Protein AF-A0A4D4MR20-F1 (afdb_monomer)

pLDDT: mean 75.52, std 22.78, range [29.62, 97.88]

Mean predicted aligned error: 16.69 Å

Structure (mmCIF, N/CA/C/O backbone):
data_AF-A0A4D4MR20-F1
#
_entry.id   AF-A0A4D4MR20-F1
#
loop_
_atom_site.group_PDB
_atom_site.id
_atom_site.type_symbol
_atom_site.label_atom_id
_atom_site.label_alt_id
_atom_site.label_comp_id
_atom_site.label_asym_id
_atom_site.label_entity_id
_atom_site.label_seq_id
_atom_site.pdbx_PDB_ins_code
_atom_site.Cartn_x
_atom_site.Cartn_y
_atom_site.Cartn_z
_atom_site.occupancy
_atom_site.B_iso_or_equiv
_atom_site.auth_seq_id
_atom_site.auth_comp_id
_atom_site.auth_asym_id
_atom_site.auth_atom_id
_atom_site.pdbx_PDB_model_num
ATOM 1 N N . MET A 1 1 ? 24.928 4.132 -53.048 1.00 50.84 1 MET A N 1
ATOM 2 C CA . MET A 1 1 ? 24.838 5.084 -51.917 1.00 50.84 1 MET A CA 1
ATOM 3 C C . MET A 1 1 ? 23.783 4.720 -50.856 1.00 50.84 1 MET A C 1
ATOM 5 O O . MET A 1 1 ? 23.996 5.066 -49.709 1.00 50.84 1 MET A O 1
ATOM 9 N N . VAL A 1 2 ? 22.673 4.019 -51.158 1.00 59.28 2 VAL A N 1
ATOM 10 C CA . VAL A 1 2 ? 21.556 3.829 -50.186 1.00 59.28 2 VAL A CA 1
ATOM 11 C C . VAL A 1 2 ? 21.724 2.625 -49.231 1.00 59.28 2 VAL A C 1
ATOM 13 O O . VAL A 1 2 ? 21.151 2.597 -48.144 1.00 59.28 2 VAL A O 1
ATOM 16 N N . THR A 1 3 ? 22.525 1.622 -49.597 1.00 67.62 3 THR A N 1
ATOM 17 C CA . THR A 1 3 ? 22.668 0.361 -48.841 1.00 67.62 3 THR A CA 1
ATOM 18 C C . THR A 1 3 ? 23.244 0.522 -47.422 1.00 67.62 3 THR A C 1
ATOM 20 O O . THR A 1 3 ? 22.692 -0.083 -46.503 1.00 67.62 3 THR A O 1
ATOM 23 N N . PRO A 1 4 ? 24.290 1.342 -47.183 1.00 68.38 4 PRO A N 1
ATOM 24 C CA . PRO A 1 4 ? 24.900 1.464 -45.853 1.00 68.38 4 PRO A CA 1
ATOM 25 C C . PRO A 1 4 ? 24.005 2.171 -44.829 1.00 68.38 4 PRO A C 1
ATOM 27 O O . PRO A 1 4 ? 23.910 1.735 -43.685 1.00 68.38 4 PRO A O 1
ATOM 30 N N . VAL A 1 5 ? 23.271 3.201 -45.257 1.00 74.75 5 VAL A N 1
ATOM 31 C CA . VAL A 1 5 ? 22.313 3.927 -44.405 1.00 74.75 5 VAL A CA 1
ATOM 32 C C . VAL A 1 5 ? 21.142 3.024 -44.009 1.00 74.75 5 VAL A C 1
ATOM 34 O O . VAL A 1 5 ? 20.718 3.010 -42.856 1.00 74.75 5 VAL A O 1
ATOM 37 N N . ARG A 1 6 ? 20.656 2.198 -44.943 1.00 77.06 6 ARG A N 1
ATOM 38 C CA . ARG A 1 6 ? 19.579 1.237 -44.677 1.00 77.06 6 ARG A CA 1
ATOM 39 C C . ARG A 1 6 ? 20.017 0.116 -43.723 1.00 77.06 6 ARG A C 1
ATOM 41 O O . ARG A 1 6 ? 19.215 -0.336 -42.912 1.00 77.06 6 ARG A O 1
ATOM 48 N N . MET A 1 7 ? 21.288 -0.296 -43.774 1.00 74.31 7 MET A N 1
ATOM 49 C CA . MET A 1 7 ? 21.865 -1.225 -42.792 1.00 74.31 7 MET A CA 1
ATOM 50 C C . MET A 1 7 ? 21.998 -0.592 -41.403 1.00 74.31 7 MET A C 1
ATOM 52 O O . MET A 1 7 ? 21.654 -1.244 -40.421 1.00 74.31 7 MET A O 1
ATOM 56 N N . ALA A 1 8 ? 22.432 0.670 -41.317 1.00 75.69 8 ALA A N 1
ATOM 57 C CA . ALA A 1 8 ? 22.498 1.406 -40.053 1.00 75.69 8 ALA A CA 1
ATOM 58 C C . ALA A 1 8 ? 21.116 1.517 -39.388 1.00 75.69 8 ALA A C 1
ATOM 60 O O . ALA A 1 8 ? 20.977 1.212 -38.206 1.00 75.69 8 ALA A O 1
ATOM 61 N N . ALA A 1 9 ? 20.081 1.860 -40.165 1.00 80.94 9 ALA A N 1
ATOM 62 C CA . ALA A 1 9 ? 18.701 1.923 -39.684 1.00 80.94 9 ALA A CA 1
ATOM 63 C C . ALA A 1 9 ? 18.205 0.563 -39.158 1.00 80.94 9 ALA A C 1
ATOM 65 O O . ALA A 1 9 ? 17.692 0.482 -38.046 1.00 80.94 9 ALA A O 1
ATOM 66 N N . GLY A 1 10 ? 18.439 -0.524 -39.902 1.00 83.19 10 GLY A N 1
ATOM 67 C CA . GLY A 1 10 ? 18.027 -1.863 -39.468 1.00 83.19 10 GLY A CA 1
ATOM 68 C C . GLY A 1 10 ? 18.771 -2.367 -38.225 1.00 83.19 10 GLY A C 1
ATOM 69 O O . GLY A 1 10 ? 18.192 -3.077 -37.405 1.00 83.19 10 GLY A O 1
ATOM 70 N N . ILE A 1 11 ? 20.049 -2.013 -38.058 1.00 83.50 11 ILE A N 1
ATOM 71 C CA . ILE A 1 11 ? 20.813 -2.339 -36.843 1.00 83.50 11 ILE A CA 1
ATOM 72 C C . ILE A 1 11 ? 20.310 -1.505 -35.657 1.00 83.50 11 ILE A C 1
ATOM 74 O O . ILE A 1 11 ? 20.166 -2.042 -34.561 1.00 83.50 11 ILE A O 1
ATOM 78 N N . ALA A 1 12 ? 19.985 -0.226 -35.866 1.00 82.06 12 ALA A N 1
ATOM 79 C CA . ALA A 1 12 ? 19.401 0.630 -34.836 1.00 82.06 12 ALA A CA 1
ATOM 80 C C . ALA A 1 12 ? 18.028 0.120 -34.361 1.00 82.06 12 ALA A C 1
ATOM 82 O O . ALA A 1 12 ? 17.780 0.082 -33.157 1.00 82.06 12 ALA A O 1
ATOM 83 N N . GLU A 1 13 ? 17.169 -0.350 -35.273 1.00 84.31 13 GLU A N 1
ATOM 84 C CA . GLU A 1 13 ? 15.890 -0.990 -34.926 1.00 84.31 13 GLU A CA 1
ATOM 85 C C . GLU A 1 13 ? 16.096 -2.245 -34.065 1.00 84.31 13 GLU A C 1
ATOM 87 O O . GLU A 1 13 ? 15.435 -2.411 -33.039 1.00 84.31 13 GLU A O 1
ATOM 92 N N . ARG A 1 14 ? 17.064 -3.104 -34.417 1.00 84.44 14 ARG A N 1
ATOM 93 C CA . ARG A 1 14 ? 17.387 -4.300 -33.618 1.00 84.44 14 ARG A CA 1
ATOM 94 C C . ARG A 1 14 ? 17.979 -3.955 -32.253 1.00 84.44 14 ARG A C 1
ATOM 96 O O . ARG A 1 14 ? 17.626 -4.597 -31.264 1.00 84.44 14 ARG A O 1
ATOM 103 N N . LEU A 1 15 ? 18.827 -2.930 -32.179 1.00 82.00 15 LEU A N 1
ATOM 104 C CA . LEU A 1 15 ? 19.351 -2.415 -30.914 1.00 82.00 15 LEU A CA 1
ATOM 105 C C . LEU A 1 15 ? 18.207 -1.904 -30.023 1.00 82.00 15 LEU A C 1
ATOM 107 O O . LEU A 1 15 ? 18.156 -2.246 -28.843 1.00 82.00 15 LEU A O 1
ATOM 111 N N . SER A 1 16 ? 17.249 -1.169 -30.601 1.00 82.50 16 SER A N 1
ATOM 112 C CA . SER A 1 16 ? 16.049 -0.687 -29.903 1.00 82.50 16 SER A CA 1
ATOM 113 C C . SER A 1 16 ? 15.118 -1.821 -29.462 1.00 82.50 16 SER A C 1
ATOM 115 O O . SER A 1 16 ? 14.425 -1.680 -28.459 1.00 82.50 16 SER A O 1
ATOM 117 N N . ALA A 1 17 ? 15.115 -2.952 -30.171 1.00 85.25 17 ALA A N 1
ATOM 118 C CA . ALA A 1 17 ? 14.389 -4.161 -29.782 1.00 85.25 17 ALA A CA 1
ATOM 119 C C . ALA A 1 17 ? 15.101 -4.979 -28.677 1.00 85.25 17 ALA A C 1
ATOM 121 O O . ALA A 1 17 ? 14.575 -5.996 -28.219 1.00 85.25 17 ALA A O 1
ATOM 122 N N . GLY A 1 18 ? 16.285 -4.544 -28.224 1.00 80.19 18 GLY A N 1
ATOM 123 C CA . GLY A 1 18 ? 17.039 -5.167 -27.134 1.00 80.19 18 GLY A CA 1
ATOM 124 C C . GLY A 1 18 ? 18.191 -6.073 -27.574 1.00 80.19 18 GLY A C 1
ATOM 125 O O . GLY A 1 18 ? 18.820 -6.705 -26.725 1.00 80.19 18 GLY A O 1
ATOM 126 N N . HIS A 1 19 ? 18.524 -6.132 -28.867 1.00 85.75 19 HIS A N 1
ATOM 127 C CA . HIS A 1 19 ? 19.701 -6.860 -29.355 1.00 85.75 19 HIS A CA 1
ATOM 128 C C . HIS A 1 19 ? 20.974 -6.016 -29.193 1.00 85.75 19 HIS A C 1
ATOM 130 O O . HIS A 1 19 ? 21.584 -5.567 -30.160 1.00 85.75 19 HIS A O 1
ATOM 136 N N . LEU A 1 20 ? 21.388 -5.805 -27.939 1.00 79.06 20 LEU A N 1
ATOM 137 C CA . LEU A 1 20 ? 22.487 -4.905 -27.551 1.00 79.06 20 LEU A CA 1
ATOM 138 C C . LEU A 1 20 ? 23.879 -5.317 -28.057 1.00 79.06 20 LEU A C 1
ATOM 140 O O . LEU A 1 20 ? 24.821 -4.535 -27.956 1.00 79.06 20 LEU A O 1
ATOM 144 N N . GLN A 1 21 ? 24.019 -6.529 -28.598 1.00 83.75 21 GLN A N 1
ATOM 145 C CA . GLN A 1 21 ? 25.281 -7.056 -29.129 1.00 83.75 21 GLN A CA 1
ATOM 146 C C . GLN A 1 21 ? 25.481 -6.759 -30.619 1.00 83.75 21 GLN A C 1
ATOM 148 O O . GLN A 1 21 ? 26.571 -6.974 -31.143 1.00 83.75 21 GLN A O 1
ATOM 153 N N . GLU A 1 22 ? 24.457 -6.250 -31.308 1.00 84.38 22 GLU A N 1
ATOM 154 C CA . GLU A 1 22 ? 24.558 -5.913 -32.726 1.00 84.38 22 GLU A CA 1
ATOM 155 C C . GLU A 1 22 ? 25.561 -4.773 -32.947 1.00 84.38 22 GLU A C 1
ATOM 157 O O . GLU A 1 22 ? 25.624 -3.807 -32.177 1.00 84.38 22 GLU A O 1
ATOM 162 N N . ARG A 1 23 ? 26.360 -4.885 -34.008 1.00 84.69 23 ARG A N 1
ATOM 163 C CA . ARG A 1 23 ? 27.375 -3.896 -34.389 1.00 84.69 23 ARG A CA 1
ATOM 164 C C . ARG A 1 23 ? 27.346 -3.660 -35.889 1.00 84.69 23 ARG A C 1
ATOM 166 O O . ARG A 1 23 ? 27.081 -4.571 -36.671 1.00 84.69 23 ARG A O 1
ATOM 173 N N . MET A 1 24 ? 27.664 -2.436 -36.292 1.00 85.62 24 MET A N 1
ATOM 174 C CA . MET A 1 24 ? 27.912 -2.112 -37.690 1.00 85.62 24 MET A CA 1
ATOM 175 C C . MET A 1 24 ? 29.287 -2.627 -38.104 1.00 85.62 24 MET A C 1
ATOM 177 O O . MET A 1 24 ? 30.281 -2.405 -37.411 1.00 85.62 24 MET A O 1
ATOM 181 N N . LYS A 1 25 ? 29.351 -3.293 -39.258 1.00 82.19 25 LYS A N 1
ATOM 182 C CA . LYS A 1 25 ? 30.620 -3.649 -39.891 1.00 82.19 25 LYS A CA 1
ATOM 183 C C . LYS A 1 25 ? 31.220 -2.385 -40.508 1.00 82.19 25 LYS A C 1
ATOM 185 O O . LYS A 1 25 ? 30.597 -1.780 -41.376 1.00 82.19 25 LYS A O 1
ATOM 190 N N . VAL A 1 26 ? 32.400 -1.995 -40.042 1.00 82.50 26 VAL A N 1
ATOM 191 C CA . VAL A 1 26 ? 33.130 -0.815 -40.522 1.00 82.50 26 VAL A CA 1
ATOM 192 C C . VAL A 1 26 ? 34.163 -1.271 -41.553 1.00 82.50 26 VAL A C 1
ATOM 194 O O . VAL A 1 26 ? 34.924 -2.202 -41.290 1.00 82.50 26 VAL A O 1
ATOM 197 N N . THR A 1 27 ? 34.165 -0.660 -42.737 1.00 79.19 27 THR A N 1
ATOM 198 C CA . THR A 1 27 ? 35.133 -0.930 -43.813 1.00 79.19 27 THR A CA 1
ATOM 199 C C . THR A 1 27 ? 35.491 0.375 -44.517 1.00 79.19 27 THR A C 1
ATOM 201 O O . THR A 1 27 ? 34.577 1.065 -44.961 1.00 79.19 27 THR A O 1
ATOM 204 N N . GLY A 1 28 ? 36.785 0.668 -44.679 1.00 81.62 28 GLY A N 1
ATOM 205 C CA . GLY A 1 28 ? 37.275 1.910 -45.297 1.00 81.62 28 GLY A CA 1
ATOM 206 C C . GLY A 1 28 ? 37.471 3.057 -44.296 1.00 81.62 28 GLY A C 1
ATOM 207 O O . GLY A 1 28 ? 37.306 2.858 -43.098 1.00 81.62 28 GLY A O 1
ATOM 208 N N . GLU A 1 29 ? 37.828 4.243 -44.799 1.00 79.94 29 GLU A N 1
ATOM 209 C CA . GLU A 1 29 ? 38.076 5.472 -44.011 1.00 79.94 29 GLU A CA 1
ATOM 210 C C . GLU A 1 29 ? 37.122 6.626 -44.390 1.00 79.94 29 GLU A C 1
ATOM 212 O O . GLU A 1 29 ? 37.375 7.794 -44.099 1.00 79.94 29 GLU A O 1
ATOM 217 N N . ASP A 1 30 ? 36.023 6.317 -45.079 1.00 83.19 30 ASP A N 1
ATOM 218 C CA . ASP A 1 30 ? 35.055 7.313 -45.538 1.00 83.19 30 ASP A CA 1
ATOM 219 C C . ASP A 1 30 ? 34.078 7.759 -44.426 1.00 83.19 30 ASP A C 1
ATOM 221 O O . ASP A 1 30 ? 34.084 7.270 -43.291 1.00 83.19 30 ASP A O 1
ATOM 225 N N . ASP A 1 31 ? 33.195 8.711 -44.742 1.00 81.06 31 ASP A N 1
ATOM 226 C CA . ASP A 1 31 ? 32.197 9.208 -43.785 1.00 81.06 31 ASP A CA 1
ATOM 227 C C . ASP A 1 31 ? 31.223 8.114 -43.299 1.00 81.06 31 ASP A C 1
ATOM 229 O O . ASP A 1 31 ? 30.641 8.233 -42.217 1.00 81.06 31 ASP A O 1
ATOM 233 N N . ILE A 1 32 ? 31.069 7.019 -44.053 1.00 81.06 32 ILE A N 1
ATOM 234 C CA . ILE A 1 32 ? 30.244 5.866 -43.670 1.00 81.06 32 ILE A CA 1
ATOM 235 C C . ILE A 1 32 ? 30.967 5.034 -42.607 1.00 81.06 32 ILE A C 1
ATOM 237 O O . ILE A 1 32 ? 30.335 4.606 -41.636 1.00 81.06 32 ILE A O 1
ATOM 241 N N . ALA A 1 33 ? 32.282 4.851 -42.744 1.00 83.44 33 ALA A N 1
ATOM 242 C CA . ALA A 1 33 ? 33.107 4.224 -41.721 1.00 83.44 33 ALA A CA 1
ATOM 243 C C . ALA A 1 33 ? 33.061 5.014 -40.402 1.00 83.44 33 ALA A C 1
ATOM 245 O O . ALA A 1 33 ? 32.766 4.435 -39.352 1.00 83.44 33 ALA A O 1
ATOM 246 N N . ARG A 1 34 ? 33.202 6.348 -40.463 1.00 84.56 34 ARG A N 1
ATOM 247 C CA . ARG A 1 34 ? 33.078 7.236 -39.288 1.00 84.56 34 ARG A CA 1
ATOM 248 C C . ARG A 1 34 ? 31.714 7.126 -38.600 1.00 84.56 34 ARG A C 1
ATOM 250 O O . ARG A 1 34 ? 31.641 7.104 -37.370 1.00 84.56 34 ARG A O 1
ATOM 257 N N . LEU A 1 35 ? 30.627 7.033 -39.371 1.00 84.12 35 LEU A N 1
ATOM 258 C CA . LEU A 1 35 ? 29.281 6.824 -38.826 1.00 84.12 35 LEU A CA 1
ATOM 259 C C . LEU A 1 35 ? 29.152 5.460 -38.131 1.00 84.12 35 LEU A C 1
ATOM 261 O O . LEU A 1 35 ? 28.585 5.379 -37.041 1.00 84.12 35 LEU A O 1
ATOM 265 N N . GLY A 1 36 ? 29.690 4.397 -38.737 1.00 86.12 36 GLY A N 1
ATOM 266 C CA . GLY A 1 36 ? 29.686 3.054 -38.156 1.00 86.12 36 GLY A CA 1
ATOM 267 C C . GLY A 1 36 ? 30.469 2.971 -36.843 1.00 86.12 36 GLY A C 1
ATOM 268 O O . GLY A 1 36 ? 30.000 2.359 -35.881 1.00 86.12 36 GLY A O 1
ATOM 269 N N . GLU A 1 37 ? 31.619 3.640 -36.758 1.00 88.44 37 GLU A N 1
ATOM 270 C CA . GLU A 1 37 ? 32.401 3.760 -35.522 1.00 88.44 37 GLU A CA 1
ATOM 271 C C . GLU A 1 37 ? 31.648 4.531 -34.433 1.00 88.44 37 GLU A C 1
ATOM 273 O O . GLU A 1 37 ? 31.564 4.070 -33.290 1.00 88.44 37 GLU A O 1
ATOM 278 N N . ALA A 1 38 ? 31.046 5.674 -34.780 1.00 86.62 38 ALA A N 1
ATOM 279 C CA . ALA A 1 38 ? 30.240 6.462 -33.851 1.00 86.62 38 ALA A CA 1
ATOM 280 C C . ALA A 1 38 ? 29.036 5.663 -33.320 1.00 86.62 38 ALA A C 1
ATOM 282 O O . ALA A 1 38 ? 28.770 5.676 -32.114 1.00 86.62 38 ALA A O 1
ATOM 283 N N . PHE A 1 39 ? 28.354 4.912 -34.192 1.00 86.06 39 PHE A N 1
ATOM 284 C CA . PHE A 1 39 ? 27.256 4.023 -33.812 1.00 86.06 39 PHE A CA 1
ATOM 285 C C . PHE A 1 39 ? 27.726 2.908 -32.870 1.00 86.06 39 PHE A C 1
ATOM 287 O O . PHE A 1 39 ? 27.133 2.702 -31.813 1.00 86.06 39 PHE A O 1
ATOM 294 N N . ASN A 1 40 ? 28.821 2.218 -33.201 1.00 88.75 40 ASN A N 1
ATOM 295 C CA . ASN A 1 40 ? 29.365 1.151 -32.360 1.00 88.75 40 ASN A CA 1
ATOM 296 C C . ASN A 1 40 ? 29.785 1.673 -30.977 1.00 88.75 40 ASN A C 1
ATOM 298 O O . ASN A 1 40 ? 29.515 1.018 -29.968 1.00 88.75 40 ASN A O 1
ATOM 302 N N . LYS A 1 41 ? 30.371 2.877 -30.907 1.00 90.38 41 LYS A N 1
ATOM 303 C CA . LYS A 1 41 ? 30.710 3.548 -29.643 1.00 90.38 41 LYS A CA 1
ATOM 304 C C . LYS A 1 41 ? 29.462 3.902 -28.828 1.00 90.38 41 LYS A C 1
ATOM 306 O O . LYS A 1 41 ? 29.454 3.723 -27.611 1.00 90.38 41 LYS A O 1
ATOM 311 N N . MET A 1 42 ? 28.395 4.374 -29.476 1.00 89.38 42 MET A N 1
ATOM 312 C CA . MET A 1 42 ? 27.102 4.610 -28.823 1.00 89.38 42 MET A CA 1
ATOM 313 C C . MET A 1 42 ? 26.500 3.306 -28.284 1.00 89.38 42 MET A C 1
ATOM 315 O O . MET A 1 42 ? 26.108 3.266 -27.118 1.00 89.38 42 MET A O 1
ATOM 319 N N . ALA A 1 43 ? 26.473 2.240 -29.089 1.00 88.44 43 ALA A N 1
ATOM 320 C CA . ALA A 1 43 ? 25.959 0.932 -28.689 1.00 88.44 43 ALA A CA 1
ATOM 321 C C . ALA A 1 43 ? 26.740 0.354 -27.496 1.00 88.44 43 ALA A C 1
ATOM 323 O O . ALA A 1 43 ? 26.136 -0.132 -26.543 1.00 88.44 43 ALA A O 1
ATOM 324 N N . GLN A 1 44 ? 28.071 0.484 -27.496 1.00 90.69 44 GLN A N 1
ATOM 325 C CA . GLN A 1 44 ? 28.918 0.060 -26.380 1.00 90.69 44 GLN A CA 1
ATOM 326 C C . GLN A 1 44 ? 28.646 0.869 -25.103 1.00 90.69 44 GLN A C 1
ATOM 328 O O . GLN A 1 44 ? 28.490 0.285 -24.033 1.00 90.69 44 GLN A O 1
ATOM 333 N N . ASN A 1 45 ? 28.536 2.198 -25.200 1.00 90.00 45 ASN A N 1
ATOM 334 C CA . ASN A 1 45 ? 28.191 3.044 -24.053 1.00 90.00 45 ASN A CA 1
ATOM 335 C C . ASN A 1 45 ? 26.799 2.722 -23.495 1.00 90.00 45 ASN A C 1
ATOM 337 O O . ASN A 1 45 ? 26.609 2.722 -22.280 1.00 90.00 45 ASN A O 1
ATOM 341 N N . LEU A 1 46 ? 25.827 2.447 -24.367 1.00 89.00 46 LEU A N 1
ATOM 342 C CA . LEU A 1 46 ? 24.484 2.053 -23.958 1.00 89.00 46 LEU A CA 1
ATOM 343 C C . LEU A 1 46 ? 24.501 0.697 -23.247 1.00 89.00 46 LEU A C 1
ATOM 345 O O . LEU A 1 46 ? 23.924 0.574 -22.172 1.00 89.00 46 LEU A O 1
ATOM 349 N N . GLN A 1 47 ? 25.211 -0.289 -23.797 1.00 88.19 47 GLN A N 1
ATOM 350 C CA . GLN A 1 47 ? 25.376 -1.600 -23.175 1.00 88.19 47 GLN A CA 1
ATOM 351 C C . GLN A 1 47 ? 26.038 -1.499 -21.796 1.00 88.19 47 GLN A C 1
ATOM 353 O O . GLN A 1 47 ? 25.541 -2.095 -20.846 1.00 88.19 47 GLN A O 1
ATOM 358 N N . LEU A 1 48 ? 27.106 -0.704 -21.661 1.00 91.12 48 LEU A N 1
ATOM 359 C CA . LEU A 1 48 ? 27.756 -0.456 -20.371 1.00 91.12 48 LEU A CA 1
ATOM 360 C C . LEU A 1 48 ? 26.793 0.179 -19.363 1.00 91.12 48 LEU A C 1
ATOM 362 O O . LEU A 1 48 ? 26.730 -0.269 -18.223 1.00 91.12 48 LEU A O 1
ATOM 366 N N . LYS A 1 49 ? 26.010 1.183 -19.777 1.00 90.75 49 LYS A N 1
ATOM 367 C CA . LYS A 1 49 ? 25.006 1.816 -18.908 1.00 90.75 49 LYS A CA 1
ATOM 368 C C . LYS A 1 49 ? 23.909 0.843 -18.486 1.00 90.75 49 LYS A C 1
ATOM 370 O O . LYS A 1 49 ? 23.530 0.838 -17.321 1.00 90.75 49 LYS A O 1
ATOM 375 N N . ILE A 1 50 ? 23.410 0.018 -19.406 1.00 88.69 50 ILE A N 1
ATOM 376 C CA . ILE A 1 50 ? 22.398 -1.001 -19.097 1.00 88.69 50 ILE A CA 1
ATOM 377 C C . ILE A 1 50 ? 22.963 -2.003 -18.092 1.00 88.69 50 ILE A C 1
ATOM 379 O O . ILE A 1 50 ? 22.326 -2.261 -17.078 1.00 88.69 50 ILE A O 1
ATOM 383 N N . GLN A 1 51 ? 24.189 -2.480 -18.304 1.00 88.88 51 GLN A N 1
ATOM 384 C CA . GLN A 1 51 ? 24.828 -3.410 -17.381 1.00 88.88 51 GLN A CA 1
ATOM 385 C C . GLN A 1 51 ? 25.076 -2.786 -15.998 1.00 88.88 51 GLN A C 1
ATOM 387 O O . GLN A 1 51 ? 24.799 -3.421 -14.987 1.00 88.88 51 GLN A O 1
ATOM 392 N N . GLN A 1 52 ? 25.494 -1.517 -15.934 1.00 89.56 52 GLN A N 1
ATOM 393 C CA . GLN A 1 52 ? 25.608 -0.773 -14.673 1.00 89.56 52 GLN A CA 1
ATOM 394 C C . GLN A 1 52 ? 24.262 -0.653 -13.944 1.00 89.56 52 GLN A C 1
ATOM 396 O O . GLN A 1 52 ? 24.210 -0.820 -12.727 1.00 89.56 52 GLN A O 1
ATOM 401 N N . LEU A 1 53 ? 23.172 -0.381 -14.668 1.00 88.31 53 LEU A N 1
ATOM 402 C CA . LEU A 1 53 ? 21.825 -0.309 -14.094 1.00 88.31 53 LEU A CA 1
ATOM 403 C C . LEU A 1 53 ? 21.342 -1.679 -13.597 1.00 88.31 53 LEU A C 1
ATOM 405 O O . LEU A 1 53 ? 20.745 -1.763 -12.525 1.00 88.31 53 LEU A O 1
ATOM 409 N N . GLU A 1 54 ? 21.622 -2.753 -14.335 1.00 86.75 54 GLU A N 1
ATOM 410 C CA . GLU A 1 54 ? 21.315 -4.124 -13.920 1.00 86.75 54 GLU A CA 1
ATOM 411 C C . GLU A 1 54 ? 22.119 -4.542 -12.684 1.00 86.75 54 GLU A C 1
ATOM 413 O O . GLU A 1 54 ? 21.567 -5.148 -11.764 1.00 86.75 54 GLU A O 1
ATOM 418 N N . ASP A 1 55 ? 23.407 -4.199 -12.624 1.00 87.38 55 ASP A N 1
ATOM 419 C CA . ASP A 1 55 ? 24.275 -4.460 -11.474 1.00 87.38 55 ASP A CA 1
ATOM 420 C C . ASP A 1 55 ? 23.808 -3.697 -10.236 1.00 87.38 55 ASP A C 1
ATOM 422 O O . ASP A 1 55 ? 23.679 -4.287 -9.158 1.00 87.38 55 ASP A O 1
ATOM 426 N N . LEU A 1 56 ? 23.479 -2.413 -10.400 1.00 86.94 56 LEU A N 1
ATOM 427 C CA . LEU A 1 56 ? 22.935 -1.575 -9.337 1.00 86.94 56 LEU A CA 1
ATOM 428 C C . LEU A 1 56 ? 21.587 -2.118 -8.852 1.00 86.94 56 LEU A C 1
ATOM 430 O O . LEU A 1 56 ? 21.404 -2.283 -7.648 1.00 86.94 56 LEU A O 1
ATOM 434 N N . SER A 1 57 ? 20.679 -2.489 -9.763 1.00 82.75 57 SER A N 1
ATOM 435 C CA . SER A 1 57 ? 19.403 -3.120 -9.402 1.00 82.75 57 SER A CA 1
ATOM 436 C C . SER A 1 57 ? 19.634 -4.424 -8.634 1.00 82.75 57 SER A C 1
ATOM 438 O O . SER A 1 57 ? 19.072 -4.614 -7.558 1.00 82.75 57 SER A O 1
ATOM 440 N N . ARG A 1 58 ? 20.514 -5.315 -9.110 1.00 84.44 58 ARG A N 1
ATOM 441 C CA . ARG A 1 58 ? 20.843 -6.571 -8.411 1.00 84.44 58 ARG A CA 1
ATOM 442 C C . ARG A 1 58 ? 21.448 -6.340 -7.028 1.00 84.44 58 ARG A C 1
ATOM 444 O O . ARG A 1 58 ? 21.198 -7.132 -6.120 1.00 84.44 58 ARG A O 1
ATOM 451 N N . MET A 1 59 ? 22.268 -5.304 -6.866 1.00 84.50 59 MET A 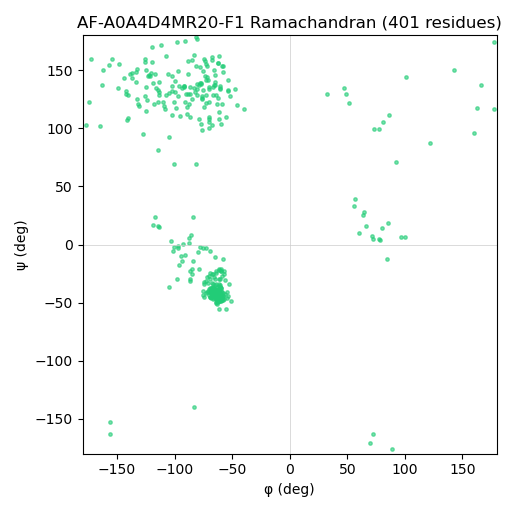N 1
ATOM 452 C CA . MET A 1 59 ? 22.845 -4.928 -5.576 1.00 84.50 59 MET A CA 1
ATOM 453 C C . MET A 1 59 ? 21.771 -4.389 -4.627 1.00 84.50 59 MET A C 1
ATOM 455 O O . MET A 1 59 ? 21.701 -4.843 -3.489 1.00 84.50 59 MET A O 1
ATOM 459 N N . GLN A 1 60 ? 20.887 -3.509 -5.106 1.00 82.81 60 GLN A N 1
ATOM 460 C CA . GLN A 1 60 ? 19.758 -2.992 -4.329 1.00 82.81 60 GLN A CA 1
ATOM 461 C C . GLN A 1 60 ? 18.833 -4.116 -3.849 1.00 82.81 60 GLN A C 1
ATOM 463 O O . GLN A 1 60 ? 18.501 -4.161 -2.668 1.00 82.81 60 GLN A O 1
ATOM 468 N N . ARG A 1 61 ? 18.459 -5.066 -4.721 1.00 83.12 61 ARG A N 1
ATOM 469 C CA . ARG A 1 61 ? 17.587 -6.192 -4.330 1.00 83.12 61 ARG A CA 1
ATOM 470 C C . ARG A 1 61 ? 18.212 -7.061 -3.240 1.00 83.12 61 ARG A C 1
ATOM 472 O O . ARG A 1 61 ? 17.519 -7.421 -2.292 1.00 83.12 61 ARG A O 1
ATOM 479 N N . ARG A 1 62 ? 19.510 -7.372 -3.361 1.00 84.69 62 ARG A N 1
ATOM 480 C CA . ARG A 1 62 ? 20.254 -8.129 -2.340 1.00 84.69 62 ARG A CA 1
ATOM 481 C C . ARG A 1 62 ? 20.309 -7.371 -1.021 1.00 84.69 62 ARG A C 1
ATOM 483 O O . ARG A 1 62 ? 19.862 -7.906 -0.019 1.00 84.69 62 ARG A O 1
ATOM 490 N N . PHE A 1 63 ? 20.712 -6.101 -1.049 1.00 82.06 63 PHE A N 1
ATOM 491 C CA . PHE A 1 63 ? 20.771 -5.260 0.146 1.00 82.06 63 PHE A CA 1
ATOM 492 C C . PHE A 1 63 ? 19.434 -5.215 0.900 1.00 82.06 63 PHE A C 1
ATOM 494 O O . PHE A 1 63 ? 19.401 -5.412 2.109 1.00 82.06 63 PHE A O 1
ATOM 501 N N . VAL A 1 64 ? 18.316 -5.017 0.194 1.00 84.31 64 VAL A N 1
ATOM 502 C CA . VAL A 1 64 ? 16.985 -4.988 0.824 1.00 84.31 64 VAL A CA 1
ATOM 503 C C . VAL A 1 64 ? 16.613 -6.341 1.436 1.00 84.31 64 VAL A C 1
ATOM 505 O O . VAL A 1 64 ? 16.011 -6.381 2.511 1.00 84.31 64 VAL A O 1
ATOM 508 N N . SER A 1 65 ? 16.963 -7.447 0.775 1.00 81.94 65 SER A N 1
ATOM 509 C CA . SER A 1 65 ? 16.752 -8.796 1.309 1.00 81.94 65 SER A CA 1
ATOM 510 C C . SER A 1 65 ? 17.574 -9.027 2.576 1.00 81.94 65 SER A C 1
ATOM 512 O O . SER A 1 65 ? 17.015 -9.413 3.600 1.00 81.94 65 SER A O 1
ATOM 514 N N . ASP A 1 66 ? 18.868 -8.721 2.529 1.00 85.44 66 ASP A N 1
ATOM 515 C CA . ASP A 1 66 ? 19.800 -8.930 3.637 1.00 85.44 66 ASP A CA 1
ATOM 516 C C . ASP A 1 66 ? 19.377 -8.096 4.852 1.00 85.44 66 ASP A C 1
ATOM 518 O O . ASP A 1 66 ? 19.162 -8.636 5.934 1.00 85.44 66 ASP A O 1
ATOM 522 N N . VAL A 1 67 ? 19.100 -6.801 4.658 1.00 85.00 67 VAL A N 1
ATOM 523 C CA . VAL A 1 67 ? 18.603 -5.916 5.725 1.00 85.00 67 VAL A CA 1
ATOM 524 C C . VAL A 1 67 ? 17.267 -6.409 6.296 1.00 85.00 67 VAL A C 1
ATOM 526 O O . VAL A 1 67 ? 17.050 -6.321 7.504 1.00 85.00 67 VAL A O 1
ATOM 529 N N . SER A 1 68 ? 16.377 -6.973 5.467 1.00 83.88 68 SER A N 1
ATOM 530 C CA . SER A 1 68 ? 15.120 -7.557 5.960 1.00 83.88 68 SER A CA 1
ATOM 531 C C . SER A 1 68 ? 15.366 -8.714 6.931 1.00 83.88 68 SER A C 1
ATOM 533 O O . SER A 1 68 ? 14.658 -8.834 7.932 1.00 83.88 68 SER A O 1
ATOM 535 N N . HIS A 1 69 ? 16.336 -9.579 6.630 1.00 86.25 69 HIS A N 1
ATOM 536 C CA . HIS A 1 69 ? 16.669 -10.731 7.464 1.00 86.25 69 HIS A CA 1
ATOM 537 C C . HIS A 1 69 ? 17.425 -10.323 8.732 1.00 86.25 69 HIS A C 1
ATOM 539 O O . HIS A 1 69 ? 17.044 -10.750 9.824 1.00 86.25 69 HIS A O 1
ATOM 545 N N . GLU A 1 70 ? 18.416 -9.440 8.605 1.00 88.44 70 GLU A N 1
ATOM 546 C CA . GLU A 1 70 ? 19.234 -8.960 9.725 1.00 88.44 70 GLU A CA 1
ATOM 547 C C . GLU A 1 70 ? 18.424 -8.163 10.755 1.00 88.44 70 GLU A C 1
ATOM 549 O O . GLU A 1 70 ? 18.731 -8.205 11.941 1.00 88.44 70 GLU A O 1
ATOM 554 N N . LEU A 1 71 ? 17.355 -7.469 10.341 1.00 87.88 71 LEU A N 1
ATOM 555 C CA . LEU A 1 71 ? 16.491 -6.734 11.271 1.00 87.88 71 LEU A CA 1
ATOM 556 C C . LEU A 1 71 ? 15.381 -7.596 11.886 1.00 87.88 71 LEU A C 1
ATOM 558 O O . LEU A 1 71 ? 14.972 -7.344 13.018 1.00 87.88 71 LEU A O 1
ATOM 562 N N . ARG A 1 72 ? 14.894 -8.627 11.183 1.00 84.94 72 ARG A N 1
ATOM 563 C CA . ARG A 1 72 ? 13.800 -9.481 11.678 1.00 84.94 72 ARG A CA 1
ATOM 564 C C . ARG A 1 72 ? 14.215 -10.316 12.889 1.00 84.94 72 ARG A C 1
ATOM 566 O O . ARG A 1 72 ? 13.442 -10.435 13.837 1.00 84.94 72 ARG A O 1
ATOM 573 N N . THR A 1 73 ? 15.415 -10.886 12.868 1.00 86.50 73 THR A N 1
ATOM 574 C CA . THR A 1 73 ? 15.919 -11.757 13.942 1.00 86.50 73 THR A CA 1
ATOM 575 C C . THR A 1 73 ? 16.028 -11.045 15.299 1.00 86.50 73 THR A C 1
ATOM 577 O O . THR A 1 73 ? 15.396 -11.511 16.248 1.00 86.50 73 THR A O 1
ATOM 580 N N . PRO A 1 74 ? 16.745 -9.908 15.439 1.00 90.38 74 PRO A N 1
ATOM 581 C CA . PRO A 1 74 ? 16.836 -9.209 16.721 1.00 90.38 74 PRO A CA 1
ATOM 582 C C . PRO A 1 74 ? 15.480 -8.669 17.179 1.00 90.38 74 PRO A C 1
ATOM 584 O O . PRO A 1 74 ? 15.189 -8.690 18.372 1.00 90.38 74 PRO A O 1
ATOM 587 N N . LEU A 1 75 ? 14.627 -8.240 16.244 1.00 89.62 75 LEU A N 1
ATOM 588 C CA . LEU A 1 75 ? 13.292 -7.744 16.563 1.00 89.62 75 LEU A CA 1
ATOM 589 C C . LEU A 1 75 ? 12.390 -8.842 17.130 1.00 89.62 75 LEU A C 1
ATOM 591 O O . LEU A 1 75 ? 11.710 -8.609 18.122 1.00 89.62 75 LEU A O 1
ATOM 595 N N . THR A 1 76 ? 12.474 -10.057 16.582 1.00 89.44 76 THR A N 1
ATOM 596 C CA . THR A 1 76 ? 11.761 -11.228 17.117 1.00 89.44 76 THR A CA 1
ATOM 597 C C . THR A 1 76 ? 12.182 -11.509 18.562 1.00 89.44 76 THR A C 1
ATOM 599 O O . THR A 1 76 ? 11.333 -11.751 19.414 1.00 89.44 76 THR A O 1
ATOM 602 N N . THR A 1 77 ? 13.478 -11.416 18.879 1.00 92.69 77 THR A N 1
ATOM 603 C CA . THR A 1 77 ? 13.979 -11.599 20.252 1.00 92.69 77 THR A CA 1
ATOM 604 C C . THR A 1 77 ? 13.475 -10.521 21.210 1.00 92.69 77 THR A C 1
ATOM 606 O O . THR A 1 77 ? 13.042 -10.840 22.317 1.00 92.69 77 THR A O 1
ATOM 609 N N . VAL A 1 78 ? 13.499 -9.251 20.791 1.00 92.50 78 VAL A N 1
ATOM 610 C CA . VAL A 1 78 ? 12.970 -8.138 21.597 1.00 92.50 78 VAL A CA 1
ATOM 611 C C . VAL A 1 78 ? 11.466 -8.295 21.818 1.00 92.50 78 VAL A C 1
ATOM 613 O O . VAL A 1 78 ? 10.999 -8.098 22.938 1.00 92.50 78 VAL A O 1
ATOM 616 N N . ARG A 1 79 ? 10.722 -8.706 20.785 1.00 91.62 79 ARG A N 1
ATOM 617 C CA . ARG A 1 79 ? 9.289 -8.993 20.876 1.00 91.62 79 ARG A CA 1
ATOM 618 C C . ARG A 1 79 ? 8.997 -10.112 21.866 1.00 91.62 79 ARG A C 1
ATOM 620 O O . ARG A 1 79 ? 8.195 -9.897 22.759 1.00 91.62 79 ARG A O 1
ATOM 627 N N . MET A 1 80 ? 9.702 -11.243 21.795 1.00 92.88 80 MET A N 1
ATOM 628 C CA . MET A 1 80 ? 9.517 -12.336 22.760 1.00 92.88 80 MET A CA 1
ATOM 629 C C . MET A 1 80 ? 9.711 -11.865 24.209 1.00 92.88 80 MET A C 1
ATOM 631 O O . MET A 1 80 ? 8.924 -12.215 25.083 1.00 92.88 80 MET A O 1
ATOM 635 N N . ALA A 1 81 ? 10.734 -11.047 24.474 1.00 92.88 81 ALA A N 1
ATOM 636 C CA . ALA A 1 81 ? 10.952 -10.493 25.809 1.00 92.88 81 ALA A CA 1
ATOM 637 C C . ALA A 1 81 ? 9.831 -9.526 26.230 1.00 92.88 81 ALA A C 1
ATOM 639 O O . ALA A 1 81 ? 9.384 -9.560 27.375 1.00 92.88 81 ALA A O 1
ATOM 640 N N . ALA A 1 82 ? 9.366 -8.674 25.314 1.00 93.06 82 ALA A N 1
ATOM 641 C CA . ALA A 1 82 ? 8.276 -7.744 25.579 1.00 93.06 82 ALA A CA 1
ATOM 642 C C . ALA A 1 82 ? 6.930 -8.448 25.785 1.00 93.06 82 ALA A C 1
ATOM 644 O O . ALA A 1 82 ? 6.185 -8.033 26.666 1.00 93.06 82 ALA A O 1
ATOM 645 N N . ASP A 1 83 ? 6.650 -9.525 25.048 1.00 92.88 83 ASP A N 1
ATOM 646 C CA . ASP A 1 83 ? 5.445 -10.343 25.200 1.00 92.88 83 ASP A CA 1
ATOM 647 C C . ASP A 1 83 ? 5.413 -10.989 26.593 1.00 92.88 83 ASP A C 1
ATOM 649 O O . ASP A 1 83 ? 4.407 -10.887 27.290 1.00 92.88 83 ASP A O 1
ATOM 653 N N . VAL A 1 84 ? 6.543 -11.530 27.073 1.00 94.44 84 VAL A N 1
ATOM 654 C CA . VAL A 1 84 ? 6.665 -12.057 28.449 1.00 94.44 84 VAL A CA 1
ATOM 655 C C . VAL A 1 84 ? 6.394 -10.970 29.497 1.00 94.44 84 VAL A C 1
ATOM 657 O O . VAL A 1 84 ? 5.674 -11.202 30.469 1.00 94.44 84 VAL A O 1
ATOM 660 N N . ILE A 1 85 ? 6.941 -9.764 29.305 1.00 93.25 85 ILE A N 1
ATOM 661 C CA . ILE A 1 85 ? 6.695 -8.621 30.203 1.00 93.25 85 ILE A CA 1
ATOM 662 C C . ILE A 1 85 ? 5.222 -8.189 30.142 1.00 93.25 85 ILE A C 1
ATOM 664 O O . ILE A 1 85 ? 4.630 -7.852 31.167 1.00 93.25 85 ILE A O 1
ATOM 668 N N . HIS A 1 86 ? 4.618 -8.198 28.954 1.00 93.88 86 HIS A N 1
ATOM 669 C CA . HIS A 1 86 ? 3.226 -7.828 28.749 1.00 93.88 86 HIS A CA 1
ATOM 670 C C . HIS A 1 86 ? 2.267 -8.852 29.367 1.00 93.88 86 HIS A C 1
ATOM 672 O O . HIS A 1 86 ? 1.265 -8.467 29.963 1.00 93.88 86 HIS A O 1
ATOM 678 N N . GLU A 1 87 ? 2.555 -10.148 29.286 1.00 93.06 87 GLU A N 1
ATOM 679 C CA . GLU A 1 87 ? 1.762 -11.193 29.944 1.00 93.06 87 GLU A CA 1
ATOM 680 C C . GLU A 1 87 ? 1.819 -11.071 31.472 1.00 93.06 87 GLU A C 1
ATOM 682 O O . GLU A 1 87 ? 0.777 -11.113 32.127 1.00 93.06 87 GLU A O 1
ATOM 687 N N . ALA A 1 88 ? 3.003 -10.801 32.031 1.00 93.50 88 ALA A N 1
ATOM 688 C CA . ALA A 1 88 ? 3.207 -10.605 33.469 1.00 93.50 88 ALA A CA 1
ATOM 689 C C . ALA A 1 88 ? 2.592 -9.302 34.027 1.00 93.50 88 ALA A C 1
ATOM 691 O O . ALA A 1 88 ? 2.582 -9.091 35.240 1.00 93.50 88 ALA A O 1
ATOM 692 N N . ARG A 1 89 ? 2.038 -8.424 33.173 1.00 94.50 89 ARG A N 1
ATOM 693 C CA . ARG A 1 89 ? 1.537 -7.096 33.576 1.00 94.50 89 ARG A CA 1
ATOM 694 C C . ARG A 1 89 ? 0.435 -7.118 34.633 1.00 94.50 89 ARG A C 1
ATOM 696 O O . ARG A 1 89 ? 0.234 -6.115 35.308 1.00 94.50 89 ARG A O 1
ATOM 703 N N . VAL A 1 90 ? -0.288 -8.230 34.755 1.00 93.06 90 VAL A N 1
ATOM 704 C CA . VAL A 1 90 ? -1.380 -8.399 35.728 1.00 93.06 90 VAL A CA 1
ATOM 705 C C . VAL A 1 90 ? -0.888 -8.401 37.176 1.00 93.06 90 VAL A C 1
ATOM 707 O O . VAL A 1 90 ? -1.646 -8.022 38.065 1.00 93.06 90 VAL A O 1
ATOM 710 N N . ASP A 1 91 ? 0.377 -8.765 37.394 1.00 94.56 91 ASP A N 1
ATOM 711 C CA . ASP A 1 91 ? 1.006 -8.833 38.716 1.00 94.56 91 ASP A CA 1
ATOM 712 C C . ASP A 1 91 ? 1.809 -7.564 39.054 1.00 94.56 91 ASP A C 1
ATOM 714 O O . ASP A 1 91 ? 2.368 -7.434 40.146 1.00 94.56 91 ASP A O 1
ATOM 718 N N . PHE A 1 92 ? 1.895 -6.617 38.117 1.00 94.75 92 PHE A N 1
ATOM 719 C CA . PHE A 1 92 ? 2.640 -5.375 38.287 1.00 94.75 92 PHE A CA 1
ATOM 720 C C . PHE A 1 92 ? 1.812 -4.293 38.986 1.00 94.75 92 PHE A C 1
ATOM 722 O O . PHE A 1 92 ? 0.580 -4.288 38.959 1.00 94.75 92 PHE A O 1
ATOM 729 N N . ASP A 1 93 ? 2.496 -3.310 39.577 1.00 96.19 93 ASP A N 1
ATOM 730 C CA . ASP A 1 93 ? 1.829 -2.080 39.993 1.00 96.19 93 ASP A CA 1
ATOM 731 C C . ASP A 1 93 ? 1.242 -1.341 38.764 1.00 96.19 93 ASP A C 1
ATOM 733 O O . ASP A 1 93 ? 1.741 -1.505 37.643 1.00 96.19 93 ASP A O 1
ATOM 737 N N . PRO A 1 94 ? 0.212 -0.488 38.936 1.00 94.12 94 PRO A N 1
ATOM 738 C CA . PRO A 1 94 ? -0.480 0.146 37.811 1.00 94.12 94 PRO A CA 1
ATOM 739 C C . PRO A 1 94 ? 0.418 0.947 36.854 1.00 94.12 94 PRO A C 1
ATOM 741 O O . PRO A 1 94 ? 0.106 1.055 35.666 1.00 94.12 94 PRO A O 1
ATOM 744 N N . VAL A 1 95 ? 1.519 1.533 37.339 1.00 94.56 95 VAL A N 1
ATOM 745 C CA . VAL A 1 95 ? 2.438 2.325 36.505 1.00 94.56 95 VAL A CA 1
ATOM 746 C C . VAL A 1 95 ? 3.292 1.404 35.638 1.00 94.56 95 VAL A C 1
ATOM 748 O O . VAL A 1 95 ? 3.450 1.652 34.437 1.00 94.56 95 VAL A O 1
ATOM 751 N N . THR A 1 96 ? 3.801 0.320 36.216 1.00 93.50 96 THR A N 1
ATOM 752 C CA . THR A 1 96 ? 4.593 -0.678 35.490 1.00 93.50 96 THR A CA 1
ATOM 753 C C . THR A 1 96 ? 3.731 -1.457 34.495 1.00 93.50 96 THR A C 1
ATOM 755 O O . THR A 1 96 ? 4.137 -1.612 33.343 1.00 93.50 96 THR A O 1
ATOM 758 N N . ALA A 1 97 ? 2.505 -1.843 34.869 1.00 92.31 97 ALA A N 1
ATOM 759 C CA . ALA A 1 97 ? 1.556 -2.499 33.966 1.00 92.31 97 ALA A CA 1
ATOM 760 C C . ALA A 1 97 ? 1.267 -1.643 32.722 1.00 92.31 97 ALA A C 1
ATOM 762 O O . ALA A 1 97 ? 1.388 -2.108 31.588 1.00 92.31 97 ALA A O 1
ATOM 763 N N . ARG A 1 98 ? 0.995 -0.348 32.924 1.00 91.31 98 ARG A N 1
ATOM 764 C CA . ARG A 1 98 ? 0.793 0.602 31.823 1.00 91.31 98 ARG A CA 1
ATOM 765 C C . ARG A 1 98 ? 2.038 0.767 30.954 1.00 91.31 98 ARG A C 1
ATOM 767 O O . ARG A 1 98 ? 1.929 0.935 29.743 1.00 91.31 98 ARG A O 1
ATOM 774 N N . SER A 1 99 ? 3.224 0.738 31.556 1.00 92.31 99 SER A N 1
ATOM 775 C CA . SER A 1 99 ? 4.488 0.826 30.816 1.00 92.31 99 SER A CA 1
ATOM 776 C C . SER A 1 99 ? 4.716 -0.406 29.932 1.00 92.31 99 SER A C 1
ATOM 778 O O . SER A 1 99 ? 5.162 -0.254 28.797 1.00 92.31 99 SER A O 1
ATOM 780 N N . ALA A 1 100 ? 4.349 -1.601 30.409 1.00 92.25 100 ALA A N 1
ATOM 781 C CA . ALA A 1 100 ? 4.387 -2.838 29.627 1.00 92.25 100 ALA A CA 1
ATOM 782 C C . ALA A 1 100 ? 3.402 -2.816 28.442 1.00 92.25 100 ALA A C 1
ATOM 784 O O . ALA A 1 100 ? 3.752 -3.243 27.343 1.00 92.25 100 ALA A O 1
ATOM 785 N N . GLU A 1 101 ? 2.194 -2.274 28.629 1.00 90.19 101 GLU A N 1
ATOM 786 C CA . GLU A 1 101 ? 1.229 -2.055 27.538 1.00 90.19 101 GLU A CA 1
ATOM 787 C C . GLU A 1 101 ? 1.777 -1.089 26.482 1.00 90.19 101 GLU A C 1
ATOM 789 O O . GLU A 1 101 ? 1.794 -1.407 25.296 1.00 90.19 101 GLU A O 1
ATOM 794 N N . LEU A 1 102 ? 2.306 0.060 26.914 1.00 89.25 102 LEU A N 1
ATOM 795 C CA . LEU A 1 102 ? 2.887 1.045 26.002 1.00 89.25 102 LEU A CA 1
ATOM 796 C C . LEU A 1 102 ? 4.080 0.485 25.220 1.00 89.25 102 LEU A C 1
ATOM 798 O O . LEU A 1 102 ? 4.232 0.805 24.042 1.00 89.25 102 LEU A O 1
ATOM 802 N N . LEU A 1 103 ? 4.930 -0.325 25.859 1.00 90.38 103 LEU A N 1
ATOM 803 C CA . LEU A 1 103 ? 6.073 -0.961 25.204 1.00 90.38 103 LEU A CA 1
ATOM 804 C C . LEU A 1 103 ? 5.623 -1.933 24.107 1.00 90.38 103 LEU A C 1
ATOM 806 O O . LEU A 1 103 ? 6.157 -1.867 22.999 1.00 90.38 103 LEU A O 1
ATOM 810 N N . ALA A 1 104 ? 4.638 -2.788 24.398 1.00 87.44 104 ALA A N 1
ATOM 811 C CA . ALA A 1 104 ? 4.072 -3.721 23.426 1.00 87.44 104 ALA A CA 1
ATOM 812 C C . ALA A 1 104 ? 3.473 -2.972 22.221 1.00 87.44 104 ALA A C 1
ATOM 814 O O . ALA A 1 104 ? 3.863 -3.223 21.080 1.00 87.44 104 ALA A O 1
ATOM 815 N N . ASP A 1 105 ? 2.652 -1.947 22.475 1.00 84.56 105 ASP A N 1
ATOM 816 C CA . ASP A 1 105 ? 2.063 -1.108 21.424 1.00 84.56 105 ASP A CA 1
ATOM 817 C C . ASP A 1 105 ? 3.134 -0.404 20.564 1.00 84.56 105 ASP A C 1
ATOM 819 O O . ASP A 1 105 ? 2.974 -0.236 19.349 1.00 84.56 105 ASP A O 1
ATOM 823 N N . GLN A 1 106 ? 4.242 0.047 21.173 1.00 86.56 106 GLN A N 1
ATOM 824 C CA . GLN A 1 106 ? 5.350 0.649 20.423 1.00 86.56 106 GLN A CA 1
ATOM 825 C C . GLN A 1 106 ? 6.097 -0.372 19.562 1.00 86.56 106 GLN A C 1
ATOM 827 O O . GLN A 1 106 ? 6.505 -0.019 18.452 1.00 86.56 106 GLN A O 1
ATOM 832 N N . LEU A 1 107 ? 6.274 -1.607 20.035 1.00 89.50 107 LEU A N 1
ATOM 833 C CA . LEU A 1 107 ? 6.916 -2.666 19.258 1.00 89.50 107 LEU A CA 1
ATOM 834 C C . LEU A 1 107 ? 6.068 -3.078 18.057 1.00 89.50 107 LEU A C 1
ATOM 836 O O . LEU A 1 107 ? 6.599 -3.109 16.948 1.00 89.50 107 LEU A O 1
ATOM 840 N N . ASP A 1 108 ? 4.758 -3.264 18.233 1.00 84.88 108 ASP A N 1
ATOM 841 C CA . ASP A 1 108 ? 3.840 -3.540 17.121 1.00 84.88 108 ASP A CA 1
ATOM 842 C C . ASP A 1 108 ? 3.886 -2.416 16.069 1.00 84.88 108 ASP A C 1
ATOM 844 O O . ASP A 1 108 ? 3.948 -2.654 14.855 1.00 84.88 108 ASP A O 1
ATOM 848 N N . ARG A 1 109 ? 3.930 -1.154 16.519 1.00 82.00 109 ARG A N 1
ATOM 849 C CA . ARG A 1 109 ? 4.078 -0.001 15.622 1.00 82.00 109 ARG A CA 1
ATOM 850 C C . ARG A 1 109 ? 5.420 -0.006 14.890 1.00 82.00 109 ARG A C 1
ATOM 852 O O . ARG A 1 109 ? 5.459 0.321 13.701 1.00 82.00 109 ARG A O 1
ATOM 859 N N . PHE A 1 110 ? 6.512 -0.320 15.582 1.00 85.12 110 PHE A N 1
ATOM 860 C CA . PHE A 1 110 ? 7.851 -0.371 14.996 1.00 85.12 110 PHE A CA 1
ATOM 861 C C . PHE A 1 110 ? 7.977 -1.496 13.964 1.00 85.12 110 PHE A C 1
ATOM 863 O O . PHE A 1 110 ? 8.509 -1.268 12.879 1.00 85.12 110 PHE A O 1
ATOM 870 N N . GLU A 1 111 ? 7.418 -2.670 14.246 1.00 85.38 111 GLU A N 1
ATOM 871 C CA . GLU A 1 111 ? 7.357 -3.785 13.301 1.00 85.38 111 GLU A CA 1
ATOM 872 C C . GLU A 1 111 ? 6.580 -3.426 12.039 1.00 85.38 111 GLU A C 1
ATOM 874 O O . GLU A 1 111 ? 7.065 -3.661 10.930 1.00 85.38 111 GLU A O 1
ATOM 879 N N . SER A 1 112 ? 5.413 -2.791 12.187 1.00 82.50 112 SER A N 1
ATOM 880 C CA . SER A 1 112 ? 4.635 -2.326 11.037 1.00 82.50 112 SER A CA 1
ATOM 881 C C . SER A 1 112 ? 5.404 -1.288 10.214 1.00 82.50 112 SER A C 1
ATOM 883 O O . SER A 1 112 ? 5.395 -1.354 8.988 1.00 82.50 112 SER A O 1
ATOM 885 N N . LEU A 1 113 ? 6.088 -0.344 10.869 1.00 83.31 113 LEU A N 1
ATOM 886 C CA . LEU A 1 113 ? 6.932 0.661 10.214 1.00 83.31 113 LEU A CA 1
ATOM 887 C C . LEU A 1 113 ? 8.074 0.027 9.425 1.00 83.31 113 LEU A C 1
ATOM 889 O O . LEU A 1 113 ? 8.335 0.411 8.284 1.00 83.31 113 LEU A O 1
ATOM 893 N N . LEU A 1 114 ? 8.763 -0.928 10.041 1.00 85.75 114 LEU A N 1
ATOM 894 C CA . LEU A 1 114 ? 9.879 -1.616 9.423 1.00 85.75 114 LEU A CA 1
ATOM 895 C C . LEU A 1 114 ? 9.410 -2.459 8.233 1.00 85.75 114 LEU A C 1
ATOM 897 O O . LEU A 1 114 ? 10.025 -2.406 7.169 1.00 85.75 114 LEU A O 1
ATOM 901 N N . ALA A 1 115 ? 8.308 -3.195 8.384 1.00 84.06 115 ALA A N 1
ATOM 902 C CA . ALA A 1 115 ? 7.715 -3.973 7.302 1.00 84.06 115 ALA A CA 1
ATOM 903 C C . ALA A 1 115 ? 7.322 -3.081 6.113 1.00 84.06 115 ALA A C 1
ATOM 905 O O . ALA A 1 115 ? 7.667 -3.399 4.974 1.00 84.06 115 ALA A O 1
ATOM 906 N N . ASP A 1 116 ? 6.678 -1.940 6.378 1.00 85.94 116 ASP A N 1
ATOM 907 C CA . ASP A 1 116 ? 6.326 -0.943 5.364 1.00 85.94 116 ASP A CA 1
ATOM 908 C C . ASP A 1 116 ? 7.574 -0.399 4.639 1.00 85.94 116 ASP A C 1
ATOM 910 O O . ASP A 1 116 ? 7.594 -0.280 3.410 1.00 85.94 116 ASP A O 1
ATOM 914 N N . LEU A 1 117 ? 8.639 -0.088 5.387 1.00 85.00 117 LEU A N 1
ATOM 915 C CA . LEU A 1 117 ? 9.882 0.459 4.838 1.00 85.00 117 LEU A CA 1
ATOM 916 C C . LEU A 1 117 ? 10.639 -0.558 3.969 1.00 85.00 117 LEU A C 1
ATOM 918 O O . LEU A 1 117 ? 11.159 -0.226 2.900 1.00 85.00 117 LEU A O 1
ATOM 922 N N . LEU A 1 118 ? 10.711 -1.809 4.415 1.00 85.06 118 LEU A N 1
ATOM 923 C CA . LEU A 1 118 ? 11.329 -2.879 3.636 1.00 85.06 118 LEU A CA 1
ATOM 924 C C . LEU A 1 118 ? 10.530 -3.149 2.365 1.00 85.06 118 LEU A C 1
ATOM 926 O O . LEU A 1 118 ? 11.112 -3.376 1.306 1.00 85.06 118 LEU A O 1
ATOM 930 N N . GLU A 1 119 ? 9.206 -3.064 2.439 1.00 85.38 119 GLU A N 1
ATOM 931 C CA . GLU A 1 119 ? 8.3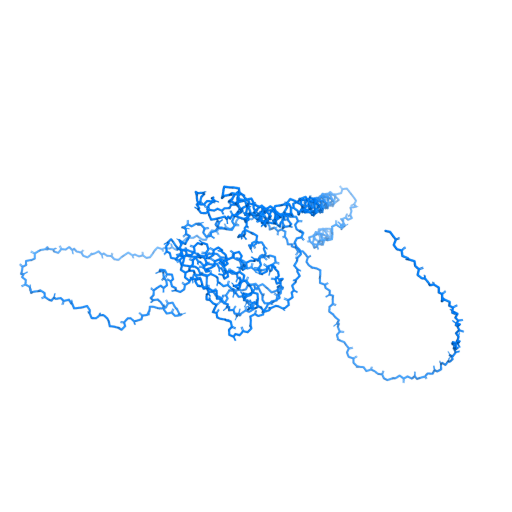67 -3.249 1.268 1.00 85.38 119 GLU A CA 1
ATOM 932 C C . GLU A 1 119 ? 8.557 -2.140 0.230 1.00 85.38 119 GLU A C 1
ATOM 934 O O . GLU A 1 119 ? 8.753 -2.446 -0.947 1.00 85.38 119 GLU A O 1
ATOM 939 N N . ILE A 1 120 ? 8.557 -0.864 0.634 1.00 83.44 120 ILE A N 1
ATOM 940 C CA . ILE A 1 120 ? 8.800 0.226 -0.323 1.00 83.44 120 ILE A CA 1
ATOM 941 C C . ILE A 1 120 ? 10.194 0.110 -0.952 1.00 83.44 120 ILE A C 1
ATOM 943 O O . ILE A 1 120 ? 10.357 0.324 -2.151 1.00 83.44 120 ILE A O 1
ATOM 947 N N . SER A 1 121 ? 11.178 -0.348 -0.176 1.00 82.88 121 SER A N 1
ATOM 948 C CA . SER A 1 121 ? 12.528 -0.609 -0.675 1.00 82.88 121 SER A CA 1
ATOM 949 C C . SER A 1 121 ? 12.556 -1.744 -1.710 1.00 82.88 121 SER A C 1
ATOM 951 O O . SER A 1 121 ? 13.313 -1.677 -2.678 1.00 82.88 121 SER A O 1
ATOM 953 N N . ARG A 1 122 ? 11.706 -2.774 -1.568 1.00 83.38 122 ARG A N 1
ATOM 954 C CA . ARG A 1 122 ? 11.559 -3.843 -2.578 1.00 83.38 122 ARG A CA 1
ATOM 955 C C . ARG A 1 122 ? 10.947 -3.333 -3.875 1.00 83.38 122 ARG A C 1
ATOM 957 O O . ARG A 1 122 ? 11.361 -3.789 -4.942 1.00 83.38 122 ARG A O 1
ATOM 964 N N . PHE A 1 123 ? 9.990 -2.411 -3.793 1.00 83.94 123 PHE A N 1
ATOM 965 C CA . PHE A 1 123 ? 9.440 -1.745 -4.973 1.00 83.94 123 PHE A CA 1
ATOM 966 C C . PHE A 1 123 ? 10.504 -0.911 -5.685 1.00 83.94 123 PHE A C 1
ATOM 968 O O . PHE A 1 123 ? 10.711 -1.104 -6.882 1.00 83.94 123 PHE A O 1
ATOM 975 N N . ASP A 1 124 ? 11.237 -0.074 -4.948 1.00 80.88 124 ASP A N 1
ATOM 976 C CA . ASP A 1 124 ? 12.290 0.780 -5.513 1.00 80.88 124 ASP A CA 1
ATOM 977 C C . ASP A 1 124 ? 13.421 -0.049 -6.161 1.00 80.88 124 ASP A C 1
ATOM 979 O O . ASP A 1 124 ? 13.963 0.337 -7.195 1.00 80.88 124 ASP A O 1
ATOM 983 N N . ALA A 1 125 ? 13.732 -1.229 -5.612 1.00 78.19 125 ALA A N 1
ATOM 984 C CA . ALA A 1 125 ? 14.725 -2.152 -6.170 1.00 78.19 125 ALA A CA 1
ATOM 985 C C . ALA A 1 125 ? 14.214 -3.006 -7.356 1.00 78.19 125 ALA A C 1
ATOM 987 O O . ALA A 1 125 ? 14.990 -3.769 -7.948 1.00 78.19 125 ALA A O 1
ATOM 988 N N . GLY A 1 126 ? 12.917 -2.943 -7.685 1.00 76.38 126 GLY A N 1
ATOM 989 C CA . GLY A 1 126 ? 12.284 -3.826 -8.670 1.00 76.38 126 GLY A CA 1
ATOM 990 C C . GLY A 1 126 ? 12.297 -5.307 -8.262 1.00 76.38 126 GLY A C 1
ATOM 991 O O . GLY A 1 126 ? 12.312 -6.186 -9.121 1.00 76.38 126 GLY A O 1
ATOM 992 N N . ALA A 1 127 ? 12.356 -5.598 -6.957 1.00 74.69 127 ALA A N 1
ATOM 993 C CA . ALA A 1 127 ? 12.288 -6.956 -6.405 1.00 74.69 127 ALA A CA 1
ATOM 994 C C . ALA A 1 127 ? 10.853 -7.467 -6.233 1.00 74.69 127 ALA A C 1
ATOM 996 O O . ALA A 1 127 ? 10.659 -8.656 -5.987 1.00 74.69 127 ALA A O 1
ATOM 997 N N . ALA A 1 128 ? 9.853 -6.588 -6.304 1.00 73.94 128 ALA A N 1
ATOM 998 C CA . ALA A 1 128 ? 8.463 -6.981 -6.144 1.00 73.94 128 ALA A CA 1
ATOM 999 C C . ALA A 1 128 ? 7.997 -7.801 -7.359 1.00 73.94 128 ALA A C 1
ATOM 1001 O O . ALA A 1 128 ? 7.759 -7.254 -8.432 1.00 73.94 128 ALA A O 1
ATOM 1002 N N . ALA A 1 129 ? 7.868 -9.115 -7.178 1.00 74.69 129 ALA A N 1
ATOM 1003 C CA . ALA A 1 129 ? 7.206 -9.996 -8.132 1.00 74.69 129 ALA A CA 1
ATOM 1004 C C . ALA A 1 129 ? 5.700 -10.067 -7.835 1.00 74.69 129 ALA A C 1
ATOM 1006 O O . ALA A 1 129 ? 5.279 -9.971 -6.672 1.00 74.69 129 ALA A O 1
ATOM 1007 N N . LEU A 1 130 ? 4.915 -10.206 -8.904 1.00 81.62 130 LEU A N 1
ATOM 1008 C CA . LEU A 1 130 ? 3.481 -10.450 -8.859 1.00 81.62 130 LEU A CA 1
ATOM 1009 C C . LEU A 1 130 ? 3.227 -11.938 -9.105 1.00 81.62 130 LEU A C 1
ATOM 1011 O O . LEU A 1 130 ? 3.613 -12.461 -10.148 1.00 81.62 130 LEU A O 1
ATOM 1015 N N . GLU A 1 131 ? 2.562 -12.590 -8.161 1.00 85.25 131 GLU A N 1
ATOM 1016 C CA . GLU A 1 131 ? 2.028 -13.942 -8.319 1.00 85.25 131 GLU A CA 1
ATOM 1017 C C . GLU A 1 131 ? 0.517 -13.798 -8.509 1.00 85.25 131 GLU A C 1
ATOM 1019 O O . GLU A 1 131 ? -0.226 -13.629 -7.545 1.00 85.25 131 GLU A O 1
ATOM 1024 N N . ALA A 1 132 ? 0.080 -13.714 -9.768 1.00 87.69 132 ALA A N 1
ATOM 1025 C CA . ALA A 1 132 ? -1.320 -13.482 -10.101 1.00 87.69 132 ALA A CA 1
ATOM 1026 C C . ALA A 1 132 ? -2.067 -14.813 -10.228 1.00 87.69 132 ALA A C 1
ATOM 1028 O O . ALA A 1 132 ? -1.774 -15.602 -11.124 1.00 87.69 132 ALA A O 1
ATOM 1029 N N . ASP A 1 133 ? -3.064 -15.009 -9.369 1.00 91.88 133 ASP A N 1
ATOM 1030 C CA . ASP A 1 133 ? -3.988 -16.140 -9.415 1.00 91.88 133 ASP A CA 1
ATOM 1031 C C . ASP A 1 133 ? -5.421 -15.637 -9.602 1.00 91.88 133 ASP A C 1
ATOM 1033 O O . ASP A 1 133 ? -5.752 -14.499 -9.262 1.00 91.88 133 ASP A O 1
ATOM 1037 N N . ALA A 1 134 ? -6.305 -16.487 -10.127 1.00 93.88 134 ALA A N 1
ATOM 1038 C CA . A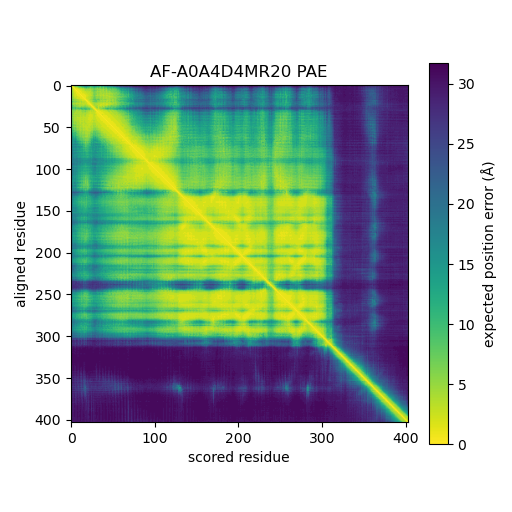LA A 1 134 ? -7.726 -16.169 -10.206 1.00 93.88 134 ALA A CA 1
ATOM 1039 C C . ALA A 1 134 ? -8.344 -16.172 -8.798 1.00 93.88 134 ALA A C 1
ATOM 1041 O O . ALA A 1 134 ? -8.545 -17.230 -8.200 1.00 93.88 134 ALA A O 1
ATOM 1042 N N . ILE A 1 135 ? -8.666 -14.986 -8.279 1.00 94.75 135 ILE A N 1
ATOM 1043 C CA . ILE A 1 135 ? -9.183 -14.803 -6.917 1.00 94.75 135 ILE A CA 1
ATOM 1044 C C . ILE A 1 135 ? -10.537 -14.095 -6.921 1.00 94.75 135 ILE A C 1
ATOM 1046 O O . ILE A 1 135 ? -10.780 -13.198 -7.729 1.00 94.75 135 ILE A O 1
ATOM 1050 N N . ASP A 1 136 ? -11.425 -14.462 -5.992 1.00 95.38 136 ASP A N 1
ATOM 1051 C CA . ASP A 1 136 ? -12.672 -13.729 -5.749 1.00 95.38 136 ASP A CA 1
ATOM 1052 C C . ASP A 1 136 ? -12.438 -12.622 -4.712 1.00 95.38 136 ASP A C 1
ATOM 1054 O O . ASP A 1 136 ? -12.222 -12.877 -3.523 1.00 95.38 136 ASP A O 1
ATOM 1058 N N . LEU A 1 137 ? -12.529 -11.363 -5.148 1.00 95.50 137 LEU A N 1
ATOM 1059 C CA . LEU A 1 137 ? -12.320 -10.196 -4.291 1.00 95.50 137 LEU A CA 1
ATOM 1060 C C . LEU A 1 137 ? -13.297 -10.125 -3.117 1.00 95.50 137 LEU A C 1
ATOM 1062 O O . LEU A 1 137 ? -13.001 -9.463 -2.122 1.00 95.50 137 LEU A O 1
ATOM 1066 N N . ARG A 1 138 ? -14.446 -10.804 -3.189 1.00 95.94 138 ARG A N 1
ATOM 1067 C CA . ARG A 1 138 ? -15.381 -10.875 -2.061 1.00 95.94 138 ARG A CA 1
ATOM 1068 C C . ARG A 1 138 ? -14.762 -11.555 -0.851 1.00 95.94 138 ARG A C 1
ATOM 1070 O O . ARG A 1 138 ? -14.987 -11.106 0.268 1.00 95.94 138 ARG A O 1
ATOM 1077 N N . GLU A 1 139 ? -14.000 -12.625 -1.058 1.00 94.94 139 GLU A N 1
ATOM 1078 C CA . GLU A 1 139 ? -13.357 -13.354 0.037 1.00 94.94 139 GLU A CA 1
ATOM 1079 C C . GLU A 1 139 ? -12.288 -12.494 0.700 1.00 94.94 139 GLU A C 1
ATOM 1081 O O . GLU A 1 139 ? -12.259 -12.380 1.924 1.00 94.94 139 GLU A O 1
ATOM 1086 N N . VAL A 1 140 ? -11.485 -11.805 -0.113 1.00 95.81 140 VAL A N 1
ATOM 1087 C CA . VAL A 1 140 ? -10.473 -10.864 0.374 1.00 95.81 140 VAL A CA 1
ATOM 1088 C C . VAL A 1 140 ? -11.126 -9.732 1.169 1.00 95.81 140 VAL A C 1
ATOM 1090 O O . VAL A 1 140 ? -10.704 -9.448 2.287 1.00 95.81 140 VAL A O 1
ATOM 1093 N N . VAL A 1 141 ? -12.196 -9.122 0.644 1.00 96.50 141 VAL A N 1
ATOM 1094 C CA . VAL A 1 141 ? -12.939 -8.076 1.364 1.00 96.50 141 VAL A CA 1
ATOM 1095 C C . VAL A 1 141 ? -13.486 -8.601 2.689 1.00 96.50 141 VAL A C 1
ATOM 1097 O O . VAL A 1 141 ? -13.322 -7.923 3.697 1.00 96.50 141 VAL A O 1
ATOM 1100 N N . ARG A 1 142 ? -14.087 -9.798 2.731 1.00 95.25 142 ARG A N 1
ATOM 1101 C CA . ARG A 1 142 ? -14.598 -10.376 3.987 1.00 95.25 142 ARG A CA 1
ATOM 1102 C C . ARG A 1 142 ? -13.491 -10.563 5.021 1.00 95.25 142 ARG A C 1
ATOM 1104 O O . ARG A 1 142 ? -13.673 -10.126 6.150 1.00 95.25 142 ARG A O 1
ATOM 1111 N N . ARG A 1 143 ? -12.336 -11.126 4.638 1.00 95.50 143 ARG A N 1
ATOM 1112 C CA . ARG A 1 143 ? -11.183 -11.276 5.549 1.00 95.50 143 ARG A CA 1
ATOM 1113 C C . ARG A 1 143 ? -10.721 -9.932 6.106 1.00 95.50 143 ARG A C 1
ATOM 1115 O O . ARG A 1 143 ? -10.496 -9.808 7.306 1.00 95.50 143 ARG A O 1
ATOM 1122 N N . VAL A 1 144 ? -10.635 -8.914 5.248 1.00 96.19 144 VAL A N 1
ATOM 1123 C CA . VAL A 1 144 ? -10.238 -7.560 5.655 1.00 96.19 144 VAL A CA 1
ATOM 1124 C C . VAL A 1 144 ? -11.257 -6.928 6.599 1.00 96.19 144 VAL A C 1
ATOM 1126 O O . VAL A 1 144 ? -10.857 -6.324 7.591 1.00 96.19 144 VAL A O 1
ATOM 1129 N N . VAL A 1 145 ? -12.556 -7.057 6.311 1.00 95.56 145 VAL A N 1
ATOM 1130 C CA . VAL A 1 145 ? -13.613 -6.522 7.180 1.00 95.56 145 VAL A CA 1
ATOM 1131 C C . VAL A 1 145 ? -13.582 -7.210 8.541 1.00 95.56 145 VAL A C 1
ATOM 1133 O O . VAL A 1 145 ? -13.502 -6.504 9.540 1.00 95.56 145 VAL A O 1
ATOM 1136 N N . SER A 1 146 ? -13.522 -8.544 8.596 1.00 94.81 146 SER A N 1
ATOM 1137 C CA . SER A 1 146 ? -13.421 -9.281 9.864 1.00 94.81 146 SER A CA 1
ATOM 1138 C C . SER A 1 146 ? -12.164 -8.916 10.660 1.00 94.81 146 SER A C 1
ATOM 1140 O O . SER A 1 146 ? -12.214 -8.778 11.876 1.00 94.81 146 SER A O 1
ATOM 1142 N N . GLY A 1 147 ? -11.031 -8.682 9.990 1.00 92.25 147 GLY A N 1
ATOM 1143 C CA . GLY A 1 147 ? -9.820 -8.193 10.656 1.00 92.25 147 GLY A CA 1
ATOM 1144 C C . GLY A 1 147 ? -9.934 -6.757 11.190 1.00 92.25 147 GLY A C 1
ATOM 1145 O O . GLY A 1 147 ? -9.226 -6.395 12.128 1.00 92.25 147 GLY A O 1
ATOM 1146 N N . ALA A 1 148 ? -10.807 -5.932 10.607 1.00 92.69 148 ALA A N 1
ATOM 1147 C CA . ALA A 1 148 ? -11.028 -4.543 11.007 1.00 92.69 148 ALA A CA 1
ATOM 1148 C C . ALA A 1 148 ? -12.176 -4.366 12.020 1.00 92.69 148 ALA A C 1
ATOM 1150 O O . ALA A 1 148 ? -12.256 -3.308 12.646 1.00 92.69 148 ALA A O 1
ATOM 1151 N N . GLU A 1 149 ? -13.031 -5.376 12.212 1.00 92.88 149 GLU A N 1
ATOM 1152 C CA . GLU A 1 149 ? -14.167 -5.356 13.149 1.00 92.88 149 GLU A CA 1
ATOM 1153 C C . GLU A 1 149 ? -13.774 -4.924 14.573 1.00 92.88 149 GLU A C 1
ATOM 1155 O O . GLU A 1 149 ? -14.384 -3.975 15.066 1.00 92.88 149 GLU A O 1
ATOM 1160 N N . PRO A 1 150 ? -12.711 -5.462 15.213 1.00 92.25 150 PRO A N 1
ATOM 1161 C CA . PRO A 1 150 ? -12.342 -5.047 16.570 1.00 92.25 150 PRO A CA 1
ATOM 1162 C C . PRO A 1 150 ? -11.989 -3.557 16.679 1.00 92.25 150 PRO A C 1
ATOM 1164 O O . PRO A 1 150 ? -12.267 -2.906 17.688 1.00 92.25 150 PRO A O 1
ATOM 1167 N N . LEU A 1 151 ? -11.363 -2.994 15.640 1.00 89.06 151 LEU A N 1
ATOM 1168 C CA . LEU A 1 151 ? -11.056 -1.565 15.583 1.00 89.06 151 LEU A CA 1
ATOM 1169 C C . LEU A 1 151 ? -12.327 -0.743 15.345 1.00 89.06 151 LEU A C 1
ATOM 1171 O O . LEU A 1 151 ? -12.506 0.302 15.971 1.00 89.06 151 LEU A O 1
ATOM 1175 N N . ALA A 1 152 ? -13.203 -1.218 14.460 1.00 92.06 152 ALA A N 1
ATOM 1176 C CA . ALA A 1 152 ? -14.466 -0.572 14.139 1.00 92.06 152 ALA A CA 1
ATOM 1177 C C . ALA A 1 152 ? -15.389 -0.502 15.366 1.00 92.06 152 ALA A C 1
ATOM 1179 O O . ALA A 1 152 ? -15.887 0.577 15.682 1.00 92.06 152 ALA A O 1
ATOM 1180 N N . GLU A 1 153 ? -15.513 -1.590 16.130 1.00 92.75 153 GLU A N 1
ATOM 1181 C CA . GLU A 1 153 ? -16.272 -1.647 17.387 1.00 92.75 153 GLU A CA 1
ATOM 1182 C C . GLU A 1 153 ? -15.736 -0.658 18.426 1.00 92.75 153 GLU A C 1
ATOM 1184 O O . GLU A 1 153 ? -16.494 0.148 18.968 1.00 92.75 153 GLU A O 1
ATOM 1189 N N . ARG A 1 154 ? -14.412 -0.629 18.643 1.00 89.94 154 ARG A N 1
ATOM 1190 C CA . ARG A 1 154 ? -13.763 0.339 19.551 1.00 89.94 154 ARG A CA 1
ATOM 1191 C C . ARG A 1 154 ? -14.007 1.795 19.148 1.00 89.94 154 ARG A C 1
ATOM 1193 O O . ARG A 1 154 ? -13.946 2.684 19.996 1.00 89.94 154 ARG A O 1
ATOM 1200 N N . LYS A 1 155 ? -14.238 2.053 17.860 1.00 89.19 155 LYS A N 1
ATOM 1201 C CA . LYS A 1 155 ? -14.511 3.383 17.298 1.00 89.19 155 LYS A CA 1
ATOM 1202 C C . LYS A 1 155 ? -16.004 3.668 17.105 1.00 89.19 155 LYS A C 1
ATOM 1204 O O . LYS A 1 155 ? -16.332 4.765 16.662 1.00 89.19 155 LYS A O 1
ATOM 1209 N N . GLY A 1 156 ? -16.892 2.719 17.414 1.00 92.25 156 GLY A N 1
ATOM 1210 C CA . GLY A 1 156 ? -18.334 2.842 17.185 1.00 92.25 156 GLY A CA 1
ATOM 1211 C C . GLY A 1 156 ? -18.725 2.939 15.706 1.00 92.25 156 GLY A C 1
ATOM 1212 O O . GLY A 1 156 ? -19.716 3.577 15.383 1.00 92.25 156 GLY A O 1
ATOM 1213 N N . THR A 1 157 ? -17.925 2.365 14.807 1.00 94.00 157 THR A N 1
ATOM 1214 C CA . THR A 1 157 ? -18.116 2.405 13.350 1.00 94.00 157 THR A CA 1
ATOM 1215 C C . THR A 1 157 ? -18.695 1.086 12.843 1.00 94.00 157 THR A C 1
ATOM 1217 O O . THR A 1 157 ? -18.192 0.023 13.197 1.00 94.00 157 THR A O 1
ATOM 1220 N N . HIS A 1 158 ? -19.686 1.132 11.949 1.00 94.88 158 HIS A N 1
ATOM 1221 C CA . HIS A 1 158 ? -20.171 -0.058 11.244 1.00 94.88 158 HIS A CA 1
ATOM 1222 C C . HIS A 1 158 ? -19.582 -0.151 9.834 1.00 94.88 158 HIS A C 1
ATOM 1224 O O . HIS A 1 158 ? -19.623 0.810 9.065 1.00 94.88 158 HIS A O 1
ATOM 1230 N N . ILE A 1 159 ? -19.055 -1.321 9.466 1.00 96.62 159 ILE A N 1
ATOM 1231 C CA . ILE A 1 159 ? -18.542 -1.580 8.117 1.00 96.62 159 ILE A CA 1
ATOM 1232 C C . ILE A 1 159 ? -19.6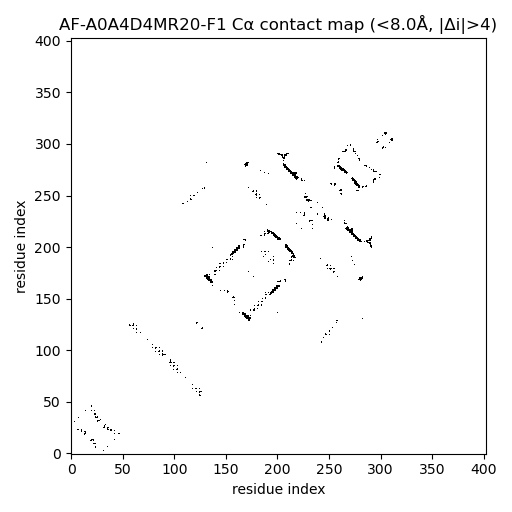14 -2.321 7.316 1.00 96.62 159 ILE A C 1
ATOM 1234 O O . ILE A 1 159 ? -19.989 -3.443 7.645 1.00 96.62 159 ILE A O 1
ATOM 1238 N N . ARG A 1 160 ? -20.102 -1.708 6.234 1.00 96.19 160 ARG A N 1
ATOM 1239 C CA . ARG A 1 160 ? -21.122 -2.287 5.353 1.00 96.19 160 ARG A CA 1
ATOM 1240 C C . ARG A 1 160 ? -20.534 -2.660 4.001 1.00 96.19 160 ARG A C 1
ATOM 1242 O O . ARG A 1 160 ? -20.046 -1.795 3.274 1.00 96.19 160 ARG A O 1
ATOM 1249 N N . VAL A 1 161 ? -20.667 -3.928 3.623 1.00 96.19 161 VAL A N 1
ATOM 1250 C CA . VAL A 1 161 ? -20.274 -4.425 2.298 1.00 96.19 161 VAL A CA 1
ATOM 1251 C C . VAL A 1 161 ? -21.465 -4.359 1.336 1.00 96.19 161 VAL A C 1
ATOM 1253 O O . VAL A 1 161 ? -22.590 -4.693 1.698 1.00 96.19 161 VAL A O 1
ATOM 1256 N N . VAL A 1 162 ? -21.239 -3.883 0.110 1.00 95.06 162 VAL A N 1
ATOM 1257 C CA . VAL A 1 162 ? -22.261 -3.750 -0.940 1.00 95.06 162 VAL A CA 1
ATOM 1258 C C . VAL A 1 162 ? -21.720 -4.297 -2.260 1.00 95.06 162 VAL A C 1
ATOM 1260 O O . VAL A 1 162 ? -20.583 -4.017 -2.628 1.00 95.06 162 VAL A O 1
ATOM 1263 N N . GLY A 1 163 ? -22.551 -5.008 -3.027 1.00 89.12 163 GLY A N 1
ATOM 1264 C CA . GLY A 1 163 ? -22.164 -5.534 -4.345 1.00 89.12 163 GLY A CA 1
ATOM 1265 C C . GLY A 1 163 ? -21.439 -6.883 -4.295 1.00 89.12 163 GLY A C 1
ATOM 1266 O O . GLY A 1 163 ? -20.808 -7.280 -5.266 1.00 89.12 163 GLY A O 1
ATOM 1267 N N . ASP A 1 164 ? -21.560 -7.603 -3.183 1.00 89.62 164 ASP A N 1
ATOM 1268 C CA . ASP A 1 164 ? -21.017 -8.944 -2.934 1.00 89.62 164 ASP A CA 1
ATOM 1269 C C . ASP A 1 164 ? -21.943 -10.094 -3.390 1.00 89.62 164 ASP A C 1
ATOM 1271 O O . ASP A 1 164 ? -21.659 -11.275 -3.171 1.00 89.62 164 ASP A O 1
ATOM 1275 N N . GLN A 1 165 ? -23.047 -9.747 -4.053 1.00 88.00 165 GLN A N 1
ATOM 1276 C CA . GLN A 1 165 ? -24.102 -10.676 -4.467 1.00 88.00 165 GLN A CA 1
ATOM 1277 C C . GLN A 1 165 ? -23.660 -11.624 -5.592 1.00 88.00 165 GLN A C 1
ATOM 1279 O O . GLN A 1 165 ? -24.175 -12.731 -5.707 1.00 88.00 165 GLN A O 1
ATOM 1284 N N . GLN A 1 166 ? -22.699 -11.205 -6.419 1.00 88.56 166 GLN A N 1
ATOM 1285 C CA . GLN A 1 166 ? -22.130 -12.008 -7.504 1.00 88.56 166 GLN A CA 1
ATOM 1286 C C . GLN A 1 166 ? -20.606 -12.097 -7.354 1.00 88.56 166 GLN A C 1
ATOM 1288 O O . GLN A 1 166 ? -20.012 -11.151 -6.836 1.00 88.56 166 GLN A O 1
ATOM 1293 N N . PRO A 1 167 ? -19.962 -13.191 -7.806 1.00 89.56 167 PRO A N 1
ATOM 1294 C CA . PRO A 1 167 ? -18.505 -13.317 -7.802 1.00 89.56 167 PRO A CA 1
ATOM 1295 C C . PRO A 1 167 ? -17.805 -12.148 -8.504 1.00 89.56 167 PRO A C 1
ATOM 1297 O O . PRO A 1 167 ? -18.163 -11.780 -9.626 1.00 89.56 167 PRO A O 1
ATOM 1300 N N . VAL A 1 168 ? -16.786 -11.583 -7.853 1.00 93.12 168 VAL A N 1
ATOM 1301 C CA . VAL A 1 168 ? -15.959 -10.496 -8.396 1.00 93.12 168 VAL A CA 1
ATOM 1302 C C . VAL A 1 168 ? -14.549 -11.045 -8.572 1.00 93.12 168 VAL A C 1
ATOM 1304 O O . VAL A 1 168 ? -13.696 -10.879 -7.707 1.00 93.12 168 VAL A O 1
ATOM 1307 N N . VAL A 1 169 ? -14.338 -11.751 -9.683 1.00 94.12 169 VAL A N 1
ATOM 1308 C CA . VAL A 1 169 ? -13.100 -12.499 -9.946 1.00 94.12 169 VAL A CA 1
ATOM 1309 C C . VAL A 1 169 ? -12.127 -11.686 -10.799 1.00 94.12 169 VAL A C 1
ATOM 1311 O O . VAL A 1 169 ? -12.543 -11.070 -11.787 1.00 94.12 169 VAL A O 1
ATOM 1314 N N . ALA A 1 170 ? -10.848 -11.701 -10.422 1.00 94.50 170 ALA A N 1
ATOM 1315 C CA . ALA A 1 170 ? -9.735 -11.152 -11.194 1.00 94.50 170 ALA A CA 1
ATOM 1316 C C . ALA A 1 170 ? -8.446 -11.952 -10.959 1.00 94.50 170 ALA A C 1
ATOM 1318 O O . ALA A 1 170 ? -8.289 -12.572 -9.909 1.00 94.50 170 ALA A O 1
ATOM 1319 N N . GLU A 1 171 ? -7.531 -11.912 -11.924 1.00 94.50 171 GLU A N 1
ATOM 1320 C CA . GLU A 1 171 ? -6.164 -12.415 -11.785 1.00 94.50 171 GLU A CA 1
ATOM 1321 C C . GLU A 1 171 ? -5.318 -11.419 -10.986 1.00 94.50 171 GLU A C 1
ATOM 1323 O O . GLU A 1 171 ? -4.939 -10.357 -11.485 1.00 94.50 171 GLU A O 1
ATOM 1328 N N . ALA A 1 172 ? -5.059 -11.731 -9.718 1.00 93.88 172 ALA A N 1
ATOM 1329 C CA . ALA A 1 172 ? -4.344 -10.846 -8.810 1.00 93.88 172 ALA A CA 1
ATOM 1330 C C . ALA A 1 172 ? -3.639 -11.612 -7.683 1.00 93.88 172 ALA A C 1
ATOM 1332 O O . ALA A 1 172 ? -4.008 -12.733 -7.341 1.00 93.88 172 ALA A O 1
ATOM 1333 N N . ASP A 1 173 ? -2.643 -10.975 -7.070 1.00 94.19 173 ASP A N 1
ATOM 1334 C CA . ASP A 1 173 ? -1.982 -11.476 -5.864 1.00 94.19 173 ASP A CA 1
ATOM 1335 C C . ASP A 1 173 ? -2.877 -11.170 -4.653 1.00 94.19 173 ASP A C 1
ATOM 1337 O O . ASP A 1 173 ? -3.008 -10.018 -4.217 1.00 94.19 173 ASP A O 1
ATOM 1341 N N . ALA A 1 174 ? -3.501 -12.212 -4.093 1.00 93.44 174 ALA A N 1
ATOM 1342 C CA . ALA A 1 174 ? -4.436 -12.082 -2.976 1.00 93.44 174 ALA A CA 1
ATOM 1343 C C . ALA A 1 174 ? -3.831 -11.344 -1.778 1.00 93.44 174 ALA A C 1
ATOM 1345 O O . ALA A 1 174 ? -4.503 -10.514 -1.170 1.00 93.44 174 ALA A O 1
ATOM 1346 N N . ARG A 1 175 ? -2.563 -11.613 -1.448 1.00 91.56 175 ARG A N 1
ATOM 1347 C CA . ARG A 1 175 ? -1.886 -11.035 -0.281 1.00 91.56 175 ARG A CA 1
ATOM 1348 C C . ARG A 1 175 ? -1.674 -9.536 -0.466 1.00 91.56 175 ARG A C 1
ATOM 1350 O O . ARG A 1 175 ? -1.860 -8.761 0.473 1.00 91.56 175 ARG A O 1
ATOM 1357 N N . ARG A 1 176 ? -1.289 -9.109 -1.669 1.00 92.50 176 ARG A N 1
ATOM 1358 C CA . ARG A 1 176 ? -1.112 -7.684 -1.989 1.00 92.50 176 ARG A CA 1
ATOM 1359 C C . ARG A 1 176 ? -2.441 -6.949 -2.032 1.00 92.50 176 ARG A C 1
ATOM 1361 O O . ARG A 1 176 ? -2.553 -5.884 -1.432 1.00 92.50 176 ARG A O 1
ATOM 1368 N N . VAL A 1 177 ? -3.460 -7.521 -2.674 1.00 95.44 177 VAL A N 1
ATOM 1369 C CA . VAL A 1 177 ? -4.801 -6.920 -2.696 1.00 95.44 177 VAL A CA 1
ATOM 1370 C C . VAL A 1 177 ? -5.372 -6.806 -1.282 1.00 95.44 177 VAL A C 1
ATOM 1372 O O . VAL A 1 177 ? -5.910 -5.759 -0.922 1.00 95.44 177 VAL A O 1
ATOM 1375 N N . GLU A 1 178 ? -5.193 -7.832 -0.451 1.00 95.12 178 GLU A N 1
ATOM 1376 C CA . GLU A 1 178 ? -5.571 -7.806 0.963 1.00 95.12 178 GLU A CA 1
ATOM 1377 C C . GLU A 1 178 ? -4.881 -6.662 1.710 1.00 95.12 178 GLU A C 1
ATOM 1379 O O . GLU A 1 178 ? -5.543 -5.911 2.428 1.00 95.12 178 GLU A O 1
ATOM 1384 N N . ARG A 1 179 ? -3.579 -6.449 1.477 1.00 92.88 179 ARG A N 1
ATOM 1385 C CA . ARG A 1 179 ? -2.842 -5.318 2.055 1.00 92.88 179 ARG A CA 1
ATOM 1386 C C . ARG A 1 179 ? -3.396 -3.967 1.609 1.00 92.88 179 ARG A C 1
ATOM 1388 O O . ARG A 1 179 ? -3.582 -3.092 2.458 1.00 92.88 179 ARG A O 1
ATOM 1395 N N . VAL A 1 180 ? -3.671 -3.790 0.313 1.00 95.81 180 VAL A N 1
ATOM 1396 C CA . VAL A 1 180 ? -4.292 -2.559 -0.202 1.00 95.81 180 VAL A CA 1
ATOM 1397 C C . VAL A 1 180 ? -5.597 -2.302 0.539 1.00 95.81 180 VAL A C 1
ATOM 1399 O O . VAL A 1 180 ? -5.764 -1.250 1.152 1.00 95.81 180 VAL A O 1
ATOM 1402 N N . LEU A 1 181 ? -6.506 -3.275 0.525 1.00 96.94 181 LEU A N 1
ATOM 1403 C CA . LEU A 1 181 ? -7.834 -3.136 1.108 1.00 96.94 181 LEU A CA 1
ATOM 1404 C C . LEU A 1 181 ? -7.781 -2.914 2.619 1.00 96.94 181 LEU A C 1
ATOM 1406 O O . LEU A 1 181 ? -8.499 -2.049 3.114 1.00 96.94 181 LEU A O 1
ATOM 1410 N N . ARG A 1 182 ? -6.897 -3.610 3.341 1.00 94.50 182 ARG A N 1
ATOM 1411 C CA . ARG A 1 182 ? -6.668 -3.384 4.772 1.00 94.50 182 ARG A CA 1
ATOM 1412 C C . ARG A 1 182 ? -6.252 -1.944 5.043 1.00 94.50 182 ARG A C 1
ATOM 1414 O O . ARG A 1 182 ? -6.845 -1.308 5.907 1.00 94.50 182 ARG A O 1
ATOM 1421 N N . ASN A 1 183 ? -5.300 -1.405 4.282 1.00 92.88 183 ASN A N 1
ATOM 1422 C CA . ASN A 1 183 ? -4.871 -0.015 4.447 1.00 92.88 183 ASN A CA 1
ATOM 1423 C C . ASN A 1 183 ? -6.015 0.971 4.168 1.00 92.88 183 ASN A C 1
ATOM 1425 O O . ASN A 1 183 ? -6.163 1.954 4.888 1.00 92.88 183 ASN A O 1
ATOM 1429 N N . LEU A 1 184 ? -6.853 0.707 3.160 1.00 95.62 184 LEU A N 1
ATOM 1430 C CA . LEU A 1 184 ? -8.006 1.560 2.860 1.00 95.62 184 LEU A CA 1
ATOM 1431 C C . LEU A 1 184 ? -9.084 1.496 3.952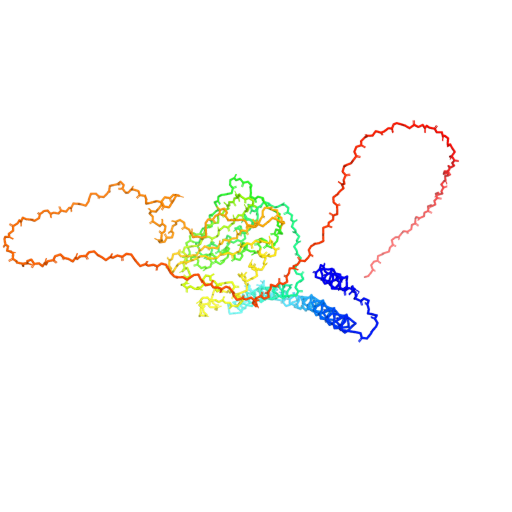 1.00 95.62 184 LEU A C 1
ATOM 1433 O O . LEU A 1 184 ? -9.582 2.538 4.371 1.00 95.62 184 LEU A O 1
ATOM 1437 N N . VAL A 1 185 ? -9.441 0.295 4.419 1.00 95.75 185 VAL A N 1
ATOM 1438 C CA . VAL A 1 185 ? -10.491 0.083 5.430 1.00 95.75 185 VAL A CA 1
ATOM 1439 C C . VAL A 1 185 ? -10.060 0.611 6.794 1.00 95.75 185 VAL A C 1
ATOM 1441 O O . VAL A 1 185 ? -10.830 1.329 7.425 1.00 95.75 185 VAL A O 1
ATOM 1444 N N . VAL A 1 186 ? -8.827 0.334 7.229 1.00 92.06 186 VAL A N 1
ATOM 1445 C CA . VAL A 1 186 ? -8.299 0.862 8.497 1.00 92.06 186 VAL A CA 1
ATOM 1446 C C . VAL A 1 186 ? -8.284 2.390 8.469 1.00 92.06 186 VAL A C 1
ATOM 1448 O O . VAL A 1 186 ? -8.821 3.010 9.383 1.00 92.06 186 VAL A O 1
ATOM 1451 N N . ASN A 1 187 ? -7.796 3.007 7.387 1.00 91.81 187 ASN A N 1
ATOM 1452 C CA . ASN A 1 187 ? -7.831 4.465 7.246 1.00 91.81 187 ASN A CA 1
ATOM 1453 C C . ASN A 1 187 ? -9.264 5.020 7.292 1.00 91.81 187 ASN A C 1
ATOM 1455 O O . ASN A 1 187 ? -9.502 6.058 7.907 1.00 91.81 187 ASN A O 1
ATOM 1459 N N . ALA A 1 188 ? -10.221 4.339 6.657 1.00 93.19 188 ALA A N 1
ATOM 1460 C CA . ALA A 1 188 ? -11.622 4.749 6.662 1.00 93.19 188 ALA A CA 1
ATOM 1461 C C . ALA A 1 188 ? -12.238 4.692 8.070 1.00 93.19 188 ALA A C 1
ATOM 1463 O O . ALA A 1 188 ? -12.967 5.605 8.446 1.00 93.19 188 ALA A O 1
ATOM 1464 N N . VAL A 1 189 ? -11.911 3.672 8.869 1.00 92.31 189 VAL A N 1
ATOM 1465 C CA . VAL A 1 189 ? -12.370 3.552 10.264 1.00 92.31 189 VAL A CA 1
ATOM 1466 C C . VAL A 1 189 ? -11.695 4.592 11.164 1.00 92.31 189 VAL A C 1
ATOM 1468 O O . VAL A 1 189 ? -12.355 5.240 11.976 1.00 92.31 189 VAL A O 1
ATOM 1471 N N . GLU A 1 190 ? -10.388 4.809 11.012 1.00 88.62 190 GLU A N 1
ATOM 1472 C CA . GLU A 1 190 ? -9.641 5.772 11.828 1.00 88.62 190 GLU A CA 1
ATOM 1473 C C . GLU A 1 190 ? -10.058 7.224 11.578 1.00 88.62 190 GLU A C 1
ATOM 1475 O O . GLU A 1 190 ? -10.097 8.033 12.511 1.00 88.62 190 GLU A O 1
ATOM 1480 N N . HIS A 1 191 ? -10.375 7.559 10.327 1.00 87.50 191 HIS A N 1
ATOM 1481 C CA . HIS A 1 191 ? -10.725 8.916 9.916 1.00 87.50 191 HIS A CA 1
ATOM 1482 C C . HIS A 1 191 ? -12.227 9.147 9.736 1.00 87.50 191 HIS A C 1
ATOM 1484 O O . HIS A 1 191 ? -12.622 10.297 9.554 1.00 87.50 191 HIS A O 1
ATOM 1490 N N . GLY A 1 192 ? -13.053 8.102 9.843 1.00 85.31 192 GLY A N 1
ATOM 1491 C CA . GLY A 1 192 ? -14.504 8.128 9.636 1.00 85.31 192 GLY A CA 1
ATOM 1492 C C . GLY A 1 192 ? -15.322 8.803 10.741 1.00 85.31 192 GLY A C 1
ATOM 1493 O O . GLY A 1 192 ? -16.534 8.932 10.597 1.00 85.31 192 GLY A O 1
ATOM 1494 N N . GLU A 1 193 ? -14.686 9.263 11.826 1.00 87.62 193 GLU A N 1
ATOM 1495 C CA . GLU A 1 193 ? -15.338 9.940 12.966 1.00 87.62 193 GLU A CA 1
ATOM 1496 C C . GLU A 1 193 ? -16.475 9.123 13.615 1.00 87.62 193 GLU A C 1
ATOM 1498 O O . GLU A 1 193 ? -17.461 9.692 14.080 1.00 87.62 193 GLU A O 1
ATOM 1503 N N . GLY A 1 194 ? -16.362 7.790 13.630 1.00 86.56 194 GLY A N 1
ATOM 1504 C CA . GLY A 1 194 ? -17.400 6.908 14.179 1.00 86.56 194 GLY A CA 1
ATOM 1505 C C . GLY A 1 194 ? -18.609 6.699 13.258 1.00 86.56 194 GLY A C 1
ATOM 1506 O O . GLY A 1 194 ? -19.582 6.078 13.664 1.00 86.56 194 GLY A O 1
ATOM 1507 N N . LYS A 1 195 ? -18.585 7.227 12.029 1.00 92.38 195 LYS A N 1
ATOM 1508 C CA . LYS A 1 195 ? -19.647 7.025 11.033 1.00 92.38 195 LYS A CA 1
ATOM 1509 C C . LYS A 1 195 ? -19.378 5.767 10.215 1.00 92.38 195 LYS A C 1
ATOM 1511 O O . LYS A 1 195 ? -18.231 5.355 10.070 1.00 92.38 195 LYS A O 1
ATOM 1516 N N . ASP A 1 196 ? -20.432 5.222 9.618 1.00 93.81 196 ASP A N 1
ATOM 1517 C CA . ASP A 1 196 ? -20.364 4.004 8.810 1.00 93.81 196 ASP A CA 1
ATOM 1518 C C . ASP A 1 196 ? -19.311 4.068 7.696 1.00 93.81 196 ASP A C 1
ATOM 1520 O O . ASP A 1 196 ? -19.170 5.066 6.993 1.00 93.81 196 ASP A O 1
ATOM 1524 N N . VAL A 1 197 ? -18.630 2.951 7.462 1.00 96.56 197 VAL A N 1
ATOM 1525 C CA . VAL A 1 197 ? -17.741 2.758 6.315 1.00 96.56 197 VAL A CA 1
ATOM 1526 C C . VAL A 1 197 ? -18.439 1.853 5.311 1.00 96.56 197 VAL A C 1
ATOM 1528 O O . VAL A 1 197 ? -18.938 0.786 5.661 1.00 96.56 197 VAL A O 1
ATOM 1531 N N . VAL A 1 198 ? -18.478 2.252 4.040 1.00 97.00 198 VAL A N 1
ATOM 1532 C CA . VAL A 1 198 ? -19.099 1.459 2.971 1.00 97.00 198 VAL A CA 1
ATOM 1533 C C . VAL A 1 198 ? -18.023 0.900 2.049 1.00 97.00 198 VAL A C 1
ATOM 1535 O O . VAL A 1 198 ? -17.314 1.657 1.388 1.00 97.00 198 VAL A O 1
ATOM 1538 N N . VAL A 1 199 ? -17.938 -0.426 1.963 1.00 97.62 199 VAL A N 1
ATOM 1539 C CA . VAL A 1 199 ? -17.068 -1.142 1.025 1.00 97.62 199 VAL A CA 1
ATOM 1540 C C . VAL A 1 199 ? -17.917 -1.659 -0.126 1.00 97.62 199 VAL A C 1
ATOM 1542 O O . VAL A 1 199 ? -18.754 -2.541 0.043 1.00 97.62 199 VAL A O 1
ATOM 1545 N N . LYS A 1 200 ? -17.727 -1.100 -1.317 1.00 97.12 200 LYS A N 1
ATOM 1546 C CA . LYS A 1 200 ? -18.489 -1.456 -2.511 1.00 97.12 200 LYS A CA 1
ATOM 1547 C C . LYS A 1 200 ? -17.631 -2.246 -3.487 1.00 97.12 200 LYS A C 1
ATOM 1549 O O . LYS A 1 200 ? -16.578 -1.757 -3.881 1.00 97.12 200 LYS A O 1
ATOM 1554 N N . LEU A 1 201 ? -18.127 -3.391 -3.945 1.00 96.62 201 LEU A N 1
ATOM 1555 C CA . LEU A 1 201 ? -17.545 -4.157 -5.043 1.00 96.62 201 LEU A CA 1
ATOM 1556 C C . LEU A 1 201 ? -18.385 -4.013 -6.316 1.00 96.62 201 LEU A C 1
ATOM 1558 O O . LEU A 1 201 ? -19.610 -3.872 -6.264 1.00 96.62 201 LEU A O 1
ATOM 1562 N N . ALA A 1 202 ? -17.725 -4.039 -7.469 1.00 95.12 202 ALA A N 1
ATOM 1563 C CA . ALA A 1 202 ? -18.381 -4.182 -8.763 1.00 95.12 202 ALA A CA 1
ATOM 1564 C C . ALA A 1 202 ? -17.413 -4.740 -9.809 1.00 95.12 202 ALA A C 1
ATOM 1566 O O . ALA A 1 202 ? -16.202 -4.530 -9.735 1.00 95.12 202 ALA A O 1
ATOM 1567 N N . ALA A 1 203 ? -17.964 -5.397 -10.825 1.00 93.50 203 ALA A N 1
ATOM 1568 C CA . ALA A 1 203 ? -17.210 -5.940 -11.945 1.00 93.50 203 ALA A CA 1
ATOM 1569 C C . ALA A 1 203 ? -17.905 -5.559 -13.259 1.00 93.50 203 ALA A C 1
ATOM 1571 O O . ALA A 1 203 ? -19.089 -5.839 -13.425 1.00 93.50 203 ALA A O 1
ATOM 1572 N N . ALA A 1 204 ? -17.190 -4.928 -14.190 1.00 90.50 204 ALA A N 1
ATOM 1573 C CA . ALA A 1 204 ? -17.726 -4.524 -15.492 1.00 90.50 204 ALA A CA 1
ATOM 1574 C C . ALA A 1 204 ? -16.597 -4.232 -16.491 1.00 90.50 204 ALA A C 1
ATOM 1576 O O . ALA A 1 204 ? -15.526 -3.777 -16.100 1.00 90.50 204 ALA A O 1
ATOM 1577 N N . GLY A 1 205 ? -16.849 -4.455 -17.785 1.00 83.56 205 GLY A N 1
ATOM 1578 C CA . GLY A 1 205 ? -15.976 -3.976 -18.866 1.00 83.56 205 GLY A CA 1
ATOM 1579 C C . GLY A 1 205 ? -14.515 -4.437 -18.783 1.00 83.56 205 GLY A C 1
ATOM 1580 O O . GLY A 1 205 ? -13.627 -3.631 -19.032 1.00 83.56 205 GLY A O 1
ATOM 158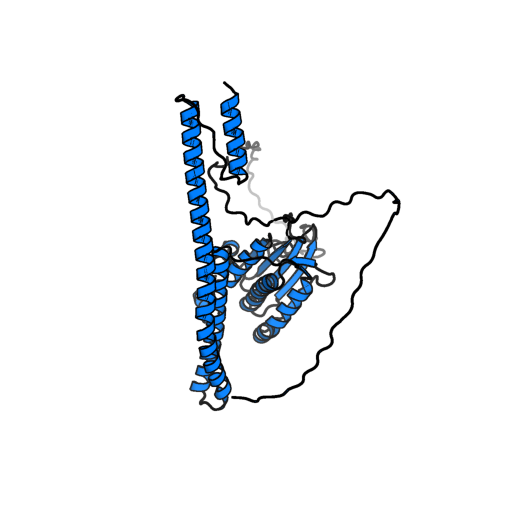1 N N . GLY A 1 206 ? -14.271 -5.693 -18.389 1.00 90.12 206 GLY A N 1
ATOM 1582 C CA . GLY A 1 206 ? -12.913 -6.244 -18.245 1.00 90.12 206 GLY A CA 1
ATOM 1583 C C . GLY A 1 206 ? -12.187 -5.833 -16.959 1.00 90.12 206 GLY A C 1
ATOM 1584 O O . GLY A 1 206 ? -11.042 -6.212 -16.759 1.00 90.12 206 GLY A O 1
ATOM 1585 N N . ALA A 1 207 ? -12.843 -5.100 -16.056 1.00 94.81 207 ALA A N 1
ATOM 1586 C CA . ALA A 1 207 ? -12.255 -4.643 -14.803 1.00 94.81 207 ALA A CA 1
ATOM 1587 C C . ALA A 1 207 ? -13.093 -5.056 -13.586 1.00 94.81 207 ALA A C 1
ATOM 1589 O O . ALA A 1 207 ? -14.310 -5.279 -13.663 1.00 94.81 207 ALA A O 1
ATOM 1590 N N . VAL A 1 208 ? -12.427 -5.115 -12.439 1.00 95.69 208 VAL A N 1
ATOM 1591 C CA . VAL A 1 208 ? -13.039 -5.193 -11.113 1.00 95.69 208 VAL A CA 1
ATOM 1592 C C . VAL A 1 208 ? -12.653 -3.955 -10.319 1.00 95.69 208 VAL A C 1
ATOM 1594 O O . VAL A 1 208 ? -11.568 -3.402 -10.494 1.00 95.69 208 VAL A O 1
ATOM 1597 N N . ALA A 1 209 ? -13.544 -3.488 -9.455 1.00 96.69 209 ALA A N 1
ATOM 1598 C CA . ALA A 1 209 ? -13.243 -2.376 -8.573 1.00 96.69 209 ALA A CA 1
ATOM 1599 C C . ALA A 1 209 ? -13.793 -2.596 -7.173 1.00 96.69 209 ALA A C 1
ATOM 1601 O O . ALA A 1 209 ? -14.877 -3.154 -6.988 1.00 96.69 209 ALA A O 1
ATOM 1602 N N . VAL A 1 210 ? -13.040 -2.078 -6.208 1.00 97.88 210 VAL A N 1
ATOM 1603 C CA . VAL A 1 210 ? -13.434 -1.972 -4.810 1.00 97.88 210 VAL A CA 1
ATOM 1604 C C . VAL A 1 210 ? -13.309 -0.512 -4.400 1.00 97.88 210 VAL A C 1
ATOM 1606 O O . VAL A 1 210 ? -12.252 0.099 -4.566 1.00 97.88 210 VAL A O 1
ATOM 1609 N N . ALA A 1 211 ? -14.393 0.063 -3.892 1.00 97.69 211 ALA A N 1
ATOM 1610 C CA . ALA A 1 211 ? -14.405 1.411 -3.346 1.00 97.69 211 ALA A CA 1
ATOM 1611 C C . ALA A 1 211 ? -14.674 1.369 -1.844 1.00 97.69 211 ALA A C 1
ATOM 1613 O O . ALA A 1 211 ? -15.644 0.755 -1.410 1.00 97.69 211 ALA A O 1
ATOM 1614 N N . VAL A 1 212 ? -13.830 2.040 -1.067 1.00 97.69 212 VAL A N 1
ATOM 1615 C CA . VAL A 1 212 ? -13.977 2.216 0.377 1.00 97.69 212 VAL A CA 1
ATOM 1616 C C . VAL A 1 212 ? -14.351 3.670 0.629 1.00 97.69 212 VAL A C 1
ATOM 1618 O O . VAL A 1 212 ? -13.596 4.579 0.283 1.00 97.69 212 VAL A O 1
ATOM 1621 N N . ARG A 1 213 ? -15.544 3.879 1.182 1.00 96.19 213 ARG A N 1
ATOM 1622 C CA . ARG A 1 213 ? -16.153 5.186 1.435 1.00 96.19 213 ARG A CA 1
ATOM 1623 C C . ARG A 1 213 ? -16.286 5.416 2.935 1.00 96.19 213 ARG A C 1
ATOM 1625 O O . ARG A 1 213 ? -16.971 4.645 3.600 1.00 96.19 213 ARG A O 1
ATOM 1632 N N . ASP A 1 214 ? -15.688 6.494 3.428 1.00 95.19 214 ASP A N 1
ATOM 1633 C CA . ASP A 1 214 ? -15.913 7.038 4.769 1.00 95.19 214 ASP A CA 1
ATOM 1634 C C . ASP A 1 214 ? -16.726 8.343 4.698 1.00 95.19 214 ASP A C 1
ATOM 1636 O O . ASP A 1 214 ? -16.803 8.986 3.647 1.00 95.19 214 ASP A O 1
ATOM 1640 N N . TYR A 1 215 ? -17.312 8.749 5.826 1.00 93.25 215 TYR A N 1
ATOM 1641 C CA . TYR A 1 215 ? -18.057 10.012 5.966 1.00 93.25 215 TYR A CA 1
ATOM 1642 C C . TYR A 1 215 ? -17.408 10.970 6.971 1.00 93.25 215 TYR A C 1
ATOM 1644 O O . TYR A 1 215 ? -18.086 11.820 7.555 1.00 93.25 215 TYR A O 1
ATOM 1652 N N . GLY A 1 216 ? -16.108 10.816 7.210 1.00 89.12 216 GLY A N 1
ATOM 1653 C CA . GLY A 1 216 ? -15.384 11.558 8.230 1.00 89.12 216 GLY A CA 1
ATOM 1654 C C . GLY A 1 216 ? -14.923 12.942 7.780 1.00 89.12 216 GLY A C 1
ATOM 1655 O O . GLY A 1 216 ? -15.623 13.666 7.064 1.00 89.12 216 GLY A O 1
ATOM 1656 N N . VAL A 1 217 ? -13.705 13.302 8.192 1.00 87.81 217 VAL A N 1
ATOM 1657 C CA . VAL A 1 217 ? -13.131 14.648 7.988 1.00 87.81 217 VAL A CA 1
ATOM 1658 C C . VAL A 1 217 ? -12.991 15.004 6.501 1.00 87.81 217 VAL A C 1
ATOM 1660 O O . VAL A 1 217 ? -13.085 16.176 6.129 1.00 87.81 217 VAL A O 1
ATOM 1663 N N . GLY A 1 218 ? -12.797 13.986 5.656 1.00 89.00 218 GLY A N 1
ATOM 1664 C CA . GLY A 1 218 ? -12.552 14.123 4.226 1.00 89.00 218 GLY A CA 1
ATOM 1665 C C . GLY A 1 218 ? -11.164 14.661 3.877 1.00 89.00 218 GLY A C 1
ATOM 1666 O O . GLY A 1 218 ? -10.247 14.657 4.696 1.00 89.00 218 GLY A O 1
ATOM 1667 N N . LEU A 1 219 ? -11.017 15.127 2.637 1.00 89.88 219 LEU A N 1
ATOM 1668 C CA . LEU A 1 219 ? -9.759 15.641 2.087 1.00 89.88 219 LEU A CA 1
ATOM 1669 C C . LEU A 1 219 ? -9.917 17.106 1.679 1.00 89.88 219 LEU A C 1
ATOM 1671 O O . LEU A 1 219 ? -10.931 17.484 1.090 1.00 89.88 219 LEU A O 1
ATOM 1675 N N . LYS A 1 220 ? -8.910 17.940 1.957 1.00 89.81 220 LYS A N 1
ATOM 1676 C CA . LYS A 1 220 ? -8.877 19.325 1.463 1.00 89.81 220 LYS A CA 1
ATOM 1677 C C . LYS A 1 220 ? -8.536 19.364 -0.033 1.00 89.81 220 LYS A C 1
ATOM 1679 O O . LYS A 1 220 ? -7.937 18.423 -0.564 1.00 89.81 220 LYS A O 1
ATOM 1684 N N . PRO A 1 221 ? -8.869 20.462 -0.738 1.00 85.25 221 PRO A N 1
ATOM 1685 C CA . PRO A 1 221 ? -8.484 20.631 -2.136 1.00 85.25 221 PRO A CA 1
ATOM 1686 C C . PRO A 1 221 ? -6.978 20.409 -2.349 1.00 85.25 221 PRO A C 1
ATOM 1688 O O . PRO A 1 221 ? -6.150 20.989 -1.651 1.00 85.25 221 PRO A O 1
ATOM 1691 N N . GLY A 1 222 ? -6.626 19.544 -3.303 1.00 86.62 222 GLY A N 1
ATOM 1692 C CA . GLY A 1 222 ? -5.239 19.169 -3.609 1.00 86.62 222 GLY A CA 1
ATOM 1693 C C . GLY A 1 222 ? -4.652 18.041 -2.748 1.00 86.62 222 GLY A C 1
ATOM 1694 O O . GLY A 1 222 ? -3.628 17.471 -3.124 1.00 86.62 222 GLY A O 1
ATOM 1695 N N . GLU A 1 223 ? -5.293 17.649 -1.641 1.00 90.81 223 GLU A N 1
ATOM 1696 C CA . GLU A 1 223 ? -4.808 16.540 -0.806 1.00 90.81 223 GLU A CA 1
ATOM 1697 C C . GLU A 1 223 ? -5.031 15.176 -1.467 1.00 90.81 223 GLU A C 1
ATOM 1699 O O . GLU A 1 223 ? -4.183 14.302 -1.335 1.00 90.81 223 GLU A O 1
ATOM 1704 N N . ALA A 1 224 ? -6.087 15.008 -2.269 1.00 88.81 224 ALA A N 1
ATOM 1705 C CA . ALA A 1 224 ? -6.395 13.747 -2.960 1.00 88.81 224 ALA A CA 1
ATOM 1706 C C . ALA A 1 224 ? -5.271 13.227 -3.880 1.00 88.81 224 ALA A C 1
ATOM 1708 O O . ALA A 1 224 ? -5.169 12.024 -4.103 1.00 88.81 224 ALA A O 1
ATOM 1709 N N . THR A 1 225 ? -4.397 14.103 -4.381 1.00 86.88 225 THR A N 1
ATOM 1710 C CA . THR A 1 225 ? -3.202 13.691 -5.139 1.00 86.88 225 THR A CA 1
ATOM 1711 C C . THR A 1 225 ? -2.020 13.393 -4.214 1.00 86.88 225 THR A C 1
ATOM 1713 O O . THR A 1 225 ? -1.189 12.537 -4.507 1.00 86.88 225 THR A O 1
ATOM 1716 N N . ARG A 1 226 ? -1.933 14.091 -3.077 1.00 88.94 226 ARG A N 1
ATOM 1717 C CA . ARG A 1 226 ? -0.813 13.996 -2.131 1.00 88.94 226 ARG A CA 1
ATOM 1718 C C . ARG A 1 226 ? -0.951 12.845 -1.139 1.00 88.94 226 ARG A C 1
ATOM 1720 O O . ARG A 1 226 ? 0.070 12.402 -0.631 1.00 88.94 226 ARG A O 1
ATOM 1727 N N . VAL A 1 227 ? -2.157 12.323 -0.912 1.00 89.94 227 VAL A N 1
ATOM 1728 C CA . VAL A 1 227 ? -2.424 11.219 0.034 1.00 89.94 227 VAL A CA 1
ATOM 1729 C C . VAL A 1 227 ? -1.634 9.943 -0.254 1.00 89.94 227 VAL A C 1
ATOM 1731 O O . VAL A 1 227 ? -1.401 9.156 0.655 1.00 89.94 227 VAL A O 1
ATOM 1734 N N . PHE A 1 228 ? -1.179 9.754 -1.493 1.00 92.56 228 PHE A N 1
ATOM 1735 C CA . PHE A 1 228 ? -0.338 8.621 -1.884 1.00 92.56 228 PHE A CA 1
ATOM 1736 C C . PHE A 1 228 ? 1.169 8.908 -1.801 1.00 92.56 228 PHE A C 1
ATOM 1738 O O . PHE A 1 228 ? 1.981 8.046 -2.127 1.00 92.56 228 PHE A O 1
ATOM 1745 N N . SER A 1 229 ? 1.564 10.117 -1.395 1.00 88.75 229 SER A N 1
ATOM 1746 C CA . SER A 1 229 ? 2.972 10.472 -1.213 1.00 88.75 229 SER A CA 1
ATOM 1747 C C . SER A 1 229 ? 3.532 9.802 0.041 1.00 88.75 229 SER A C 1
ATOM 1749 O O . SER A 1 229 ? 2.864 9.723 1.071 1.00 88.75 229 SER A O 1
ATOM 1751 N N . ARG A 1 230 ? 4.787 9.353 -0.035 1.00 87.56 230 ARG A N 1
ATOM 1752 C CA . ARG A 1 230 ? 5.480 8.699 1.083 1.00 87.56 230 ARG A CA 1
ATOM 1753 C C . ARG A 1 230 ? 5.569 9.645 2.281 1.00 87.56 230 ARG A C 1
ATOM 1755 O O . ARG A 1 230 ? 5.897 10.820 2.115 1.00 87.56 230 ARG A O 1
ATOM 1762 N N . PHE A 1 231 ? 5.274 9.123 3.471 1.00 82.50 231 PHE A N 1
ATOM 1763 C CA . PHE A 1 231 ? 5.279 9.849 4.750 1.00 82.50 231 PHE A CA 1
ATOM 1764 C C . PHE A 1 231 ? 4.309 11.039 4.825 1.00 82.50 231 PHE A C 1
ATOM 1766 O O . PHE A 1 231 ? 4.357 11.822 5.776 1.00 82.50 231 PHE A O 1
ATOM 1773 N N . TRP A 1 232 ? 3.418 11.201 3.844 1.00 83.31 232 TRP A N 1
ATOM 1774 C CA . TRP A 1 232 ? 2.489 12.320 3.832 1.00 83.31 232 TRP A CA 1
ATOM 1775 C C . TRP A 1 232 ? 1.325 12.082 4.793 1.00 83.31 232 TRP A C 1
ATOM 1777 O O . TRP A 1 232 ? 0.779 10.982 4.883 1.00 83.31 232 TRP A O 1
ATOM 1787 N N . ARG A 1 233 ? 0.934 13.136 5.517 1.00 80.81 233 ARG A N 1
ATOM 1788 C CA . ARG A 1 233 ? -0.206 13.145 6.442 1.00 80.81 233 ARG A CA 1
ATOM 1789 C C . ARG A 1 233 ? -0.903 14.506 6.384 1.00 80.81 233 ARG A C 1
ATOM 1791 O O . ARG A 1 233 ? -0.231 15.530 6.276 1.00 80.81 233 ARG A O 1
ATOM 1798 N N . ALA A 1 234 ? -2.232 14.515 6.499 1.00 72.94 234 ALA A N 1
ATOM 1799 C CA . ALA A 1 234 ? -3.043 15.737 6.428 1.00 72.94 234 ALA A CA 1
ATOM 1800 C C . ALA A 1 234 ? -2.900 16.651 7.667 1.00 72.94 234 ALA A C 1
ATOM 1802 O O . ALA A 1 234 ? -3.042 17.867 7.556 1.00 72.94 234 ALA A O 1
ATOM 1803 N N . ASP A 1 235 ? -2.597 16.082 8.843 1.00 68.50 235 ASP A N 1
ATOM 1804 C CA . ASP A 1 235 ? -2.383 16.829 10.090 1.00 68.50 235 ASP A CA 1
ATOM 1805 C C . ASP A 1 235 ? -1.231 16.218 10.924 1.00 68.50 235 ASP A C 1
ATOM 1807 O O . ASP A 1 235 ? -1.393 15.141 11.514 1.00 68.50 235 ASP A O 1
ATOM 1811 N N . PRO A 1 236 ? -0.059 16.880 10.995 1.00 59.59 236 PRO A N 1
ATOM 1812 C CA . PRO A 1 236 ? 1.079 16.431 11.798 1.00 59.59 236 PRO A CA 1
ATOM 1813 C C . PRO A 1 236 ? 0.810 16.411 13.311 1.00 59.59 236 PRO A C 1
ATOM 1815 O O . PRO A 1 236 ? 1.459 15.654 14.030 1.00 59.59 236 PRO A O 1
ATOM 1818 N N . ALA A 1 237 ? -0.139 17.202 13.828 1.00 52.41 237 ALA A N 1
ATOM 1819 C CA . ALA A 1 237 ? -0.406 17.274 15.267 1.00 52.41 237 ALA A CA 1
ATOM 1820 C C . ALA A 1 237 ? -1.147 16.028 15.786 1.00 52.41 237 ALA A C 1
ATOM 1822 O O . ALA A 1 237 ? -0.882 15.565 16.897 1.00 52.41 237 ALA A O 1
ATOM 1823 N N . ARG A 1 238 ? -1.997 15.413 14.948 1.00 57.88 238 ARG A N 1
ATOM 1824 C CA . ARG A 1 238 ? -2.653 14.116 15.219 1.00 57.88 238 ARG A CA 1
ATOM 1825 C C . ARG A 1 238 ? -1.709 12.914 15.058 1.00 57.88 238 ARG A C 1
ATOM 1827 O O . ARG A 1 238 ? -2.087 11.781 15.353 1.00 57.88 238 ARG A O 1
ATOM 1834 N N . ALA A 1 239 ? -0.456 13.131 14.642 1.00 52.16 239 ALA A N 1
ATOM 1835 C CA . ALA A 1 239 ? 0.481 12.057 14.310 1.00 52.16 239 ALA A CA 1
ATOM 1836 C C . ALA A 1 239 ? 0.874 11.143 15.485 1.00 52.16 239 ALA A C 1
ATOM 1838 O O . ALA A 1 239 ? 1.295 10.000 15.258 1.00 52.16 239 ALA A O 1
ATOM 1839 N N . ARG A 1 240 ? 0.732 11.640 16.721 1.00 48.06 240 ARG A N 1
ATOM 1840 C CA . ARG A 1 240 ? 1.009 10.891 17.954 1.00 48.06 240 ARG A CA 1
ATOM 1841 C C . ARG A 1 240 ? -0.167 10.038 18.435 1.00 48.06 240 ARG A C 1
ATOM 1843 O O . ARG A 1 240 ? 0.086 9.041 19.094 1.00 48.06 240 ARG A O 1
ATOM 1850 N N . THR A 1 241 ? -1.407 10.392 18.092 1.00 50.06 241 THR A N 1
ATOM 1851 C CA . THR A 1 241 ? -2.628 9.768 18.639 1.00 50.06 241 THR A CA 1
ATOM 1852 C C . THR A 1 241 ? -3.330 8.810 17.676 1.00 50.06 241 THR A C 1
ATOM 1854 O O . THR A 1 241 ? -3.823 7.779 18.114 1.00 50.06 241 THR A O 1
ATOM 1857 N N . THR A 1 242 ? -3.360 9.095 16.371 1.00 54.09 242 THR A N 1
ATOM 1858 C CA . THR A 1 242 ? -3.903 8.189 15.333 1.00 54.09 242 THR A CA 1
ATOM 1859 C C . THR A 1 242 ? -2.752 7.473 14.633 1.00 54.09 242 THR A C 1
ATOM 1861 O O . THR A 1 242 ? -2.369 7.866 13.538 1.00 54.09 242 THR A O 1
ATOM 1864 N N . GLY A 1 243 ? -2.067 6.563 15.330 1.00 55.16 243 GLY A N 1
ATOM 1865 C CA . GLY A 1 243 ? -0.842 5.894 14.873 1.00 55.16 243 GLY A CA 1
ATOM 1866 C C . GLY A 1 243 ? -0.863 5.507 13.389 1.00 55.16 243 GLY A C 1
ATOM 1867 O O . GLY A 1 243 ? -1.670 4.705 12.961 1.00 55.16 243 GLY A O 1
ATOM 1868 N N . GLY A 1 244 ? 0.040 6.089 12.598 1.00 68.44 244 GLY A N 1
ATOM 1869 C CA . GLY A 1 244 ? 0.138 5.809 11.167 1.00 68.44 244 GLY A CA 1
ATOM 1870 C C . GLY A 1 244 ? 1.475 6.282 10.612 1.00 68.44 244 GLY A C 1
ATOM 1871 O O . GLY A 1 244 ? 1.969 7.351 10.976 1.00 68.44 244 GLY A O 1
ATOM 1872 N N . THR A 1 245 ? 2.085 5.462 9.765 1.00 70.44 245 THR A N 1
ATOM 1873 C CA . THR A 1 245 ? 3.441 5.652 9.221 1.00 70.44 245 THR A CA 1
ATOM 1874 C C . THR A 1 245 ? 3.474 6.672 8.079 1.00 70.44 245 THR A C 1
ATOM 1876 O O . THR A 1 245 ? 4.513 7.252 7.778 1.00 70.44 245 THR A O 1
ATOM 1879 N N . GLY A 1 246 ? 2.320 6.908 7.443 1.00 80.50 246 GLY A N 1
ATOM 18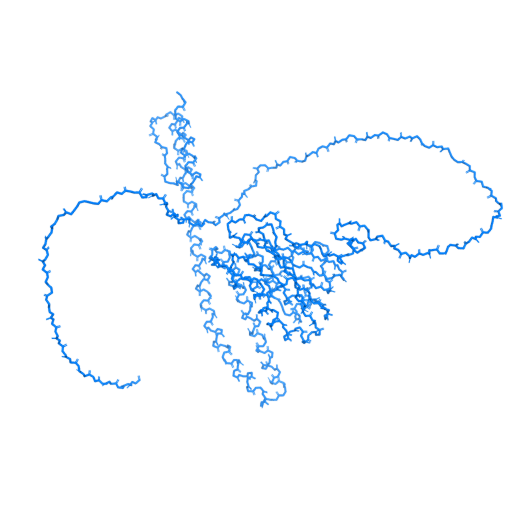80 C CA . GLY A 1 246 ? 2.224 7.638 6.177 1.00 80.50 246 GLY A CA 1
ATOM 1881 C C . GLY A 1 246 ? 2.760 6.838 4.981 1.00 80.50 246 GLY A C 1
ATOM 1882 O O . GLY A 1 246 ? 2.871 7.388 3.890 1.00 80.50 246 GLY A O 1
ATOM 1883 N N . LEU A 1 247 ? 3.102 5.556 5.165 1.00 84.75 247 LEU A N 1
ATOM 1884 C CA . LEU A 1 247 ? 3.582 4.676 4.096 1.00 84.75 247 LEU A CA 1
ATOM 1885 C C . LEU A 1 247 ? 2.472 3.792 3.521 1.00 84.75 247 LEU A C 1
ATOM 1887 O O . LEU A 1 247 ? 2.495 3.515 2.323 1.00 84.75 247 LEU A O 1
ATOM 1891 N N . GLY A 1 248 ? 1.462 3.422 4.314 1.00 87.94 248 GLY A N 1
ATOM 1892 C CA . GLY A 1 248 ? 0.428 2.463 3.906 1.00 87.94 248 GLY A CA 1
ATOM 1893 C C . GLY A 1 248 ? -0.285 2.792 2.584 1.00 87.94 248 GLY A C 1
ATOM 1894 O O . GLY A 1 248 ? -0.432 1.913 1.736 1.00 87.94 248 GLY A O 1
ATOM 1895 N N . LEU A 1 249 ? -0.676 4.053 2.354 1.00 92.25 249 LEU A N 1
ATOM 1896 C CA . LEU A 1 249 ? -1.309 4.465 1.088 1.00 92.25 249 LEU A CA 1
ATOM 1897 C C . LEU A 1 249 ? -0.330 4.491 -0.092 1.00 92.25 249 LEU A C 1
ATOM 1899 O O . LEU A 1 249 ? -0.725 4.184 -1.214 1.00 92.25 249 LEU A O 1
ATOM 1903 N N . SER A 1 250 ? 0.940 4.826 0.148 1.00 91.50 250 SER A N 1
ATOM 1904 C CA . SER A 1 250 ? 1.969 4.788 -0.898 1.00 91.50 250 SER A CA 1
ATOM 1905 C C . SER A 1 250 ? 2.291 3.352 -1.318 1.00 91.50 250 SER A C 1
ATOM 1907 O O . SER A 1 250 ? 2.345 3.064 -2.507 1.00 91.50 250 SER A O 1
ATOM 1909 N N . ILE A 1 251 ? 2.381 2.426 -0.358 1.00 90.38 251 ILE A N 1
ATOM 1910 C CA . ILE A 1 251 ? 2.555 0.991 -0.618 1.00 90.38 251 ILE A CA 1
ATOM 1911 C C . ILE A 1 251 ? 1.341 0.443 -1.366 1.00 90.38 251 ILE A C 1
ATOM 1913 O O . ILE A 1 251 ? 1.497 -0.273 -2.349 1.00 90.38 251 ILE A O 1
ATOM 1917 N N . ALA A 1 252 ? 0.135 0.838 -0.952 1.00 94.06 252 ALA A N 1
ATOM 1918 C CA . ALA A 1 252 ? -1.089 0.429 -1.622 1.00 94.06 252 ALA A CA 1
ATOM 1919 C C . ALA A 1 252 ? -1.146 0.891 -3.090 1.00 94.06 252 ALA A C 1
ATOM 1921 O O . ALA A 1 252 ? -1.653 0.168 -3.949 1.00 94.06 252 ALA A O 1
ATOM 1922 N N . LEU A 1 253 ? -0.619 2.084 -3.386 1.00 94.56 253 LEU A N 1
ATOM 1923 C CA . LEU A 1 253 ? -0.506 2.585 -4.753 1.00 94.56 253 LEU A CA 1
ATOM 1924 C C . LEU A 1 253 ? 0.483 1.754 -5.579 1.00 94.56 253 LEU A C 1
ATOM 1926 O O . LEU A 1 253 ? 0.170 1.428 -6.723 1.00 94.56 253 LEU A O 1
ATOM 1930 N N . GLU A 1 254 ? 1.643 1.396 -5.024 1.00 93.56 254 GLU A N 1
ATOM 1931 C CA . GLU A 1 254 ? 2.614 0.556 -5.739 1.00 93.56 254 GLU A CA 1
ATOM 1932 C C . GLU A 1 254 ? 2.102 -0.877 -5.943 1.00 93.56 254 GLU A C 1
ATOM 1934 O O . GLU A 1 254 ? 2.271 -1.427 -7.029 1.00 93.56 254 GLU A O 1
ATOM 1939 N N . ASP A 1 255 ? 1.385 -1.456 -4.971 1.00 94.50 255 ASP A N 1
ATOM 1940 C CA . ASP A 1 255 ? 0.695 -2.739 -5.157 1.00 94.50 255 ASP A CA 1
ATOM 1941 C C . ASP A 1 255 ? -0.322 -2.663 -6.294 1.00 94.50 255 ASP A C 1
ATOM 1943 O O . ASP A 1 255 ? -0.325 -3.524 -7.170 1.00 94.50 255 ASP A O 1
ATOM 1947 N N . ALA A 1 256 ? -1.167 -1.627 -6.320 1.00 94.50 256 ALA A N 1
ATOM 1948 C CA . ALA A 1 256 ? -2.146 -1.453 -7.388 1.00 94.50 256 ALA A CA 1
ATOM 1949 C C . ALA A 1 256 ? -1.465 -1.333 -8.760 1.00 94.50 256 ALA A C 1
ATOM 1951 O O . ALA A 1 256 ? -1.896 -1.976 -9.714 1.00 94.50 256 ALA A O 1
ATOM 1952 N N . ARG A 1 257 ? -0.371 -0.566 -8.853 1.00 92.81 257 ARG A N 1
ATOM 1953 C CA . ARG A 1 257 ? 0.413 -0.415 -10.089 1.00 92.81 257 ARG A CA 1
ATOM 1954 C C . ARG A 1 257 ? 1.061 -1.715 -10.540 1.00 92.81 257 ARG A C 1
ATOM 1956 O O . ARG A 1 257 ? 1.074 -1.980 -11.738 1.00 92.81 257 ARG A O 1
ATOM 1963 N N . LEU A 1 258 ? 1.563 -2.527 -9.608 1.00 91.94 258 LEU A N 1
ATOM 1964 C CA . LEU A 1 258 ? 2.164 -3.823 -9.924 1.00 91.94 258 LEU A CA 1
ATOM 1965 C C . LEU A 1 258 ? 1.161 -4.765 -10.613 1.00 91.94 258 LEU A C 1
ATOM 1967 O O . LEU A 1 258 ? 1.560 -5.559 -11.454 1.00 91.94 258 LEU A O 1
ATOM 1971 N N . HIS A 1 259 ? -0.133 -4.623 -10.316 1.00 92.81 259 HIS A N 1
ATOM 1972 C CA . HIS A 1 259 ? -1.229 -5.356 -10.964 1.00 92.81 259 HIS A CA 1
ATOM 1973 C C . HIS A 1 259 ? -1.739 -4.704 -12.265 1.00 92.81 259 HIS A C 1
ATOM 1975 O O . HIS A 1 259 ? -2.806 -5.068 -12.753 1.00 92.81 259 HIS A O 1
ATOM 1981 N N . GLY A 1 260 ? -1.077 -3.662 -12.783 1.00 91.62 260 GLY A N 1
ATOM 1982 C CA . GLY A 1 260 ? -1.609 -2.861 -13.897 1.00 91.62 260 GLY A CA 1
ATOM 1983 C C . GLY A 1 260 ? -2.877 -2.069 -13.537 1.00 91.62 260 GLY A C 1
ATOM 1984 O O . GLY A 1 260 ? -3.611 -1.610 -14.414 1.00 91.62 260 GLY A O 1
ATOM 1985 N N . GLY A 1 261 ? -3.152 -1.922 -12.239 1.00 94.31 261 GLY A N 1
ATOM 1986 C CA . GLY A 1 261 ? -4.350 -1.317 -11.683 1.00 94.31 261 GLY A CA 1
ATOM 1987 C C . GLY A 1 261 ? -4.248 0.185 -11.419 1.00 94.31 261 GLY A C 1
ATOM 1988 O O . GLY A 1 261 ? -3.194 0.814 -11.532 1.00 94.31 261 GLY A O 1
ATOM 1989 N N . TRP A 1 262 ? -5.373 0.770 -11.005 1.00 95.56 262 TRP A N 1
ATOM 1990 C CA . TRP A 1 262 ? -5.468 2.156 -10.547 1.00 95.56 262 TRP A CA 1
ATOM 1991 C C . TRP A 1 262 ? -5.878 2.207 -9.079 1.00 95.56 262 TRP A C 1
ATOM 1993 O O . TRP A 1 262 ? -6.847 1.563 -8.679 1.00 95.56 262 TRP A O 1
ATOM 2003 N N . LEU A 1 263 ? -5.201 3.048 -8.298 1.00 97.00 263 LEU A N 1
ATOM 2004 C CA . LEU A 1 263 ? -5.651 3.457 -6.973 1.00 97.00 263 LEU A CA 1
ATOM 2005 C C . LEU A 1 263 ? -5.869 4.967 -6.971 1.00 97.00 263 LEU A C 1
ATOM 2007 O O . LEU A 1 263 ? -4.963 5.737 -7.283 1.00 97.00 263 LEU A O 1
ATOM 2011 N N . GLN A 1 264 ? -7.094 5.387 -6.674 1.00 96.31 264 GLN A N 1
ATOM 2012 C CA . GLN A 1 264 ? -7.504 6.786 -6.766 1.00 96.31 264 GLN A CA 1
ATOM 2013 C C . GLN A 1 264 ? -8.258 7.207 -5.512 1.00 96.31 264 GLN A C 1
ATOM 2015 O O . GLN A 1 264 ? -8.951 6.398 -4.898 1.00 96.31 264 GLN A O 1
ATOM 2020 N N . ALA A 1 265 ? -8.132 8.481 -5.153 1.00 96.06 265 ALA A N 1
ATOM 2021 C CA . ALA A 1 265 ? -8.808 9.071 -4.011 1.00 96.06 265 ALA A CA 1
ATOM 2022 C C . ALA A 1 265 ? -9.686 10.237 -4.457 1.00 96.06 265 ALA A C 1
ATOM 2024 O O . ALA A 1 265 ? -9.340 11.005 -5.356 1.00 96.06 265 ALA A O 1
ATOM 2025 N N . TRP A 1 266 ? -10.813 10.374 -3.782 1.00 94.94 266 TRP A N 1
ATOM 2026 C CA . TRP A 1 266 ? -11.670 11.543 -3.800 1.00 94.94 266 TRP A CA 1
ATOM 2027 C C . TRP A 1 266 ? -12.029 11.886 -2.359 1.00 94.94 266 TRP A C 1
ATOM 2029 O O . TRP A 1 266 ? -12.087 11.006 -1.507 1.00 94.94 266 TRP A O 1
ATOM 2039 N N . GLY A 1 267 ? -12.280 13.151 -2.068 1.00 92.69 267 GLY A N 1
ATOM 2040 C CA . GLY A 1 267 ? -12.795 13.550 -0.769 1.00 92.69 267 GLY A CA 1
ATOM 2041 C C . GLY A 1 267 ? -13.169 15.016 -0.764 1.00 92.69 267 GLY A C 1
ATOM 2042 O O . GLY A 1 267 ? -12.696 15.792 -1.596 1.00 92.69 267 GLY A O 1
ATOM 2043 N N . GLU A 1 268 ? -14.022 15.381 0.183 1.00 90.69 268 GLU A N 1
ATOM 2044 C CA . GLU A 1 268 ? -14.424 16.764 0.399 1.00 90.69 268 GLU A CA 1
ATOM 2045 C C . GLU A 1 268 ? -14.440 17.087 1.899 1.00 90.69 268 GLU A C 1
ATOM 2047 O O . GLU A 1 268 ? -14.840 16.234 2.697 1.00 90.69 268 GLU A O 1
ATOM 2052 N N . PRO A 1 269 ? -14.052 18.304 2.323 1.00 89.06 269 PRO A N 1
ATOM 2053 C CA . PRO A 1 269 ? -14.007 18.640 3.743 1.00 89.06 269 PRO A CA 1
ATOM 2054 C C . PRO A 1 269 ? -15.377 18.492 4.418 1.00 89.06 269 PRO A C 1
ATOM 2056 O O . PRO A 1 269 ? -16.354 19.145 4.025 1.00 89.06 269 PRO A O 1
ATOM 2059 N N . GLY A 1 270 ? -15.438 17.636 5.439 1.00 85.19 270 GLY A N 1
ATOM 2060 C CA . GLY A 1 270 ? -16.647 17.296 6.197 1.00 85.19 270 GLY A CA 1
ATOM 2061 C C . GLY A 1 270 ? -17.658 16.415 5.453 1.00 85.19 270 GLY A C 1
ATOM 2062 O O . GLY A 1 270 ? -18.751 16.193 5.968 1.00 85.19 270 GLY A O 1
ATOM 2063 N N . GLY A 1 271 ? -17.336 15.948 4.242 1.00 85.50 271 GLY A N 1
ATOM 2064 C CA . GLY A 1 271 ? -18.129 14.976 3.481 1.00 85.50 271 GLY A CA 1
ATOM 2065 C C . GLY A 1 271 ? -17.416 13.636 3.295 1.00 85.50 271 GLY A C 1
ATOM 2066 O O . GLY A 1 271 ? -17.833 12.848 2.450 1.00 85.50 271 GLY A O 1
ATOM 2067 N N . GLY A 1 272 ? -16.349 13.375 4.057 1.00 92.25 272 GLY A N 1
ATOM 2068 C CA . GLY A 1 272 ? -15.562 12.142 4.010 1.00 92.25 272 GLY A CA 1
ATOM 2069 C C . GLY A 1 272 ? -14.735 11.951 2.739 1.00 92.25 272 GLY A C 1
ATOM 2070 O O . GLY A 1 272 ? -14.627 12.847 1.894 1.00 92.25 272 GLY A O 1
ATOM 2071 N N . SER A 1 273 ? -14.168 10.757 2.597 1.00 95.12 273 SER A N 1
ATOM 2072 C CA . SER A 1 273 ? -13.335 10.370 1.453 1.00 95.12 273 SER A CA 1
ATOM 2073 C C . SER A 1 273 ? -13.841 9.090 0.789 1.00 95.12 273 SER A C 1
ATOM 2075 O O . SER A 1 273 ? -14.605 8.318 1.364 1.00 95.12 273 SER A O 1
ATOM 2077 N N . GLN A 1 274 ? -13.448 8.871 -0.461 1.00 96.12 274 GLN A N 1
ATOM 2078 C CA . GLN A 1 274 ? -13.628 7.617 -1.175 1.00 96.12 274 GLN A CA 1
ATOM 2079 C C . GLN A 1 274 ? -12.312 7.218 -1.833 1.00 96.12 274 GLN A C 1
ATOM 2081 O O . GLN A 1 274 ? -11.797 7.929 -2.697 1.00 96.12 274 GLN A O 1
ATOM 2086 N N . PHE A 1 275 ? -11.805 6.048 -1.464 1.00 97.44 275 PHE A N 1
ATOM 2087 C CA . PHE A 1 275 ? -10.670 5.418 -2.124 1.00 97.44 275 PHE A CA 1
ATOM 2088 C C . PHE A 1 275 ? -11.174 4.309 -3.034 1.00 97.44 275 PHE A C 1
ATOM 2090 O O . PHE A 1 275 ? -11.999 3.496 -2.627 1.00 97.44 275 PHE A O 1
ATOM 2097 N N . ARG A 1 276 ? -10.690 4.273 -4.274 1.00 97.31 276 ARG A N 1
ATOM 2098 C CA . ARG A 1 276 ? -11.113 3.313 -5.292 1.00 97.31 276 ARG A CA 1
ATOM 2099 C C . ARG A 1 276 ? -9.907 2.570 -5.845 1.00 97.31 276 ARG A C 1
ATOM 2101 O O . ARG A 1 276 ? -9.084 3.173 -6.533 1.00 97.31 276 ARG A O 1
ATOM 2108 N N . LEU A 1 277 ? -9.862 1.266 -5.594 1.00 97.75 277 LEU A N 1
ATOM 2109 C CA . LEU A 1 277 ? -8.977 0.318 -6.260 1.00 97.75 277 LEU A CA 1
ATOM 2110 C C . LEU A 1 277 ? -9.687 -0.232 -7.500 1.00 97.75 277 LEU A C 1
ATOM 2112 O O . LEU A 1 277 ? -10.832 -0.666 -7.414 1.00 97.75 277 LEU A O 1
ATOM 2116 N N . THR A 1 278 ? -9.029 -0.205 -8.654 1.00 97.19 278 THR A N 1
ATOM 2117 C CA . THR A 1 278 ? -9.492 -0.843 -9.895 1.00 97.19 278 THR A CA 1
ATOM 2118 C C . THR A 1 278 ? -8.391 -1.754 -10.408 1.00 97.19 278 THR A C 1
ATOM 2120 O O . THR A 1 278 ? -7.260 -1.301 -10.554 1.00 97.19 278 THR A O 1
ATOM 2123 N N . LEU A 1 279 ? -8.720 -3.012 -10.680 1.00 96.12 279 LEU A N 1
ATOM 2124 C CA . LEU A 1 279 ? -7.799 -4.016 -11.207 1.00 96.12 279 LEU A CA 1
ATOM 2125 C C . LEU A 1 279 ? -8.352 -4.562 -12.529 1.00 96.12 279 LEU A C 1
ATOM 2127 O O . LEU A 1 279 ? -9.580 -4.654 -12.677 1.00 96.12 279 LEU A O 1
ATOM 2131 N N . PRO A 1 280 ? -7.491 -4.902 -13.498 1.00 94.56 280 PRO A N 1
ATOM 2132 C CA . PRO A 1 280 ? -7.936 -5.638 -14.670 1.00 94.56 280 PRO A CA 1
ATOM 2133 C C . PRO A 1 280 ? -8.391 -7.042 -14.246 1.00 94.56 280 PRO A C 1
ATOM 2135 O O . PRO A 1 280 ? -7.931 -7.583 -13.242 1.00 94.56 280 PRO A O 1
ATOM 2138 N N . ARG A 1 281 ? -9.348 -7.629 -14.970 1.00 92.44 281 ARG A N 1
ATOM 2139 C CA . ARG A 1 281 ? -9.798 -9.006 -14.696 1.00 92.44 281 ARG A CA 1
ATOM 2140 C C . ARG A 1 281 ? -8.733 -10.042 -15.046 1.00 92.44 281 ARG A C 1
ATOM 2142 O O . ARG A 1 281 ? -8.697 -11.087 -14.408 1.00 92.44 281 ARG A O 1
ATOM 2149 N N . THR A 1 282 ? -7.898 -9.733 -16.029 1.00 89.06 282 THR A N 1
ATOM 2150 C CA . THR A 1 282 ? -6.795 -10.562 -16.520 1.00 89.06 282 THR A CA 1
ATOM 2151 C C . THR A 1 282 ? -5.523 -9.728 -16.445 1.00 89.06 282 THR A C 1
ATOM 2153 O O . THR A 1 282 ? -5.560 -8.554 -16.816 1.00 89.06 282 THR A O 1
ATOM 2156 N N . ALA A 1 283 ? -4.419 -10.300 -15.963 1.00 80.94 283 ALA A N 1
ATOM 2157 C CA . ALA A 1 283 ? -3.218 -9.541 -15.589 1.00 80.94 283 ALA A CA 1
ATOM 2158 C C . ALA A 1 283 ? -2.591 -8.731 -16.750 1.00 80.94 283 ALA A C 1
ATOM 2160 O O . ALA A 1 283 ? -1.931 -7.722 -16.508 1.00 80.94 283 ALA A O 1
ATOM 2161 N N . ASP A 1 284 ? -2.854 -9.127 -18.001 1.00 79.25 284 ASP A N 1
ATOM 2162 C CA . ASP A 1 284 ? -2.291 -8.514 -19.212 1.00 79.25 284 ASP A CA 1
ATOM 2163 C C . ASP A 1 284 ? -3.242 -7.546 -19.943 1.00 79.25 284 ASP A C 1
ATOM 2165 O O . ASP A 1 284 ? -2.869 -6.943 -20.956 1.00 79.25 284 ASP A O 1
ATOM 2169 N N . GLU A 1 285 ? -4.482 -7.374 -19.473 1.00 85.00 285 GLU A N 1
ATOM 2170 C CA . GLU A 1 285 ? -5.431 -6.476 -20.132 1.00 85.00 285 GLU A CA 1
ATOM 2171 C C . GLU A 1 285 ? -5.318 -5.032 -19.618 1.00 85.00 285 GLU A C 1
ATOM 2173 O O . GLU A 1 285 ? -5.395 -4.783 -18.412 1.00 85.00 285 GLU A O 1
ATOM 2178 N N . PRO A 1 286 ? -5.209 -4.027 -20.510 1.00 85.62 286 PRO A N 1
ATOM 2179 C CA . PRO A 1 286 ? -5.181 -2.639 -20.083 1.00 85.62 286 PRO A CA 1
ATOM 2180 C C . PRO A 1 286 ? -6.551 -2.196 -19.561 1.00 85.62 286 PRO A C 1
ATOM 2182 O O . PRO A 1 286 ? -7.590 -2.402 -20.200 1.00 85.62 286 PRO A O 1
ATOM 2185 N N . LEU A 1 287 ? -6.547 -1.483 -18.434 1.00 89.69 287 LEU A N 1
ATOM 2186 C CA . LEU A 1 287 ? -7.748 -0.868 -17.882 1.00 89.69 287 LEU A CA 1
ATOM 2187 C C . LEU A 1 287 ? -8.322 0.197 -18.826 1.00 89.69 287 LEU A C 1
ATOM 2189 O O . LEU A 1 287 ? -7.682 1.203 -19.128 1.00 89.69 287 LEU A O 1
ATOM 2193 N N . ARG A 1 288 ? -9.577 0.004 -19.245 1.00 87.44 288 ARG A N 1
ATOM 2194 C CA . ARG A 1 288 ? -10.329 0.977 -20.064 1.00 87.44 288 ARG A CA 1
ATOM 2195 C C . ARG A 1 288 ? -11.233 1.891 -19.242 1.00 87.44 288 ARG A C 1
ATOM 2197 O O . ARG A 1 288 ? -11.678 2.928 -19.724 1.00 87.44 288 ARG A O 1
ATOM 2204 N N . GLY A 1 289 ? -11.527 1.505 -18.008 1.00 89.81 289 GLY A N 1
ATOM 2205 C CA . GLY A 1 289 ? -12.434 2.220 -17.127 1.00 89.81 289 GLY A CA 1
ATOM 2206 C C . GLY A 1 289 ? -12.610 1.491 -15.803 1.00 89.81 289 GLY A C 1
ATOM 2207 O O . GLY A 1 289 ? -12.117 0.381 -15.619 1.00 89.81 289 GLY A O 1
ATOM 2208 N N . SER A 1 290 ? -13.327 2.128 -14.878 1.00 92.69 290 SER A N 1
ATOM 2209 C CA . SER A 1 290 ? -13.650 1.542 -13.578 1.00 92.69 290 SER A CA 1
ATOM 2210 C C . SER A 1 290 ? -15.161 1.312 -13.452 1.00 92.69 290 SER A C 1
ATOM 2212 O O . SER A 1 290 ? -15.928 2.238 -13.731 1.00 92.69 290 SER A O 1
ATOM 2214 N N . PRO A 1 291 ? -15.605 0.129 -12.986 1.00 91.81 291 PRO A N 1
ATOM 2215 C CA . PRO A 1 291 ? -17.017 -0.174 -12.728 1.00 91.81 291 PRO A CA 1
ATOM 2216 C C . PRO A 1 291 ? -17.685 0.715 -11.667 1.00 91.81 291 PRO A C 1
ATOM 2218 O O . PRO A 1 291 ? -18.911 0.813 -11.620 1.00 91.81 291 PRO A O 1
ATOM 2221 N N . ILE A 1 292 ? -16.903 1.341 -10.781 1.00 93.25 292 ILE A N 1
ATOM 2222 C CA . ILE A 1 292 ? -17.410 2.199 -9.701 1.00 93.25 292 ILE A CA 1
ATOM 2223 C C . ILE A 1 292 ? -16.965 3.636 -9.979 1.00 93.25 292 ILE A C 1
ATOM 2225 O O . ILE A 1 292 ? -15.782 3.832 -10.229 1.00 93.25 292 ILE A O 1
ATOM 2229 N N . PRO A 1 293 ? -17.836 4.661 -9.922 1.00 93.25 293 PRO A N 1
ATOM 2230 C CA . PRO A 1 293 ? -17.414 6.055 -10.082 1.00 93.25 293 PRO A CA 1
ATOM 2231 C C . PRO A 1 293 ? -16.487 6.501 -8.939 1.00 93.25 293 PRO A C 1
ATOM 2233 O O . PRO A 1 293 ? -16.646 6.061 -7.804 1.00 93.25 293 PRO A O 1
ATOM 2236 N N . LEU A 1 294 ? -15.513 7.369 -9.242 1.00 92.44 294 LEU A N 1
ATOM 2237 C CA . LEU A 1 294 ? -14.548 7.868 -8.252 1.00 92.44 294 LEU A CA 1
ATOM 2238 C C . LEU A 1 294 ? -15.198 8.851 -7.274 1.00 92.44 294 LEU A C 1
ATOM 2240 O O . LEU A 1 294 ? -14.924 8.790 -6.081 1.00 92.44 294 LEU A O 1
ATOM 2244 N N . GLU A 1 295 ? -16.059 9.730 -7.785 1.00 92.81 295 GLU A N 1
ATOM 2245 C CA . GLU A 1 295 ? -16.883 10.614 -6.968 1.00 92.81 295 GLU A CA 1
ATOM 2246 C C . GLU A 1 295 ? -18.160 9.864 -6.534 1.00 92.81 295 GLU A C 1
ATOM 2248 O O . GLU A 1 295 ? -18.879 9.335 -7.393 1.00 92.81 295 GLU A O 1
ATOM 2253 N N . PRO A 1 296 ? -18.455 9.785 -5.225 1.00 89.06 296 PRO A N 1
ATOM 2254 C CA . PRO A 1 296 ? -19.672 9.170 -4.708 1.00 89.06 296 PRO A CA 1
ATOM 2255 C C . PRO A 1 296 ? -20.950 9.880 -5.180 1.00 89.06 296 PRO A C 1
ATOM 2257 O O . PRO A 1 296 ? -20.956 11.074 -5.485 1.00 89.06 296 PRO A O 1
ATOM 2260 N N . LYS A 1 297 ? -22.078 9.157 -5.193 1.00 85.44 297 LYS A N 1
ATOM 2261 C CA . LYS A 1 297 ? -23.392 9.723 -5.570 1.00 85.44 297 LYS A CA 1
ATOM 2262 C C . LYS A 1 297 ? -23.931 10.721 -4.540 1.00 85.44 297 LYS A C 1
ATOM 2264 O O . LYS A 1 297 ? -24.752 11.567 -4.865 1.00 85.44 297 LYS A O 1
ATOM 2269 N N . ASP A 1 298 ? -23.488 10.591 -3.301 1.00 83.94 298 ASP A N 1
ATOM 2270 C CA . ASP A 1 298 ? -23.851 11.411 -2.148 1.00 83.94 298 ASP A CA 1
ATOM 2271 C C . ASP A 1 298 ? -22.975 12.665 -1.986 1.00 83.94 298 ASP A C 1
ATOM 2273 O O . ASP A 1 298 ? -23.205 13.432 -1.047 1.00 83.94 298 ASP A O 1
ATOM 2277 N N . SER A 1 299 ? -22.013 12.901 -2.895 1.00 85.56 299 SER A N 1
ATOM 2278 C CA . SER A 1 299 ? -21.185 14.113 -2.886 1.00 85.56 299 SER A CA 1
ATOM 2279 C C . SER A 1 299 ? -22.041 15.376 -2.979 1.00 85.56 299 SER A C 1
ATOM 2281 O O . SER A 1 299 ? -23.130 15.364 -3.564 1.00 85.56 299 SER A O 1
ATOM 2283 N N . ARG A 1 300 ? -21.547 16.510 -2.462 1.00 81.06 300 ARG A N 1
ATOM 2284 C CA . ARG A 1 300 ? -22.269 17.796 -2.564 1.00 81.06 300 ARG A CA 1
ATOM 2285 C C . ARG A 1 300 ? -22.675 18.153 -3.995 1.00 81.06 300 ARG A C 1
ATOM 2287 O O . ARG A 1 300 ? -23.735 18.739 -4.185 1.00 81.06 300 ARG A O 1
ATOM 2294 N N . ARG A 1 301 ? -21.857 17.787 -4.986 1.00 78.75 301 ARG A N 1
ATOM 2295 C CA . ARG A 1 301 ? -22.123 18.036 -6.410 1.00 78.75 301 ARG A CA 1
ATOM 2296 C C . ARG A 1 301 ? -23.194 17.109 -6.990 1.00 78.75 301 ARG A C 1
ATOM 2298 O O . ARG A 1 301 ? -23.945 17.535 -7.860 1.00 78.75 301 ARG A O 1
ATOM 2305 N N . ASN A 1 302 ? -23.265 15.867 -6.514 1.00 78.69 302 ASN A N 1
ATOM 2306 C CA . ASN A 1 302 ? -24.193 14.853 -7.019 1.00 78.69 302 ASN A CA 1
ATOM 2307 C C . ASN A 1 302 ? -25.503 14.770 -6.222 1.00 78.69 302 ASN A C 1
ATOM 2309 O O . ASN A 1 302 ? -26.457 14.119 -6.656 1.00 78.69 302 ASN A O 1
ATOM 2313 N N . ARG A 1 303 ? -25.586 15.446 -5.070 1.00 73.06 303 ARG A N 1
ATOM 2314 C CA . ARG A 1 303 ? -26.784 15.479 -4.231 1.00 73.06 303 ARG A CA 1
ATOM 2315 C C . ARG A 1 303 ? -27.953 16.104 -5.004 1.00 73.06 303 ARG A C 1
ATOM 2317 O O . ARG A 1 303 ? -27.942 17.287 -5.323 1.00 73.06 303 ARG A O 1
ATOM 2324 N N . GLY A 1 304 ? -28.977 15.293 -5.275 1.00 58.31 304 GLY A N 1
ATOM 2325 C CA . GLY A 1 304 ? -30.146 15.695 -6.063 1.00 58.31 304 GLY A CA 1
ATOM 2326 C C . GLY A 1 304 ? -30.084 15.308 -7.541 1.00 58.31 304 GLY A C 1
ATOM 2327 O O . GLY A 1 304 ? -30.988 15.686 -8.275 1.00 58.31 304 GLY A O 1
ATOM 2328 N N . LEU A 1 305 ? -29.077 14.543 -7.980 1.00 64.62 305 LEU A N 1
ATOM 2329 C CA . LEU A 1 305 ? -29.021 13.939 -9.314 1.00 64.62 305 LEU A CA 1
ATOM 2330 C C . LEU A 1 305 ? -29.391 12.442 -9.260 1.00 64.62 305 LEU A C 1
ATOM 2332 O O . LEU A 1 305 ? -29.083 11.738 -8.298 1.00 64.62 305 LEU A O 1
ATOM 2336 N N . ASN A 1 306 ? -30.066 11.935 -10.291 1.00 60.91 306 ASN A N 1
ATOM 2337 C CA . ASN A 1 306 ? -30.412 10.524 -10.444 1.00 60.91 306 ASN A CA 1
ATOM 2338 C C . ASN A 1 306 ? -29.221 9.724 -11.008 1.00 60.91 306 ASN A C 1
ATOM 2340 O O . ASN A 1 306 ? -28.158 10.269 -11.300 1.00 60.91 306 ASN A O 1
ATOM 2344 N N . GLY A 1 307 ? -29.381 8.405 -11.176 1.00 54.97 307 GLY A N 1
ATOM 2345 C CA . GLY A 1 307 ? -28.312 7.514 -11.658 1.00 54.97 307 GLY A CA 1
ATOM 2346 C C . GLY A 1 307 ? -27.720 7.861 -13.034 1.00 54.97 307 GLY A C 1
ATOM 2347 O O . GLY A 1 307 ? -26.665 7.327 -13.360 1.00 54.97 307 GLY A O 1
ATOM 2348 N N . ALA A 1 308 ? -28.367 8.751 -13.793 1.00 59.75 308 ALA A N 1
ATOM 2349 C CA . ALA A 1 308 ? -27.921 9.267 -15.086 1.00 59.75 308 ALA A CA 1
ATOM 2350 C C . ALA A 1 308 ? -27.332 10.695 -15.012 1.00 59.75 308 ALA A C 1
ATOM 2352 O O . ALA A 1 308 ? -26.992 11.261 -16.046 1.00 59.75 308 ALA A O 1
ATOM 2353 N N . GLY A 1 309 ? -27.214 11.292 -13.819 1.00 57.72 309 GLY A N 1
ATOM 2354 C CA . GLY A 1 309 ? -26.701 12.656 -13.642 1.00 57.72 309 GLY A CA 1
ATOM 2355 C C . GLY A 1 309 ? -27.718 13.768 -13.927 1.00 57.72 309 GLY A C 1
ATOM 2356 O O . GLY A 1 309 ? -27.325 14.922 -14.069 1.00 57.72 309 GLY A O 1
ATOM 2357 N N . LEU A 1 310 ? -29.014 13.449 -14.011 1.00 64.31 310 LEU A N 1
ATOM 2358 C CA . LEU A 1 310 ? -30.097 14.420 -14.213 1.00 64.31 310 LEU A CA 1
ATOM 2359 C C . LEU A 1 310 ? -30.736 14.801 -12.869 1.00 64.31 310 LEU A C 1
ATOM 2361 O O . LEU A 1 310 ? -30.811 13.943 -11.992 1.00 64.31 310 LEU A O 1
ATOM 2365 N N . PRO A 1 311 ? -31.254 16.028 -12.687 1.00 61.91 311 PRO A N 1
ATOM 2366 C CA . PRO A 1 311 ? -31.944 16.414 -11.457 1.00 61.91 311 PRO A CA 1
ATOM 2367 C C . PRO A 1 311 ? -33.082 15.444 -11.106 1.00 61.91 311 PRO A C 1
ATOM 2369 O O . PRO A 1 311 ? -33.903 15.110 -11.962 1.00 61.91 311 PRO A O 1
ATOM 2372 N N . LEU A 1 312 ? -33.163 15.007 -9.845 1.00 59.44 312 LEU A N 1
ATOM 2373 C CA . LEU A 1 312 ? -34.378 14.407 -9.298 1.00 59.44 312 LEU A CA 1
ATOM 2374 C C . LEU A 1 312 ? -35.463 15.484 -9.368 1.00 59.44 312 LEU A C 1
ATOM 2376 O O . LEU A 1 312 ? -35.419 16.461 -8.620 1.00 59.44 312 LEU A O 1
ATOM 2380 N N . GLY A 1 313 ? -36.418 15.322 -10.284 1.00 49.19 313 GLY A N 1
ATOM 2381 C CA . GLY A 1 313 ?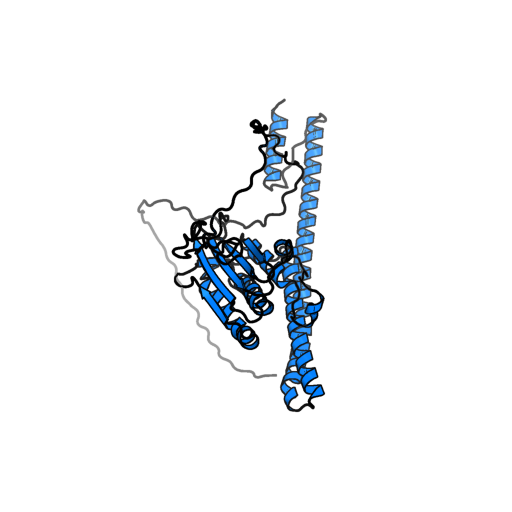 -37.604 16.168 -10.344 1.00 49.19 313 GLY A CA 1
ATOM 2382 C C . GLY A 1 313 ? -38.306 16.145 -8.990 1.00 49.19 313 GLY A C 1
ATOM 2383 O O . GLY A 1 313 ? -38.838 15.117 -8.578 1.00 49.19 313 GLY A O 1
ATOM 2384 N N . GLY A 1 314 ? -38.254 17.264 -8.271 1.00 43.12 314 GLY A N 1
ATOM 2385 C CA . GLY A 1 314 ? -38.913 17.414 -6.984 1.00 43.12 314 GLY A CA 1
ATOM 2386 C C . GLY A 1 314 ? -40.423 17.471 -7.173 1.00 43.12 314 GLY A C 1
ATOM 2387 O O . GLY A 1 314 ? -40.969 18.522 -7.497 1.00 43.12 314 GLY A O 1
ATOM 2388 N N . SER A 1 315 ? -41.115 16.361 -6.937 1.00 45.09 315 SER A N 1
ATOM 2389 C CA . SER A 1 315 ? -42.544 16.395 -6.653 1.00 45.09 315 SER A CA 1
ATOM 2390 C C . SER A 1 315 ? -42.753 17.012 -5.267 1.00 45.09 315 SER A C 1
ATOM 2392 O O . SER A 1 315 ? -42.437 16.390 -4.254 1.00 45.09 315 SER A O 1
ATOM 2394 N N . GLY A 1 316 ? -43.294 18.231 -5.230 1.00 46.12 316 GLY A N 1
ATOM 2395 C CA . GLY A 1 316 ? -43.987 18.767 -4.057 1.00 46.12 316 GLY A CA 1
ATOM 2396 C C . GLY A 1 316 ? -43.146 19.568 -3.061 1.00 46.12 316 GLY A C 1
ATOM 2397 O O . GLY A 1 316 ? -42.988 19.169 -1.913 1.00 46.12 316 GLY A O 1
ATOM 2398 N N . LYS A 1 317 ? -42.728 20.778 -3.442 1.00 37.22 317 LYS A N 1
ATOM 2399 C CA . LYS A 1 317 ? -42.748 21.916 -2.509 1.00 37.22 317 LYS A CA 1
ATOM 2400 C C . LYS A 1 317 ? -43.498 23.059 -3.178 1.00 37.22 317 LYS A C 1
ATOM 2402 O O . LYS A 1 317 ? -42.934 23.798 -3.976 1.00 37.22 317 LYS A O 1
ATOM 2407 N N . LEU A 1 318 ? -44.792 23.153 -2.872 1.00 38.12 318 LEU A N 1
ATOM 2408 C CA . LEU A 1 318 ? -45.579 24.360 -3.096 1.00 38.12 318 LEU A CA 1
ATOM 2409 C C . LEU A 1 318 ? -44.918 25.481 -2.288 1.00 38.12 318 LEU A C 1
ATOM 2411 O O . LEU A 1 318 ? -45.007 25.508 -1.063 1.00 38.12 318 LEU A O 1
ATOM 2415 N N . ALA A 1 319 ? -44.195 26.363 -2.971 1.00 36.44 319 ALA A N 1
ATOM 2416 C CA . ALA A 1 319 ? -43.793 27.637 -2.407 1.00 36.44 319 ALA A CA 1
ATOM 2417 C C . ALA A 1 319 ? -45.025 28.548 -2.432 1.00 36.44 319 ALA A C 1
ATOM 2419 O O . ALA A 1 319 ? -45.384 29.103 -3.468 1.00 36.44 319 ALA A O 1
ATOM 2420 N N . THR A 1 320 ? -45.706 28.652 -1.295 1.00 35.56 320 THR A N 1
ATOM 2421 C CA . THR A 1 320 ? -46.751 29.647 -1.066 1.00 35.56 320 THR A CA 1
ATOM 2422 C C . THR A 1 320 ? -46.081 31.020 -1.027 1.00 35.56 320 THR A C 1
ATOM 2424 O O . THR A 1 320 ? -45.421 31.367 -0.051 1.00 35.56 320 THR A O 1
ATOM 2427 N N . VAL A 1 321 ? -46.200 31.789 -2.107 1.00 36.28 321 VAL A N 1
ATOM 2428 C CA . VAL A 1 321 ? -45.805 33.202 -2.132 1.00 36.28 321 VAL A CA 1
ATOM 2429 C C . VAL A 1 321 ? -47.039 34.024 -1.743 1.00 36.28 321 VAL A C 1
ATOM 2431 O O . VAL A 1 321 ? -48.067 33.885 -2.408 1.00 36.28 321 VAL A O 1
ATOM 2434 N N . PRO A 1 322 ? -47.001 34.856 -0.686 1.00 36.06 322 PRO A N 1
ATOM 2435 C CA . PRO A 1 322 ? -48.117 35.735 -0.377 1.00 36.06 322 PRO A CA 1
ATOM 2436 C C . PRO A 1 322 ? -48.123 36.925 -1.346 1.00 36.06 322 PRO A C 1
ATOM 2438 O O . PRO A 1 322 ? -47.117 37.610 -1.522 1.00 36.06 322 PRO A O 1
ATOM 2441 N N . VAL A 1 323 ? -49.273 37.160 -1.975 1.00 34.75 323 VAL A N 1
ATOM 2442 C CA . VAL A 1 323 ? -49.554 38.332 -2.815 1.00 34.75 323 VAL A CA 1
ATOM 2443 C C . VAL A 1 323 ? -49.710 39.562 -1.914 1.00 34.75 323 VAL A C 1
ATOM 2445 O O . VAL A 1 323 ? -50.578 39.576 -1.044 1.00 34.75 323 VAL A O 1
ATOM 2448 N N . GLN A 1 324 ? -48.893 40.598 -2.127 1.00 33.72 324 GLN A N 1
ATOM 2449 C CA . GLN A 1 324 ? -49.136 41.953 -1.613 1.00 33.72 324 GLN A CA 1
ATOM 2450 C C . GLN A 1 324 ? -49.744 42.833 -2.721 1.00 33.72 324 GLN A C 1
ATOM 2452 O O . GLN A 1 324 ? -49.347 42.691 -3.881 1.00 33.72 324 GLN A O 1
ATOM 2457 N N . PRO A 1 325 ? -50.714 43.712 -2.400 1.00 35.53 325 PRO A N 1
ATOM 2458 C CA . PRO A 1 325 ? -51.439 44.500 -3.389 1.00 35.53 325 PRO A CA 1
ATOM 2459 C C . PRO A 1 325 ? -50.665 45.746 -3.842 1.00 35.53 325 PRO A C 1
ATOM 2461 O O . PRO A 1 325 ? -49.831 46.292 -3.122 1.00 35.53 325 PRO A O 1
ATOM 2464 N N . ALA A 1 326 ? -50.978 46.173 -5.065 1.00 35.28 326 ALA A N 1
ATOM 2465 C CA . ALA A 1 326 ? -50.369 47.284 -5.782 1.00 35.28 326 ALA A CA 1
ATOM 2466 C C . ALA A 1 326 ? -50.628 48.652 -5.123 1.00 35.28 326 ALA A C 1
ATOM 2468 O O . ALA A 1 326 ? -51.755 48.967 -4.748 1.00 35.28 326 ALA A O 1
ATOM 2469 N N . GLY A 1 327 ? -49.580 49.476 -5.070 1.00 31.30 327 GLY A N 1
ATOM 2470 C CA . GLY A 1 327 ? -49.628 50.904 -4.770 1.00 31.30 327 GLY A CA 1
ATOM 2471 C C . GLY A 1 327 ? -48.639 51.641 -5.673 1.00 31.30 327 GLY A C 1
ATOM 2472 O O . GLY A 1 327 ? -47.493 51.222 -5.820 1.00 31.30 327 GLY A O 1
ATOM 2473 N N . GLU A 1 328 ? -49.136 52.682 -6.330 1.00 38.47 328 GLU A N 1
ATOM 2474 C CA . GLU A 1 328 ? -48.499 53.484 -7.374 1.00 38.47 328 GLU A CA 1
ATOM 2475 C C . GLU A 1 328 ? -47.208 54.177 -6.909 1.00 38.47 328 GLU A C 1
ATOM 2477 O O . GLU A 1 328 ? -47.189 54.803 -5.852 1.00 38.47 328 GLU A O 1
ATOM 2482 N N . ASN A 1 329 ? -46.147 54.093 -7.724 1.00 34.22 329 ASN A N 1
ATOM 2483 C CA . ASN A 1 329 ? -45.237 55.200 -8.065 1.00 34.22 329 ASN A CA 1
ATOM 2484 C C . ASN A 1 329 ? -44.101 54.706 -8.986 1.00 34.22 329 ASN A C 1
ATOM 2486 O O . ASN A 1 329 ? -43.278 53.880 -8.597 1.00 34.22 329 ASN A O 1
ATOM 2490 N N . ALA A 1 330 ? -44.051 55.231 -10.214 1.00 39.00 330 ALA A N 1
ATOM 2491 C CA . ALA A 1 330 ? -42.919 55.100 -11.144 1.00 39.00 330 ALA A CA 1
ATOM 2492 C C . ALA A 1 330 ? -41.783 56.068 -10.745 1.00 39.00 330 ALA A C 1
ATOM 2494 O O . ALA A 1 330 ? -42.083 57.105 -10.146 1.00 39.00 330 ALA A O 1
ATOM 2495 N N . PRO A 1 331 ? -40.494 55.787 -11.056 1.00 42.81 331 PRO A N 1
ATOM 2496 C CA . PRO A 1 331 ? -39.893 56.243 -12.334 1.00 42.81 331 PRO A CA 1
ATOM 2497 C C . PRO A 1 331 ? -38.668 55.382 -12.795 1.00 42.81 331 PRO A C 1
ATOM 2499 O O . PRO A 1 331 ? -38.431 54.316 -12.235 1.00 42.81 331 PRO A O 1
ATOM 2502 N N . PRO A 1 332 ? -37.798 55.837 -13.728 1.00 42.75 332 PRO A N 1
ATOM 2503 C CA . PRO A 1 332 ? -37.989 56.017 -15.167 1.00 42.75 332 PRO A CA 1
ATOM 2504 C C . PRO A 1 332 ? -37.150 55.024 -16.022 1.00 42.75 332 PRO A C 1
ATOM 2506 O O . PRO A 1 332 ? -36.299 54.286 -15.534 1.00 42.75 332 PRO A O 1
ATOM 2509 N N . GLN A 1 333 ? -37.409 55.025 -17.332 1.00 39.53 333 GLN A N 1
ATOM 2510 C CA . GLN A 1 333 ? -36.852 54.124 -18.353 1.00 39.53 333 GLN A CA 1
ATOM 2511 C C . GLN A 1 333 ? -35.363 54.376 -18.685 1.00 39.53 333 GLN A C 1
ATOM 2513 O O . GLN A 1 333 ? -34.929 55.521 -18.798 1.00 39.53 333 GLN A O 1
ATOM 2518 N N . MET A 1 334 ? -34.615 53.294 -18.959 1.00 40.09 334 MET A N 1
ATOM 2519 C CA . MET A 1 334 ? -33.307 53.295 -19.640 1.00 40.09 334 MET A CA 1
ATOM 2520 C C . MET A 1 334 ? -33.362 52.445 -20.932 1.00 40.09 334 MET A C 1
ATOM 2522 O O . MET A 1 334 ? -34.104 51.462 -20.972 1.00 40.09 334 MET A O 1
ATOM 2526 N N . PRO A 1 335 ? -32.600 52.803 -21.989 1.00 44.06 335 PRO A N 1
ATOM 2527 C CA . PRO A 1 335 ? -32.759 52.259 -23.344 1.00 44.06 335 PRO A CA 1
ATOM 2528 C C . PRO A 1 335 ? -32.044 50.905 -23.563 1.00 44.06 335 PRO A C 1
ATOM 2530 O O . PRO A 1 335 ? -31.148 50.544 -22.794 1.00 44.06 335 PRO A O 1
ATOM 2533 N N . PRO A 1 336 ? -32.396 50.145 -24.624 1.00 43.44 336 PRO A N 1
ATOM 2534 C CA . PRO A 1 336 ? -31.888 48.790 -24.832 1.00 43.44 336 PRO A CA 1
ATOM 2535 C C . PRO A 1 336 ? -30.448 48.773 -25.373 1.00 43.44 336 PRO A C 1
ATOM 2537 O O . PRO A 1 336 ? -30.095 49.522 -26.285 1.00 43.44 336 PRO A O 1
ATOM 2540 N N . ARG A 1 337 ? -29.612 47.871 -24.839 1.00 37.53 337 ARG A N 1
ATOM 2541 C CA . ARG A 1 337 ? -28.276 47.556 -25.376 1.00 37.53 337 ARG A CA 1
ATOM 2542 C C . ARG A 1 337 ? -28.370 46.540 -26.522 1.00 37.53 337 ARG A C 1
ATOM 2544 O O . ARG A 1 337 ? -29.050 45.526 -26.405 1.00 37.53 337 ARG A O 1
ATOM 2551 N N . ALA A 1 338 ? -27.643 46.828 -27.600 1.00 40.81 338 ALA A N 1
ATOM 2552 C CA . ALA A 1 338 ? -27.480 46.009 -28.803 1.00 40.81 338 ALA A CA 1
ATOM 2553 C C . ALA A 1 338 ? -26.692 44.695 -28.553 1.00 40.81 338 ALA A C 1
ATOM 2555 O O . ALA A 1 338 ? -25.927 44.619 -27.586 1.00 40.81 338 ALA A O 1
ATOM 2556 N N . PRO A 1 339 ? -26.837 43.671 -29.421 1.00 40.56 339 PRO A N 1
ATOM 2557 C CA . PRO A 1 339 ? -26.217 42.359 -29.235 1.00 40.56 339 PRO A CA 1
ATOM 2558 C C . PRO A 1 339 ? -24.738 42.344 -29.662 1.00 40.56 339 PRO A C 1
ATOM 2560 O O . PRO A 1 339 ? -24.376 42.887 -30.705 1.00 40.56 339 PRO A O 1
ATOM 2563 N N . MET A 1 340 ? -23.876 41.688 -28.876 1.00 35.50 340 MET A N 1
ATOM 2564 C CA . MET A 1 340 ? -22.472 41.438 -29.232 1.00 35.50 340 MET A CA 1
ATOM 2565 C C . MET A 1 340 ? -22.287 40.070 -29.905 1.00 35.50 340 MET A C 1
ATOM 2567 O O . MET A 1 340 ? -22.796 39.053 -29.442 1.00 35.50 340 MET A O 1
ATOM 2571 N N . ALA A 1 341 ? -21.519 40.098 -30.995 1.00 39.81 341 ALA A N 1
ATOM 2572 C CA . ALA A 1 341 ? -21.110 39.003 -31.873 1.00 39.81 341 ALA A CA 1
ATOM 2573 C C . ALA A 1 341 ? -20.156 37.973 -31.209 1.00 39.81 341 ALA A C 1
ATOM 2575 O O . ALA A 1 341 ? -19.500 38.297 -30.213 1.00 39.81 341 ALA A O 1
ATOM 2576 N N . PRO A 1 342 ? -20.025 36.748 -31.768 1.00 36.12 342 PRO A N 1
ATOM 2577 C CA . PRO A 1 342 ? -19.212 35.680 -31.190 1.00 36.12 342 PRO A CA 1
ATOM 2578 C C . PRO A 1 342 ? -17.714 35.910 -31.438 1.00 36.12 342 PRO A C 1
ATOM 2580 O O . PRO A 1 342 ? -17.305 36.307 -32.529 1.00 36.12 342 PRO A O 1
ATOM 2583 N N . ARG A 1 343 ? -16.876 35.636 -30.430 1.00 31.89 343 ARG A N 1
ATOM 2584 C CA . ARG A 1 343 ? -15.412 35.653 -30.572 1.00 31.89 343 ARG A CA 1
ATOM 2585 C C . ARG A 1 343 ? -14.867 34.274 -30.939 1.00 31.89 343 ARG A C 1
ATOM 2587 O O . ARG A 1 343 ? -15.274 33.262 -30.376 1.00 31.89 343 ARG A O 1
ATOM 2594 N N . LEU A 1 344 ? -13.936 34.309 -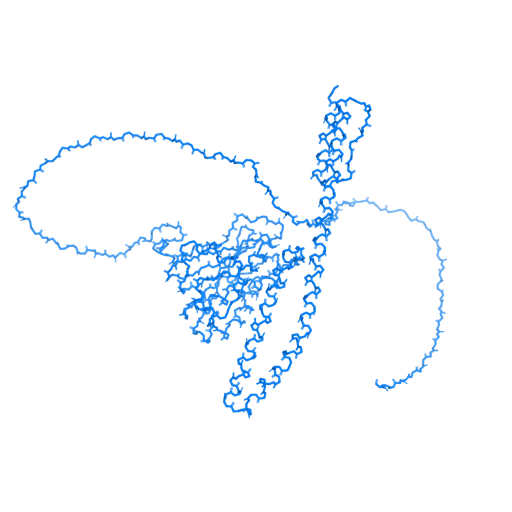31.893 1.00 33.12 344 LEU A N 1
ATOM 2595 C CA . LEU A 1 344 ? -13.195 33.202 -32.481 1.00 33.12 344 LEU A CA 1
ATOM 2596 C C . LEU A 1 344 ? -12.396 32.380 -31.461 1.00 33.12 344 LEU A C 1
ATOM 2598 O O . LEU A 1 344 ? -11.851 32.904 -30.492 1.00 33.12 344 LEU A O 1
ATOM 2602 N N . ALA A 1 345 ? -12.277 31.092 -31.784 1.00 37.28 345 ALA A N 1
ATOM 2603 C CA . ALA A 1 345 ? -11.371 30.128 -31.185 1.00 37.28 345 ALA A CA 1
ATOM 2604 C C . ALA A 1 345 ? -9.900 30.475 -31.460 1.00 37.28 345 ALA A C 1
ATOM 2606 O O . ALA A 1 345 ? -9.530 30.769 -32.597 1.00 37.28 345 ALA A O 1
ATOM 2607 N N . THR A 1 346 ? -9.052 30.338 -30.441 1.00 30.50 346 THR A N 1
ATOM 2608 C CA . THR A 1 346 ? -7.597 30.280 -30.607 1.00 30.50 346 THR A CA 1
ATOM 2609 C C . THR A 1 346 ? -6.961 29.286 -29.638 1.00 30.50 346 THR A C 1
ATOM 2611 O O . THR A 1 346 ? -7.178 29.369 -28.432 1.00 30.50 346 THR A O 1
ATOM 2614 N N . ALA A 1 347 ? -6.102 28.451 -30.230 1.00 32.03 347 ALA A N 1
ATOM 2615 C CA . ALA A 1 347 ? -4.909 27.799 -29.688 1.00 32.03 347 ALA A CA 1
ATOM 2616 C C . ALA A 1 347 ? -5.062 26.566 -28.772 1.00 32.03 347 ALA A C 1
ATOM 2618 O O . ALA A 1 347 ? -5.207 26.645 -27.556 1.00 32.03 347 ALA A O 1
ATOM 2619 N N . THR A 1 348 ? -4.876 25.403 -29.399 1.00 32.69 348 THR A N 1
ATOM 2620 C CA . THR A 1 348 ? -4.312 24.174 -28.819 1.00 32.69 348 THR A CA 1
ATOM 2621 C C . THR A 1 348 ? -2.881 24.401 -28.310 1.00 32.69 348 THR A C 1
ATOM 2623 O O . THR A 1 348 ? -2.087 24.985 -29.051 1.00 32.69 348 THR A O 1
ATOM 2626 N N . PRO A 1 349 ? -2.494 23.904 -27.122 1.00 35.75 349 PRO A N 1
ATOM 2627 C CA . PRO A 1 349 ? -1.094 23.879 -26.721 1.00 35.75 349 PRO A CA 1
ATOM 2628 C C . PRO A 1 349 ? -0.349 22.690 -27.347 1.00 35.75 349 PRO A C 1
ATOM 2630 O O . PRO A 1 349 ? -0.775 21.538 -27.269 1.00 35.75 349 PRO A O 1
ATOM 2633 N N . THR A 1 350 ? 0.776 23.020 -27.972 1.00 33.16 350 THR A N 1
ATOM 2634 C CA . THR A 1 350 ? 1.792 22.139 -28.556 1.00 33.16 350 THR A CA 1
ATOM 2635 C C . THR A 1 350 ? 2.515 21.343 -27.463 1.00 33.16 350 THR A C 1
ATOM 2637 O O . THR A 1 350 ? 2.891 21.908 -26.438 1.00 33.16 350 THR A O 1
ATOM 2640 N N . ALA A 1 351 ? 2.716 20.041 -27.681 1.00 36.28 351 ALA A N 1
ATOM 2641 C CA . ALA A 1 351 ? 3.479 19.165 -26.794 1.00 36.28 351 ALA A CA 1
ATOM 2642 C C . ALA A 1 351 ? 4.998 19.338 -26.990 1.00 36.28 351 ALA A C 1
ATOM 2644 O O . ALA A 1 351 ? 5.485 19.411 -28.118 1.00 36.28 351 ALA A O 1
ATOM 2645 N N . ASP A 1 352 ? 5.719 19.382 -25.873 1.00 34.66 352 ASP A N 1
ATOM 2646 C CA . ASP A 1 352 ? 7.180 19.407 -25.750 1.00 34.66 352 ASP A CA 1
ATOM 2647 C C . ASP A 1 352 ? 7.765 17.995 -26.015 1.00 34.66 352 ASP A C 1
ATOM 2649 O O . ASP A 1 352 ? 7.329 17.037 -25.368 1.00 34.66 352 ASP A O 1
ATOM 2653 N N . PRO A 1 353 ? 8.716 17.804 -26.953 1.00 36.94 353 PRO A N 1
ATOM 2654 C CA . PRO A 1 353 ? 9.212 16.481 -27.344 1.00 36.94 353 PRO A CA 1
ATOM 2655 C C . PRO A 1 353 ? 10.328 15.903 -26.448 1.00 36.94 353 PRO A C 1
ATOM 2657 O O . PRO A 1 353 ? 11.067 15.028 -26.898 1.00 36.94 353 PRO A O 1
ATOM 2660 N N . THR A 1 354 ? 10.456 16.323 -25.183 1.00 34.16 354 THR A N 1
ATOM 2661 C CA . THR A 1 354 ? 11.587 15.906 -24.320 1.00 34.16 354 THR A CA 1
ATOM 2662 C C . THR A 1 354 ? 11.230 15.043 -23.095 1.00 34.16 354 THR A C 1
ATOM 2664 O O . THR A 1 354 ? 12.056 14.858 -22.201 1.00 34.16 354 THR A O 1
ATOM 2667 N N . ALA A 1 355 ? 10.034 14.449 -23.038 1.00 32.56 355 ALA A N 1
ATOM 2668 C CA . ALA A 1 355 ? 9.639 13.562 -21.936 1.00 32.56 355 ALA A CA 1
ATOM 2669 C C . ALA A 1 355 ? 10.072 12.095 -22.166 1.00 32.56 355 ALA A C 1
ATOM 2671 O O . ALA A 1 355 ? 9.520 11.384 -23.003 1.00 32.56 355 ALA A O 1
ATOM 2672 N N . LEU A 1 356 ? 11.056 11.636 -21.386 1.00 38.62 356 LEU A N 1
ATOM 2673 C CA . LEU A 1 356 ? 11.496 10.237 -21.283 1.00 38.62 356 LEU A CA 1
ATOM 2674 C C . LEU A 1 356 ? 10.379 9.329 -20.716 1.00 38.62 356 LEU A C 1
ATOM 2676 O O . LEU A 1 356 ? 9.871 9.628 -19.633 1.00 38.62 356 LEU A O 1
ATOM 2680 N N . PRO A 1 357 ? 10.029 8.194 -21.353 1.00 39.06 357 PRO A N 1
ATOM 2681 C CA . PRO A 1 357 ? 9.173 7.185 -20.734 1.00 39.06 357 PRO A CA 1
ATOM 2682 C C . PRO A 1 357 ? 9.980 6.256 -19.810 1.00 39.06 357 PRO A C 1
ATOM 2684 O O . PRO A 1 357 ? 11.036 5.740 -20.176 1.00 39.06 357 PRO A O 1
ATOM 2687 N N . GLY A 1 358 ? 9.465 6.070 -18.591 1.00 33.31 358 GLY A N 1
ATOM 2688 C CA . GLY A 1 358 ? 10.040 5.236 -17.537 1.00 33.31 358 GLY A CA 1
ATOM 2689 C C . GLY A 1 358 ? 9.892 3.726 -17.764 1.00 33.31 358 GLY A C 1
ATOM 2690 O O . GLY A 1 358 ? 9.022 3.262 -18.497 1.00 33.31 358 GLY A O 1
ATOM 2691 N N . ASN A 1 359 ? 10.784 2.991 -17.097 1.00 36.44 359 ASN A N 1
ATOM 2692 C CA . ASN A 1 359 ? 11.012 1.546 -17.143 1.00 36.44 359 ASN A CA 1
ATOM 2693 C C . ASN A 1 359 ? 9.743 0.677 -17.081 1.00 36.44 359 ASN A C 1
ATOM 2695 O O . ASN A 1 359 ? 9.040 0.658 -16.073 1.00 36.44 359 ASN A O 1
ATOM 2699 N N . GLY A 1 360 ? 9.535 -0.134 -18.122 1.00 32.75 360 GLY A N 1
ATOM 2700 C CA . GLY A 1 360 ? 8.609 -1.265 -18.114 1.00 32.75 360 GLY A CA 1
ATOM 2701 C C . GLY A 1 360 ? 9.274 -2.531 -17.569 1.00 32.75 360 GLY A C 1
ATOM 2702 O O . GLY A 1 360 ? 10.356 -2.916 -18.015 1.00 32.75 360 GLY A O 1
ATOM 2703 N N . ALA A 1 361 ? 8.619 -3.189 -16.612 1.00 33.47 361 ALA A N 1
ATOM 2704 C CA . ALA A 1 361 ? 8.951 -4.546 -16.199 1.00 33.47 361 ALA A CA 1
ATOM 2705 C C . ALA A 1 361 ? 8.641 -5.523 -17.348 1.00 33.47 361 ALA A C 1
ATOM 2707 O O . ALA A 1 361 ? 7.557 -5.501 -17.928 1.00 33.47 361 ALA A O 1
ATOM 2708 N N . ARG A 1 362 ? 9.617 -6.364 -17.697 1.00 30.97 362 ARG A N 1
ATOM 2709 C CA . ARG A 1 362 ? 9.535 -7.355 -18.776 1.00 30.97 362 ARG A CA 1
ATOM 2710 C C . ARG A 1 362 ? 9.126 -8.704 -18.179 1.00 30.97 362 ARG A C 1
ATOM 2712 O O . ARG A 1 362 ? 9.923 -9.313 -17.472 1.00 30.97 362 ARG A O 1
ATOM 2719 N N . VAL A 1 363 ? 7.914 -9.171 -18.474 1.00 33.00 363 VAL A N 1
ATOM 2720 C CA . VAL A 1 363 ? 7.471 -10.550 -18.199 1.00 33.00 363 VAL A CA 1
ATOM 2721 C C . VAL A 1 363 ? 7.768 -11.413 -19.430 1.00 33.00 363 VAL A C 1
ATOM 2723 O O . VAL A 1 363 ? 7.595 -10.975 -20.567 1.00 33.00 363 VAL A O 1
ATOM 2726 N N . VAL A 1 364 ? 8.293 -12.619 -19.212 1.00 33.47 364 VAL A N 1
ATOM 2727 C CA . VAL A 1 364 ? 8.694 -13.565 -20.265 1.00 33.47 364 VAL A CA 1
ATOM 2728 C C . VAL A 1 364 ? 7.482 -14.420 -20.668 1.00 33.47 364 VAL A C 1
ATOM 2730 O O . VAL A 1 364 ? 6.966 -15.135 -19.811 1.00 33.47 364 VAL A O 1
ATOM 2733 N N . PRO A 1 365 ? 7.031 -14.417 -21.937 1.00 30.39 365 PRO A N 1
ATOM 2734 C CA . PRO A 1 365 ? 5.949 -15.292 -22.374 1.00 30.39 365 PRO A CA 1
ATOM 2735 C C . PRO A 1 365 ? 6.464 -16.712 -22.652 1.00 30.39 365 PRO A C 1
ATOM 2737 O O . PRO A 1 365 ? 7.472 -16.911 -23.333 1.00 30.39 365 PRO A O 1
ATOM 2740 N N . ARG A 1 366 ? 5.740 -17.716 -22.149 1.00 32.78 366 ARG A N 1
ATOM 2741 C CA . ARG A 1 366 ? 5.927 -19.136 -22.488 1.00 32.78 366 ARG A CA 1
ATOM 2742 C C . ARG A 1 366 ? 5.110 -19.452 -23.754 1.00 32.78 366 ARG A C 1
ATOM 2744 O O . ARG A 1 366 ? 3.958 -19.026 -23.821 1.00 32.78 366 ARG A O 1
ATOM 2751 N N . PRO A 1 367 ? 5.634 -20.180 -24.758 1.00 35.75 367 PRO A N 1
ATOM 2752 C CA . PRO A 1 367 ? 4.865 -20.458 -25.965 1.00 35.75 367 PRO A CA 1
ATOM 2753 C C . PRO A 1 367 ? 3.759 -21.486 -25.696 1.00 35.75 367 PRO A C 1
ATOM 2755 O O . PRO A 1 367 ? 4.020 -22.571 -25.174 1.00 35.75 367 PRO A O 1
ATOM 2758 N N . ALA A 1 368 ? 2.535 -21.141 -26.095 1.00 33.28 368 ALA A N 1
ATOM 2759 C CA . ALA A 1 368 ? 1.390 -22.039 -26.137 1.00 33.28 368 ALA A CA 1
ATOM 2760 C C . ALA A 1 368 ? 1.558 -23.079 -27.259 1.00 33.28 368 ALA A C 1
ATOM 2762 O O . ALA A 1 368 ? 1.924 -22.748 -28.390 1.00 33.28 368 ALA A O 1
ATOM 2763 N N . GLY A 1 369 ? 1.288 -24.343 -26.927 1.00 31.16 369 GLY A N 1
ATOM 2764 C CA . GLY A 1 369 ? 1.341 -25.476 -27.845 1.00 31.16 369 GLY A CA 1
ATOM 2765 C C . GLY A 1 369 ? 0.330 -25.341 -28.982 1.00 31.16 369 GLY A C 1
ATOM 2766 O O . GLY A 1 369 ? -0.865 -25.155 -28.759 1.00 31.16 369 GLY A O 1
ATOM 2767 N N . GLY A 1 370 ? 0.825 -25.445 -30.213 1.00 30.56 370 GLY A N 1
ATOM 2768 C CA . GLY A 1 370 ? 0.008 -25.459 -31.417 1.00 30.56 370 GLY A CA 1
ATOM 2769 C C . GLY A 1 370 ? -0.686 -26.804 -31.614 1.00 30.56 370 GLY A C 1
ATOM 2770 O O . GLY A 1 370 ? -0.040 -27.846 -31.698 1.00 30.56 370 GLY A O 1
ATOM 2771 N N . ALA A 1 371 ? -2.006 -26.763 -31.763 1.00 32.78 371 ALA A N 1
ATOM 2772 C CA . ALA A 1 371 ? -2.788 -27.855 -32.317 1.00 32.78 371 ALA A CA 1
ATOM 2773 C C . ALA A 1 371 ? -2.509 -28.001 -33.826 1.00 32.78 371 ALA A C 1
ATOM 2775 O O . ALA A 1 371 ? -2.755 -27.074 -34.602 1.00 32.78 371 ALA A O 1
ATOM 2776 N N . ARG A 1 372 ? -2.063 -29.186 -34.266 1.00 30.59 372 ARG A N 1
ATOM 2777 C CA . ARG A 1 372 ? -2.174 -29.644 -35.663 1.00 30.59 372 ARG A CA 1
ATOM 2778 C C . ARG A 1 372 ? -2.534 -31.137 -35.736 1.00 30.59 372 ARG A C 1
ATOM 2780 O O . ARG A 1 372 ? -1.726 -31.992 -35.415 1.00 30.59 372 ARG A O 1
ATOM 2787 N N . LYS A 1 373 ? -3.786 -31.350 -36.162 1.00 31.83 373 LYS A N 1
ATOM 2788 C CA . LYS A 1 373 ? -4.408 -32.393 -37.009 1.00 31.83 373 LYS A CA 1
ATOM 2789 C C . LYS A 1 373 ? -3.899 -33.851 -37.019 1.00 31.83 373 LYS A C 1
ATOM 2791 O O . LYS A 1 373 ? -2.755 -34.139 -37.339 1.00 31.83 373 LYS A O 1
ATOM 2796 N N . GLN A 1 374 ? -4.892 -34.729 -36.842 1.00 31.17 374 GLN A N 1
ATOM 2797 C CA . GLN A 1 374 ? -5.016 -36.132 -37.262 1.00 31.17 374 GLN A CA 1
ATOM 2798 C C . GLN A 1 374 ? -4.638 -36.392 -38.734 1.00 31.17 374 GLN A C 1
ATOM 2800 O O . GLN A 1 374 ? -5.118 -35.674 -39.612 1.00 31.17 374 GLN A O 1
ATOM 2805 N N . ASN A 1 375 ? -3.835 -37.436 -38.982 1.00 30.02 375 ASN A N 1
ATOM 2806 C CA . ASN A 1 375 ? -4.168 -38.664 -39.740 1.00 30.02 375 ASN A CA 1
ATOM 2807 C C . ASN A 1 375 ? -2.875 -39.395 -40.153 1.00 30.02 375 ASN A C 1
ATOM 2809 O O . ASN A 1 375 ? -2.065 -38.822 -40.873 1.00 30.02 375 ASN A O 1
ATOM 2813 N N . ASP A 1 376 ? -2.667 -40.623 -39.663 1.00 31.88 376 ASP A N 1
ATOM 2814 C CA . ASP A 1 376 ? -2.557 -41.850 -40.479 1.00 31.88 376 ASP A CA 1
ATOM 2815 C C . ASP A 1 376 ? -1.976 -43.036 -39.680 1.00 31.88 376 ASP A C 1
ATOM 2817 O O . ASP A 1 376 ? -1.069 -42.915 -38.857 1.00 31.88 376 ASP A O 1
ATOM 2821 N N . THR A 1 377 ? -2.599 -44.190 -39.905 1.00 35.16 377 THR A N 1
ATOM 2822 C CA . THR A 1 377 ? -2.415 -45.514 -39.286 1.00 35.16 377 THR A CA 1
ATOM 2823 C C . THR A 1 377 ? -1.105 -46.199 -39.754 1.00 35.16 377 THR A C 1
ATOM 2825 O O . THR A 1 377 ? -0.622 -45.882 -40.840 1.00 35.16 377 THR A O 1
ATOM 2828 N N . PRO A 1 378 ? -0.500 -47.129 -38.976 1.00 41.84 378 PRO A N 1
ATOM 2829 C CA . PRO A 1 378 ? 0.897 -47.553 -39.144 1.00 41.84 378 PRO A CA 1
ATOM 2830 C C . PRO A 1 378 ? 1.047 -48.864 -39.940 1.00 41.84 378 PRO A C 1
ATOM 2832 O O . PRO A 1 378 ? 0.063 -49.579 -40.137 1.00 41.84 378 PRO A O 1
ATOM 2835 N N . PRO A 1 379 ? 2.289 -49.283 -40.248 1.00 39.28 379 PRO A N 1
ATOM 2836 C CA . PRO A 1 379 ? 2.607 -50.697 -40.349 1.00 39.28 379 PRO A CA 1
ATOM 2837 C C . PRO A 1 379 ? 3.572 -51.156 -39.247 1.00 39.28 379 PRO A C 1
ATOM 2839 O O . PRO A 1 379 ? 4.528 -50.482 -38.865 1.00 39.28 379 PRO A O 1
ATOM 2842 N N . ALA A 1 380 ? 3.274 -52.352 -38.748 1.00 34.09 380 ALA A N 1
ATOM 2843 C CA . ALA A 1 380 ? 4.057 -53.130 -37.807 1.00 34.09 380 ALA A CA 1
ATOM 2844 C C . ALA A 1 380 ? 5.278 -53.792 -38.464 1.00 34.09 380 ALA A C 1
ATOM 2846 O O . ALA A 1 380 ? 5.181 -54.246 -39.600 1.00 34.09 380 ALA A O 1
ATOM 2847 N N . SER A 1 381 ? 6.355 -53.978 -37.690 1.00 34.16 381 SER A N 1
ATOM 2848 C CA . SER A 1 381 ? 7.214 -55.176 -37.741 1.00 34.16 381 SER A CA 1
ATOM 2849 C C . SER A 1 381 ? 8.293 -55.156 -36.646 1.00 34.16 381 SER A C 1
ATOM 2851 O O . SER A 1 381 ? 9.089 -54.226 -36.622 1.00 34.16 381 SER A O 1
ATOM 2853 N N . GLY A 1 382 ? 8.291 -56.211 -35.811 1.00 30.95 382 GLY A N 1
ATOM 2854 C CA . GLY A 1 382 ? 9.401 -56.898 -35.106 1.00 30.95 382 GLY A CA 1
ATOM 2855 C C . GLY A 1 382 ? 10.459 -56.079 -34.346 1.00 30.95 382 GLY A C 1
ATOM 2856 O O . GLY A 1 382 ? 11.029 -55.140 -34.864 1.00 30.95 382 GLY A O 1
ATOM 2857 N N . GLY A 1 383 ? 10.870 -56.408 -33.123 1.00 29.62 383 GLY A N 1
ATOM 2858 C CA . GLY A 1 383 ? 10.834 -57.665 -32.380 1.00 29.62 383 GLY A CA 1
ATOM 2859 C C . GLY A 1 383 ? 12.127 -57.777 -31.544 1.00 29.62 383 GLY A C 1
ATOM 2860 O O . GLY A 1 383 ? 13.168 -57.299 -31.981 1.00 29.62 383 GLY A O 1
ATOM 2861 N N . ARG A 1 384 ? 12.033 -58.473 -30.398 1.00 32.28 384 ARG A N 1
ATOM 2862 C CA . ARG A 1 384 ? 13.066 -58.861 -29.396 1.00 32.28 384 ARG A CA 1
ATOM 2863 C C . ARG A 1 384 ? 13.371 -57.831 -28.294 1.00 32.28 384 ARG A C 1
ATOM 2865 O O . ARG A 1 384 ? 13.818 -56.739 -28.598 1.00 32.28 384 ARG A O 1
ATOM 2872 N N . SER A 1 385 ? 13.041 -58.025 -27.007 1.00 32.84 385 SER A N 1
ATOM 2873 C CA . SER A 1 385 ? 13.200 -59.132 -26.027 1.00 32.84 385 SER A CA 1
ATOM 2874 C C . SER A 1 385 ? 14.583 -59.208 -25.366 1.00 32.84 385 SER A C 1
ATOM 2876 O O . SER A 1 385 ? 15.498 -59.721 -25.999 1.00 32.84 385 SER A O 1
ATOM 2878 N N . THR A 1 386 ? 14.662 -58.793 -24.091 1.00 34.69 386 THR A N 1
ATOM 2879 C CA . THR A 1 386 ? 15.484 -59.351 -22.979 1.00 34.69 386 THR A CA 1
ATOM 2880 C C . THR A 1 386 ? 15.142 -58.549 -21.708 1.00 34.69 386 THR A C 1
ATOM 2882 O O . THR A 1 386 ? 15.327 -57.339 -21.700 1.00 34.69 386 THR A O 1
ATOM 2885 N N . GLN A 1 387 ? 14.342 -59.090 -20.783 1.00 34.31 387 GLN A N 1
ATOM 2886 C CA . GLN A 1 387 ? 14.736 -59.903 -19.612 1.00 34.31 387 GLN A CA 1
ATOM 2887 C C . GLN A 1 387 ? 15.389 -59.096 -18.471 1.00 34.31 387 GLN A C 1
ATOM 2889 O O . GLN A 1 387 ? 16.580 -58.816 -18.487 1.00 34.31 387 GLN A O 1
ATOM 2894 N N . GLU A 1 388 ? 14.564 -58.792 -17.466 1.00 37.03 388 GLU A N 1
ATOM 2895 C CA . GLU A 1 388 ? 14.897 -58.801 -16.028 1.00 37.03 388 GLU A CA 1
ATOM 2896 C C . GLU A 1 388 ? 15.310 -60.237 -15.600 1.00 37.03 388 GLU A C 1
ATOM 2898 O O . GLU A 1 388 ? 14.948 -61.174 -16.328 1.00 37.03 388 GLU A O 1
ATOM 2903 N N . PRO A 1 389 ? 15.993 -60.486 -14.449 1.00 47.91 389 PRO A N 1
ATOM 2904 C CA . PRO A 1 389 ? 15.365 -60.278 -13.130 1.00 47.91 389 PRO A CA 1
ATOM 2905 C C . PRO A 1 389 ? 16.407 -60.025 -11.979 1.00 47.91 389 PRO A C 1
ATOM 2907 O O . PRO A 1 389 ? 17.444 -59.433 -12.276 1.00 47.91 389 PRO A O 1
ATOM 2910 N N . PRO A 1 390 ? 16.172 -60.336 -10.675 1.00 50.78 390 PRO A N 1
ATOM 2911 C CA . PRO A 1 390 ? 16.357 -59.360 -9.591 1.00 50.78 390 PRO A CA 1
ATOM 2912 C C . PRO A 1 390 ? 17.413 -59.800 -8.551 1.00 50.78 390 PRO A C 1
ATOM 2914 O O . PRO A 1 390 ? 17.802 -60.963 -8.503 1.00 50.78 390 PRO A O 1
ATOM 2917 N N . GLU A 1 391 ? 17.809 -58.915 -7.632 1.00 37.25 391 GLU A N 1
ATOM 2918 C CA . GLU A 1 391 ? 18.449 -59.351 -6.383 1.00 37.25 391 GLU A CA 1
ATOM 2919 C C . GLU A 1 391 ? 17.813 -58.705 -5.149 1.00 37.25 391 GLU A C 1
ATOM 2921 O O . GLU A 1 391 ? 17.774 -57.491 -4.960 1.00 37.25 391 GLU A O 1
ATOM 2926 N N . SER A 1 392 ? 17.297 -59.600 -4.313 1.00 37.19 392 SER A N 1
ATOM 2927 C CA . SER A 1 392 ? 16.954 -59.455 -2.907 1.00 37.19 392 SER A CA 1
ATOM 2928 C C . SER A 1 392 ? 18.208 -59.362 -2.032 1.00 37.19 392 SER A C 1
ATOM 2930 O O . SER A 1 392 ? 19.133 -60.148 -2.215 1.00 37.19 392 SER A O 1
ATOM 2932 N N . GLY A 1 393 ? 18.187 -58.518 -0.997 1.00 33.78 393 GLY A N 1
ATOM 2933 C CA . GLY A 1 393 ? 19.220 -58.507 0.040 1.00 33.78 393 GLY A CA 1
ATOM 2934 C C . GLY A 1 393 ? 18.800 -57.723 1.281 1.00 33.78 393 GLY A C 1
ATOM 2935 O O . GLY A 1 393 ? 18.801 -56.501 1.293 1.00 33.78 393 GLY A O 1
ATOM 2936 N N . SER A 1 394 ? 18.407 -58.464 2.307 1.00 36.91 394 SER A N 1
ATOM 2937 C CA . SER A 1 394 ? 17.949 -58.078 3.644 1.00 36.91 394 SER A CA 1
ATOM 2938 C C . SER A 1 394 ? 19.036 -57.538 4.592 1.00 36.91 394 SER A C 1
ATOM 2940 O O . SER A 1 394 ? 20.168 -58.007 4.544 1.00 36.91 394 SER A O 1
ATOM 2942 N N . GLY A 1 395 ? 18.631 -56.705 5.562 1.00 34.41 395 GLY A N 1
ATOM 2943 C CA . GLY A 1 395 ? 19.322 -56.451 6.847 1.00 34.41 395 GLY A CA 1
ATOM 2944 C C . GLY A 1 395 ? 18.862 -55.114 7.455 1.00 34.41 395 GLY A C 1
ATOM 2945 O O . GLY A 1 395 ? 19.166 -54.071 6.896 1.00 34.41 395 GLY A O 1
ATOM 2946 N N . GLN A 1 396 ? 17.894 -55.053 8.380 1.00 37.50 396 GLN A N 1
ATOM 2947 C CA . GLN A 1 396 ? 17.991 -55.229 9.848 1.00 37.50 396 GLN A CA 1
ATOM 2948 C C . GLN A 1 396 ? 19.101 -54.424 10.558 1.00 37.50 396 GLN A C 1
ATOM 2950 O O . GLN A 1 396 ? 20.267 -54.532 10.201 1.00 37.50 396 GLN A O 1
ATOM 2955 N N . GLY A 1 397 ? 18.707 -53.717 11.632 1.00 35.12 397 GLY A N 1
ATOM 2956 C CA . GLY A 1 397 ? 19.572 -53.126 12.670 1.00 35.12 397 GLY A CA 1
ATOM 2957 C C . GLY A 1 397 ? 19.396 -51.606 12.791 1.00 35.12 397 GLY A C 1
ATOM 2958 O O . GLY A 1 397 ? 19.958 -50.865 12.002 1.00 35.12 397 GLY A O 1
ATOM 2959 N N . GLU A 1 398 ? 18.455 -51.091 13.582 1.00 40.91 398 GLU A N 1
ATOM 2960 C CA . GLU A 1 398 ? 18.487 -50.882 15.047 1.00 40.91 398 GLU A CA 1
ATOM 2961 C C . GLU A 1 398 ? 18.785 -49.430 15.465 1.00 40.91 398 GLU A C 1
ATOM 2963 O O . GLU A 1 398 ? 19.509 -48.679 14.822 1.00 40.91 398 GLU A O 1
ATOM 2968 N N . ALA A 1 399 ? 18.121 -49.054 16.557 1.00 44.28 399 ALA A N 1
ATOM 2969 C CA . ALA A 1 399 ? 18.039 -47.747 17.189 1.00 44.28 399 ALA A CA 1
ATOM 2970 C C . ALA A 1 399 ? 19.383 -47.154 17.636 1.00 44.28 399 ALA A C 1
ATOM 2972 O O . ALA A 1 399 ? 20.246 -47.881 18.111 1.00 44.28 399 ALA A O 1
ATOM 2973 N N . PHE A 1 400 ? 19.469 -45.818 17.705 1.00 43.09 400 PHE A N 1
ATOM 2974 C CA . PHE A 1 400 ? 20.174 -45.169 18.816 1.00 43.09 400 PHE A CA 1
ATOM 2975 C C . PHE A 1 400 ? 19.578 -43.798 19.175 1.00 43.09 400 PHE A C 1
ATOM 2977 O O . PHE A 1 400 ? 19.255 -42.979 18.318 1.00 43.09 400 PHE A O 1
ATOM 2984 N N . ARG A 1 401 ? 19.405 -43.595 20.485 1.00 47.19 401 ARG A N 1
ATOM 2985 C CA . ARG A 1 401 ? 18.919 -42.387 21.163 1.00 47.19 401 ARG A CA 1
ATOM 2986 C C . ARG A 1 401 ? 19.977 -41.275 21.178 1.00 47.19 401 ARG A C 1
ATOM 2988 O O . ARG A 1 401 ? 21.139 -41.558 21.432 1.00 47.19 401 ARG A O 1
ATOM 2995 N N . GLY A 1 402 ? 19.495 -40.037 21.065 1.00 44.03 402 GLY A N 1
ATOM 2996 C CA . GLY A 1 402 ? 19.736 -38.903 21.972 1.00 44.03 402 GLY A CA 1
ATOM 2997 C C . GLY A 1 402 ? 21.164 -38.506 22.369 1.00 44.03 402 GLY A C 1
ATOM 2998 O O . GLY A 1 402 ? 21.834 -39.221 23.111 1.00 44.03 402 GLY A O 1
ATOM 2999 N N . ARG A 1 403 ? 21.503 -37.250 22.070 1.00 49.69 403 ARG A N 1
ATOM 3000 C CA . ARG A 1 403 ? 21.729 -36.199 23.074 1.00 49.69 403 ARG A CA 1
ATOM 3001 C C . ARG A 1 403 ? 21.329 -34.848 22.508 1.00 49.69 403 ARG A C 1
ATOM 3003 O O . ARG A 1 403 ? 21.476 -34.688 21.277 1.00 49.69 403 ARG A O 1
#

Organism: Streptomyces avermitilis (NCBI:txid33903)

InterPro domains:
  IPR003594 Histidine kinase/HSP90-like ATPase domain [PF02518] (173-282)
  IPR003594 Histidine kinase/HSP90-like ATPase domain [SM00387] (172-283)
  IPR003660 HAMP domain [PF00672] (2-47)
  IPR003660 HAMP domain [PS50885] (1-51)
  IPR003660 HAMP domain [SM00304] (1-51)
  IPR003661 Signal transduction histidine kinase, dimerisation/phosphoacceptor domain [PF00512] (59-126)
  IPR003661 Signal transduction histidine kinase, dimerisation/phosphoacceptor domain [SM00388] (59-126)
  IPR003661 Signal transduction histidine kinase, dimerisation/phosphoacceptor domain [cd00082] (57-122)
  IPR004358 Signal transduction histidine kinase-related protein, C-terminal [PR00344] (208-222)
  IPR004358 Signal transduction histidine kinase-related protein, C-terminal [PR00344] (226-236)
  IPR004358 Signal transduction histidine kinase-related protein, C-terminal [PR00344] (243-261)
  IPR004358 Signal transduction histidine kinase-related protein, C-terminal [PR00344] (267-280)
  IPR005467 Histidine kinase domain [PS50109] (66-283)
  IPR036097 Signal transduction histidine kinase, dimerisation/phosphoacceptor domain superfamily [SSF47384] (42-126)
  IPR036890 Histidine kinase/HSP90-like ATPase superfamily [G3DSA:3.30.565.10] (131-282)
  IPR036890 Histidine kinase/HSP90-like ATPase superfamily [SSF55874] (116-285)
  IPR047669 MtrAB system histidine kinase MtrB [NF040691] (1-296)

Solvent-accessible surface area (backbone atoms only — not comparable to full-atom values): 24363 Å² total; per-residue (Å²): 131,67,66,67,61,54,50,52,53,54,51,49,53,42,39,75,73,64,44,62,83,69,69,63,88,64,70,78,88,49,75,65,21,54,50,28,51,54,48,40,53,49,42,50,53,50,44,52,51,51,49,50,50,52,51,49,32,55,49,44,37,48,50,51,51,50,53,52,54,66,52,47,56,60,47,52,55,53,46,54,55,40,50,56,48,40,67,51,25,84,80,44,59,76,68,58,23,52,50,30,52,53,50,45,57,49,48,56,50,48,52,53,47,50,53,50,51,51,50,51,48,30,52,76,29,68,57,68,79,80,65,66,40,87,39,50,52,56,59,45,50,49,55,39,48,64,71,42,43,70,59,22,59,77,49,61,27,50,81,44,80,41,59,71,87,55,91,41,63,25,33,38,37,65,70,56,53,38,52,32,50,37,47,51,51,52,51,30,54,75,47,5,76,38,39,53,28,40,39,37,42,40,66,39,87,68,18,33,23,42,34,41,33,22,52,13,57,40,28,58,94,74,39,52,74,44,56,47,35,74,61,39,70,97,53,77,83,52,48,82,76,63,78,68,74,29,38,58,50,26,49,30,40,50,47,28,46,72,50,60,24,46,64,49,55,35,48,35,72,66,60,2,33,28,40,36,43,30,35,21,31,43,67,87,50,81,67,83,63,62,55,58,74,66,69,59,70,79,35,86,89,35,58,61,40,43,101,85,72,43,72,57,80,78,86,82,79,85,78,84,75,83,87,78,84,91,76,93,79,88,86,84,92,82,84,88,82,81,88,84,81,90,82,80,90,80,82,84,85,82,84,78,95,80,78,82,84,77,89,78,87,85,80,85,85,77,86,77,85,81,89,79,81,93,86,85,85,86,85,89,78,87,83,87,92,84,82,85,88,89,85,89,85,87,81,90,85,82,87,84,82,87,133

Radius of gyration: 33.72 Å; Cα contacts (8 Å, |Δi|>4): 465; chains: 1; bounding box: 90×116×92 Å

Foldseek 3Di:
DVVLVVVLVVQVVVVVVVPLVGARDADDDDPSNVVRVVSRVVSVVVVVVVVVLVVVLVVLQVVLVVVVVVVVVVLVVVLVVLVVQQVCLVVDDPVSSVVSVVVNVVSVLVVVLSVLVSLVSCLVSVVDDWDWDWDFVLVLLVVLQVVCVVVLVVQLEAEAEEASPDTQIAGGDSVLSSLLNNLLQLCQSLFQNNYYWYWYWDDDDQKIKIKIWGQGQWDDPPVQVVLLPAQDDPDPVCCVPSPDRSSSSVSSQSRLVSQLWDWGKDIDGSRTIMIMIMGGRYSPDHDPDYPDDRDDCVDPQNVQADPVRHGPPDDDDPPDDDDDDDDDDDDDDDDDDDDDDDDDDDDDDDDDPPDDDDDDDDDDDDDDDDDDDDDDDDDDDDDDDDDDDDDDDDDDDDDDDDD

Nearest PDB structures (foldseek):
  3dge-assembly3_A  TM=7.553E-01  e=2.657E-17  Thermotoga maritima
  6rh7-assembly1_B  TM=7.477E-01  e=3.698E-17  Thermotoga maritima
  4jas-assembly1_A-2  TM=7.378E-01  e=5.145E-17  Thermotoga maritima MSB8
  7zp0-assembly1_A  TM=7.754E-01  e=5.195E-16  Escherichia coli 'BL21-Gold(DE3)pLysS AG'
  9eut-assembly1_B  TM=6.638E-01  e=7.638E-16  Pseudomonas aeruginosa

Secondary structure (DSSP, 8-state):
--HHHHHHHHHHHHHHTT-TT--PPP-SSSHHHHHHHHHHHHHHHHHHHHHHHHHHHHHHHHHHHHHHHHHHHHHHHHHHHHHHHHHGGGGS-HHHHHHHHHHHHHHHHHHHHHHHHHHHHHHHTT------EEEEHHHHHHHHHHHHHHHHHHTTPPEEEES-SS--EEEE-HHHHHHHHHHHHHHHHHHTTT--EEEEEEEETTEEEEEEE--SS---TTHHHHTTSTT--S-SGGGGTS---S-HHHHHHHHHHHTT-EEEEEE-TTS-EEEEEEEESSTTSPP---SS-SS-TTSTTTTTB-TTS-B---------PPPPPP--------PPPPPPPPPPP--PPPPPTT-PPP----PPPPPPPPP--------------------------------

Sequence (403 aa):
MVTPVRMAAGIAERLSAGHLQERMKVTGEDDIARLGEAFNKMAQNLQLKIQQLEDLSRMQRRFVSDVSHELRTPLTTVRMAADVIHEARVDFDPVTARSAELLADQLDRFESLLADLLEISRFDAGAAALEADAIDLREVVRRVVSGAEPLAERKGTHIRVVGDQQPVVAEADARRVERVLRNLVVNAVEHGEGKDVVVKLAAAGGAVAVAVRDYGVGLKPGEATRVFSRFWRADPARARTTGGTGLGLSIALEDARLHGGWLQAWGEPGGGSQFRLTLPRTADEPLRGSPIPLEPKDSRRNRGLNGAGLPLGGSGKLATVPVQPAGENAPPQMPPRAPMAPRLATATPTADPTALPGNGARVVPRPAGGARKQNDTPPASGGRSTQEPPESGSGQGEAFRGR